Protein AF-A0A938M1Y4-F1 (afdb_monomer)

Foldseek 3Di:
DDPPPVPPDDPPPPPPDQQDWPDADWQDKDADPPDPDLQFRIKTWWWTDRPNQFIAIWIWGGNPVPDIDTDSDPPLGGQCVVVPDDDDVARDKHWHTWDWDDDQQKIKIWTFIDDHVFWGFTFIWIGNNSRHIDGAPPPDGQGGADDPPDQQNGDKAWHDWDDDPFKIKIKIKGWDFDDDPPVCCVVPVDGDTDIDIDIDMATVLRNDWEFEDQVQADFWRKFKDKDAWEAEAEDDDWGWHFDRHYDHTDPDDDDDDDDDDDPDPYHYGYHYDAFKFKWFQKAAAPRKWKWKFKAQNVPRDGDVQRDSQQWDTDHHHGGTDTIDGVNHRGDDPRHPTIIMMMMMITGHRVDIITGIMTMDHDDDPPDPDD

Secondary structure (DSSP, 8-state):
--TTTTSSS----TT------SEEEEEEEEE-TT-S-GGGSEEEEEEEEETTTEEEEEEEEESSSSS-EE-SS--SB-GGGGS----TTSPPPEEEEEEEEEETTEEEEEEEEESSSS-EEEEEEEESSSS--EEESTT--SBPPPPTTSTTSSEEEE-PPEE-SSEEEEEEEEEEE----TTTTTT--S--EEEEEEEEEEETTTT--BEE-GGG-STTEEEEEEPPPEEE--BS-B-EEE--S--EE-S-PPPPP---------EEEBB-SSEEEEEEEEE--SSSEEEEEEEETTT-PBPTT-STTTBPPB-SEEEEEEP-BTTB------TT-EEEEEEEEEE-SSS-EEEEEEEEEEPP------

Mean predicted aligned error: 11.71 Å

Radius of gyration: 24.36 Å; Cα contacts (8 Å, |Δi|>4): 863; chains: 1; bounding box: 77×62×58 Å

Solvent-accessible surface area (backbone atoms only — not comparable to full-atom values): 20685 Å² total; per-residue (Å²): 134,75,92,70,74,83,79,73,82,75,79,76,60,90,81,69,68,69,73,70,63,73,44,75,48,73,72,29,68,51,74,44,87,83,50,85,52,64,61,49,21,20,38,31,20,6,24,27,25,47,83,86,76,48,30,10,24,34,46,32,31,8,57,78,76,78,62,76,44,72,51,73,70,65,54,38,40,51,51,64,80,74,70,56,74,89,52,91,93,52,71,71,52,30,25,50,50,26,30,59,46,82,51,72,84,27,31,41,31,47,29,21,40,26,58,69,87,61,48,35,29,26,28,45,28,38,17,77,75,79,53,62,58,47,73,34,60,84,89,52,60,78,46,66,54,40,60,90,88,38,63,23,34,53,32,49,48,76,51,77,66,49,81,51,91,65,28,31,37,30,46,26,42,19,19,24,77,49,87,72,54,81,87,49,40,85,80,46,87,60,83,55,66,46,74,46,83,47,78,48,77,40,51,45,54,52,88,39,54,34,35,43,36,73,91,40,61,50,90,68,28,73,35,63,50,70,54,72,56,29,36,51,46,91,40,86,47,73,48,58,50,56,42,74,65,81,51,72,40,62,80,89,70,78,85,80,86,83,80,80,91,65,88,71,85,68,50,74,35,34,35,81,65,60,47,44,23,48,28,33,18,31,41,26,32,92,80,17,24,38,32,48,22,41,21,38,50,89,78,67,45,59,40,89,74,31,28,56,90,34,24,50,65,43,44,49,69,42,72,70,39,74,47,27,30,80,85,41,43,63,57,74,94,46,76,87,43,52,28,24,48,35,40,36,39,31,13,27,42,89,31,26,32,44,19,31,41,32,51,45,67,40,72,67,84,68,80,91,76,132

Structure (mmCIF, N/CA/C/O backbone):
data_AF-A0A938M1Y4-F1
#
_entry.id   AF-A0A938M1Y4-F1
#
loop_
_atom_site.group_PDB
_atom_site.id
_atom_site.type_symbol
_atom_site.label_atom_id
_atom_site.label_alt_id
_atom_site.label_comp_id
_atom_site.label_asym_id
_atom_site.label_entity_id
_atom_site.label_seq_id
_atom_site.pdbx_PDB_ins_code
_atom_site.Cartn_x
_atom_site.Cartn_y
_atom_site.Cartn_z
_atom_site.occupancy
_atom_site.B_iso_or_equiv
_atom_site.auth_seq_id
_atom_site.auth_comp_id
_atom_site.auth_asym_id
_atom_site.auth_atom_id
_atom_site.pdbx_PDB_model_num
ATOM 1 N N . MET A 1 1 ? -17.005 35.796 -2.332 1.00 32.16 1 MET A N 1
ATOM 2 C CA . MET A 1 1 ? -17.072 35.903 -3.805 1.00 32.16 1 MET A CA 1
ATOM 3 C C . MET A 1 1 ? -17.138 34.496 -4.389 1.00 32.16 1 MET A C 1
ATOM 5 O O . MET A 1 1 ? -16.448 33.636 -3.848 1.00 32.16 1 MET A O 1
ATOM 9 N N . PRO A 1 2 ? -17.985 34.225 -5.395 1.00 28.73 2 PRO A N 1
ATOM 10 C CA . PRO A 1 2 ? -18.162 32.885 -5.946 1.00 28.73 2 PRO A CA 1
ATOM 11 C C . PRO A 1 2 ? -17.009 32.481 -6.881 1.00 28.73 2 PRO A C 1
ATOM 13 O O . PRO A 1 2 ? -16.315 33.325 -7.440 1.00 28.73 2 PRO A O 1
ATOM 16 N N . ARG A 1 3 ? -16.836 31.161 -7.025 1.00 27.31 3 ARG A N 1
ATOM 17 C CA . ARG A 1 3 ? -15.756 30.385 -7.676 1.00 27.31 3 ARG A CA 1
ATOM 18 C C . ARG A 1 3 ? -15.478 30.657 -9.172 1.00 27.31 3 ARG A C 1
ATOM 20 O O . ARG A 1 3 ? -14.737 29.897 -9.786 1.00 27.31 3 ARG A O 1
ATOM 27 N N . GLU A 1 4 ? -16.014 31.714 -9.769 1.00 27.25 4 GLU A N 1
ATOM 28 C CA . GLU A 1 4 ? -15.913 31.952 -11.221 1.00 27.25 4 GLU A CA 1
ATOM 29 C C . GLU A 1 4 ? -14.729 32.842 -11.640 1.00 27.25 4 GLU A C 1
ATOM 31 O O . GLU A 1 4 ? -14.347 32.848 -12.806 1.00 27.25 4 GLU A O 1
ATOM 36 N N . ALA A 1 5 ? -14.060 33.524 -10.705 1.00 27.58 5 ALA A N 1
ATOM 37 C CA . ALA A 1 5 ? -13.021 34.506 -11.042 1.00 27.58 5 ALA A CA 1
ATOM 38 C C . ALA A 1 5 ? -11.588 33.950 -11.227 1.00 27.58 5 ALA A C 1
ATOM 40 O O . ALA A 1 5 ? -10.688 34.721 -11.532 1.00 27.58 5 ALA A O 1
ATOM 41 N N . ILE A 1 6 ? -11.347 32.638 -11.084 1.00 30.31 6 ILE A N 1
ATOM 42 C CA . ILE A 1 6 ? -10.006 32.034 -11.304 1.00 30.31 6 ILE A CA 1
ATOM 43 C C . ILE A 1 6 ? -9.884 31.381 -12.700 1.00 30.31 6 ILE A C 1
ATOM 45 O O . ILE A 1 6 ? -8.816 30.923 -13.090 1.00 30.31 6 ILE A O 1
ATOM 49 N N . ARG A 1 7 ? -10.950 31.383 -13.516 1.00 30.12 7 ARG A N 1
ATOM 50 C CA . ARG A 1 7 ? -10.916 30.845 -14.894 1.00 30.12 7 ARG A CA 1
ATOM 51 C C . ARG A 1 7 ? -10.621 31.874 -15.991 1.00 30.12 7 ARG A C 1
ATOM 53 O O . ARG A 1 7 ? -10.528 31.494 -17.152 1.00 30.12 7 ARG A O 1
ATOM 60 N N . ALA A 1 8 ? -10.428 33.145 -15.653 1.00 30.75 8 ALA A N 1
ATOM 61 C CA . ALA A 1 8 ? -10.124 34.192 -16.626 1.00 30.75 8 ALA A CA 1
ATOM 62 C C . ALA A 1 8 ? -8.736 34.781 -16.342 1.00 30.75 8 ALA A C 1
ATOM 64 O O . ALA A 1 8 ? -8.611 35.735 -15.582 1.00 30.75 8 ALA A O 1
ATOM 65 N N . GLY A 1 9 ? -7.683 34.188 -16.914 1.00 29.72 9 GLY A N 1
ATOM 66 C CA . GLY A 1 9 ? -6.333 34.744 -16.758 1.00 29.72 9 GLY A CA 1
ATOM 67 C C . GLY A 1 9 ? -5.140 33.886 -17.178 1.00 29.72 9 GLY A C 1
ATOM 68 O O . GLY A 1 9 ? -4.019 34.363 -17.071 1.00 29.72 9 GLY A O 1
ATOM 69 N N . LEU A 1 10 ? -5.337 32.664 -17.672 1.00 31.89 10 LEU A N 1
ATOM 70 C CA . LEU A 1 10 ? -4.270 31.889 -18.310 1.00 31.89 10 LEU A CA 1
ATOM 71 C C . LEU A 1 10 ? -4.703 31.585 -19.741 1.00 31.89 10 LEU A C 1
ATOM 73 O O . LEU A 1 10 ? -5.199 30.504 -20.043 1.00 31.89 10 LEU A O 1
ATOM 77 N N . SER A 1 11 ? -4.556 32.572 -20.630 1.00 32.75 11 SER A N 1
ATOM 78 C CA . SER A 1 11 ? -4.399 32.234 -22.041 1.00 32.75 11 SER A CA 1
ATOM 79 C C . SER A 1 11 ? -3.121 31.413 -22.126 1.00 32.75 11 SER A C 1
ATOM 81 O O . SER A 1 11 ? -2.037 31.936 -21.858 1.00 32.75 11 SER A O 1
ATOM 83 N N . CYS A 1 12 ? -3.265 30.125 -22.421 1.00 37.06 12 CYS A N 1
ATOM 84 C CA . CYS A 1 12 ? -2.154 29.244 -22.727 1.00 37.06 12 CYS A CA 1
ATOM 85 C C . CYS A 1 12 ? -1.331 29.940 -23.810 1.00 37.06 12 CYS A C 1
ATOM 87 O O . CYS A 1 12 ? -1.847 30.200 -24.899 1.00 37.06 12 CYS A O 1
ATOM 89 N N . ASP A 1 13 ? -0.093 30.305 -23.493 1.00 35.94 13 ASP A N 1
ATOM 90 C CA . ASP A 1 13 ? 0.843 30.776 -24.498 1.00 35.94 13 ASP A CA 1
ATOM 91 C C . ASP A 1 13 ? 0.961 29.668 -25.564 1.00 35.94 13 ASP A C 1
ATOM 93 O O . ASP A 1 13 ? 1.344 28.545 -25.222 1.00 35.94 13 ASP A O 1
ATOM 97 N N . PRO A 1 14 ? 0.612 29.924 -26.837 1.00 42.03 14 PRO A N 1
ATOM 98 C CA . PRO A 1 14 ? 0.700 28.921 -27.895 1.00 42.03 14 PRO A CA 1
ATOM 99 C C . PRO A 1 14 ? 2.147 28.471 -28.178 1.00 42.03 14 PRO A C 1
ATOM 101 O O . PRO A 1 14 ? 2.348 27.543 -28.960 1.00 42.03 14 PRO A O 1
ATOM 104 N N . SER A 1 15 ? 3.152 29.098 -27.551 1.00 39.00 15 SER A N 1
ATOM 105 C CA . SER A 1 15 ? 4.555 28.679 -27.590 1.00 39.00 15 SER A CA 1
ATOM 106 C C . SER A 1 15 ? 4.946 27.640 -26.528 1.00 39.00 15 SER A C 1
ATOM 108 O O . SER A 1 15 ? 6.013 27.034 -26.654 1.00 39.00 15 SER A O 1
ATOM 110 N N . PHE A 1 16 ? 4.090 27.344 -25.537 1.00 41.53 16 PHE A N 1
ATOM 111 C CA . PHE A 1 16 ? 4.292 26.193 -24.650 1.00 41.53 16 PHE A CA 1
ATOM 112 C C . PHE A 1 16 ? 3.974 24.901 -25.414 1.00 41.53 16 PHE A C 1
ATOM 114 O O . PHE A 1 16 ? 2.863 24.372 -25.383 1.00 41.53 16 PHE A O 1
ATOM 121 N N . GLN A 1 17 ? 4.968 24.378 -26.132 1.00 45.41 17 GLN A N 1
ATOM 122 C CA . GLN A 1 17 ? 4.910 23.006 -26.620 1.00 45.41 17 GLN A CA 1
ATOM 123 C C . GLN A 1 17 ? 4.848 22.069 -25.413 1.00 45.41 17 GLN A C 1
ATOM 125 O O . GLN A 1 17 ? 5.750 22.077 -24.573 1.00 45.41 17 GLN A O 1
ATOM 130 N N . ALA A 1 18 ? 3.790 21.256 -25.333 1.00 53.50 18 ALA A N 1
ATOM 131 C CA . ALA A 1 18 ? 3.723 20.154 -24.381 1.00 53.50 18 ALA A CA 1
ATOM 132 C C . ALA A 1 18 ? 5.024 19.344 -24.474 1.00 53.50 18 ALA A C 1
ATOM 134 O O . ALA A 1 18 ? 5.464 18.987 -25.573 1.00 53.50 18 ALA A O 1
ATOM 135 N N . VAL A 1 19 ? 5.669 19.104 -23.331 1.00 60.06 19 VAL A N 1
ATOM 136 C CA . VAL A 1 19 ? 6.957 18.412 -23.290 1.00 60.06 19 VAL A CA 1
ATOM 137 C C . VAL A 1 19 ? 6.753 17.000 -23.832 1.00 60.06 19 VAL A C 1
ATOM 139 O O . VAL A 1 19 ? 6.129 16.155 -23.195 1.00 60.06 19 VAL A O 1
ATOM 142 N N . LYS A 1 20 ? 7.270 16.735 -25.033 1.00 67.38 20 LYS A N 1
ATOM 143 C CA . LYS A 1 20 ? 7.146 15.422 -25.660 1.00 67.38 20 LYS A CA 1
ATOM 144 C C . LYS A 1 20 ? 8.204 14.488 -25.087 1.00 67.38 20 LYS A C 1
ATOM 146 O O . LYS A 1 20 ? 9.400 14.766 -25.179 1.00 67.38 20 LYS A O 1
ATOM 151 N N . ALA A 1 21 ? 7.762 13.367 -24.526 1.00 69.75 21 ALA A N 1
ATOM 152 C CA . ALA A 1 21 ? 8.666 12.305 -24.115 1.00 69.75 21 ALA A CA 1
ATOM 153 C C . ALA A 1 21 ? 9.512 11.818 -25.296 1.00 69.75 21 ALA A C 1
ATOM 155 O O . ALA A 1 21 ? 9.005 11.624 -26.402 1.00 69.75 21 ALA A O 1
ATOM 156 N N . PHE A 1 22 ? 10.806 11.622 -25.048 1.00 78.38 22 PHE A N 1
ATOM 157 C CA . PHE A 1 22 ? 11.717 11.029 -26.021 1.00 78.38 22 PHE A CA 1
ATOM 158 C C . PHE A 1 22 ? 11.419 9.536 -26.201 1.00 78.38 22 PHE A C 1
ATOM 160 O O . PHE A 1 22 ? 11.454 9.030 -27.318 1.00 78.38 22 PHE A O 1
ATOM 167 N N . SER A 1 23 ? 11.097 8.847 -25.103 1.00 85.81 23 SER A N 1
ATOM 168 C CA . SER A 1 23 ? 10.681 7.444 -25.088 1.00 85.81 23 SER A CA 1
ATOM 169 C C . SER A 1 23 ? 9.637 7.210 -23.998 1.00 85.81 23 SER A C 1
ATOM 171 O O . SER A 1 23 ? 9.690 7.867 -22.954 1.00 85.81 23 SER A O 1
ATOM 173 N N . ILE A 1 24 ? 8.708 6.290 -24.258 1.00 89.12 24 ILE A N 1
ATOM 174 C CA . ILE A 1 24 ? 7.690 5.794 -23.326 1.00 89.12 24 ILE A CA 1
ATOM 175 C C . ILE A 1 24 ? 7.560 4.289 -23.555 1.00 89.12 24 ILE A C 1
ATOM 177 O O . ILE A 1 24 ? 7.376 3.864 -24.697 1.00 89.12 24 ILE A O 1
ATOM 181 N N . ILE A 1 25 ? 7.638 3.499 -22.487 1.00 91.56 25 ILE A N 1
ATOM 182 C CA . ILE A 1 25 ? 7.462 2.046 -22.523 1.00 91.56 25 ILE A CA 1
ATOM 183 C C . ILE A 1 25 ? 6.420 1.693 -21.455 1.00 91.56 25 ILE A C 1
ATOM 185 O O . ILE A 1 25 ? 6.732 1.766 -20.272 1.00 91.56 25 ILE A O 1
ATOM 189 N N . PRO A 1 26 ? 5.168 1.374 -21.830 1.00 92.25 26 PRO A N 1
ATOM 190 C CA . PRO A 1 26 ? 4.172 0.937 -20.861 1.00 92.25 26 PRO A CA 1
ATOM 191 C C . PRO A 1 26 ? 4.499 -0.475 -20.356 1.00 92.25 26 PRO A C 1
ATOM 193 O O . PRO A 1 26 ? 4.758 -1.381 -21.146 1.00 92.25 26 PRO A O 1
ATOM 196 N N . GLU A 1 27 ? 4.435 -0.661 -19.043 1.00 94.31 27 GLU A N 1
ATOM 197 C CA . GLU A 1 27 ? 4.743 -1.917 -18.342 1.00 94.31 27 GLU A CA 1
ATOM 198 C C . GLU A 1 27 ? 3.499 -2.547 -17.715 1.00 94.31 27 GLU A C 1
ATOM 200 O O . GLU A 1 27 ? 3.425 -3.762 -17.532 1.00 94.31 27 GLU A O 1
ATOM 205 N N . CYS A 1 28 ? 2.485 -1.733 -17.423 1.00 95.56 28 CYS A N 1
ATOM 206 C CA . CYS A 1 28 ? 1.185 -2.201 -16.976 1.00 95.56 28 CYS A CA 1
ATOM 207 C C . CYS A 1 28 ? 0.064 -1.487 -17.725 1.00 95.56 28 CYS A C 1
ATOM 209 O O . CYS A 1 28 ? 0.189 -0.321 -18.103 1.00 95.56 28 CYS A O 1
ATOM 211 N N . PHE A 1 29 ? -1.073 -2.162 -17.855 1.00 95.69 29 PHE A N 1
ATOM 212 C CA . PHE A 1 29 ? -2.328 -1.535 -18.235 1.00 95.69 29 PHE A CA 1
ATOM 213 C C . PHE A 1 29 ? -3.498 -2.233 -17.549 1.00 95.69 29 PHE A C 1
ATOM 215 O O . PHE A 1 29 ? -3.410 -3.404 -17.175 1.00 95.69 29 PHE A O 1
ATOM 222 N N . PHE A 1 30 ? -4.596 -1.510 -17.380 1.00 95.69 30 PHE A N 1
ATOM 223 C CA . PHE A 1 30 ? -5.837 -2.037 -16.834 1.00 95.69 30 PHE A CA 1
ATOM 224 C C . PHE A 1 30 ? -7.023 -1.205 -17.319 1.00 95.69 30 PHE A C 1
ATOM 226 O O . PHE A 1 30 ? -6.873 -0.069 -17.776 1.00 95.69 30 PHE A O 1
ATOM 233 N N . ARG A 1 31 ? -8.215 -1.790 -17.209 1.00 95.56 31 ARG A N 1
ATOM 234 C CA . ARG A 1 31 ? -9.478 -1.086 -17.403 1.00 95.56 31 ARG A CA 1
ATOM 235 C C . ARG A 1 31 ? -10.030 -0.683 -16.043 1.00 95.56 31 ARG A C 1
ATOM 237 O O . ARG A 1 31 ? -10.227 -1.541 -15.188 1.00 95.56 31 ARG A O 1
ATOM 244 N N . ASP A 1 32 ? -10.279 0.603 -15.858 1.00 93.88 32 ASP A N 1
ATOM 245 C CA . ASP A 1 32 ? -10.919 1.144 -14.669 1.00 93.88 32 ASP A CA 1
ATOM 246 C C . ASP A 1 32 ? -12.408 1.380 -14.927 1.00 93.88 32 ASP A C 1
ATOM 248 O O . ASP A 1 32 ? -12.803 2.276 -15.673 1.00 93.88 32 ASP A O 1
ATOM 252 N N . GLU A 1 33 ? -13.256 0.562 -14.306 1.00 89.19 33 GLU A N 1
ATOM 253 C CA . GLU A 1 33 ? -14.704 0.710 -14.446 1.00 89.19 33 GLU A CA 1
ATOM 254 C C . GLU A 1 33 ? -15.274 1.878 -13.627 1.00 89.19 33 GLU A C 1
ATOM 256 O O . GLU A 1 33 ? -16.389 2.330 -13.914 1.00 89.19 33 GLU A O 1
ATOM 261 N N . ALA A 1 34 ? -14.522 2.364 -12.634 1.00 86.25 34 ALA A N 1
ATOM 262 C CA . ALA A 1 34 ? -14.897 3.496 -11.798 1.00 86.25 34 ALA A CA 1
ATOM 263 C C . ALA A 1 34 ? -14.520 4.846 -12.424 1.00 86.25 34 ALA A C 1
ATOM 265 O O . ALA A 1 34 ? -15.018 5.873 -11.965 1.00 86.25 34 ALA A O 1
ATOM 266 N N . GLU A 1 35 ? -13.698 4.857 -13.478 1.00 92.25 35 GLU A N 1
ATOM 267 C CA . GLU A 1 35 ? -13.311 6.075 -14.186 1.00 92.25 35 GLU A CA 1
ATOM 268 C C . GLU A 1 35 ? -14.554 6.774 -14.785 1.00 92.25 35 GLU A C 1
ATOM 270 O O . GLU A 1 35 ? -15.252 6.188 -15.637 1.00 92.25 35 GLU A O 1
ATOM 275 N N . PRO A 1 36 ? -14.863 8.013 -14.347 1.00 90.56 36 PRO A N 1
ATOM 276 C CA . PRO A 1 36 ? -15.998 8.770 -14.864 1.00 90.56 36 PRO A CA 1
ATOM 277 C C . PRO A 1 36 ? -15.801 9.254 -16.304 1.00 90.56 36 PRO A C 1
ATOM 279 O O . PRO A 1 36 ? -16.794 9.386 -17.020 1.00 90.56 36 PRO A O 1
ATOM 282 N N . ASP A 1 37 ? -14.567 9.522 -16.742 1.00 94.38 37 ASP A N 1
ATOM 283 C CA . ASP A 1 37 ? -14.279 9.922 -18.118 1.00 94.38 37 ASP A CA 1
ATOM 284 C C . ASP A 1 37 ? -14.179 8.684 -19.033 1.00 94.38 37 ASP A C 1
ATOM 286 O O . ASP A 1 37 ? -13.192 7.942 -18.982 1.00 94.38 37 ASP A O 1
ATOM 290 N N . PRO A 1 38 ? -15.155 8.440 -19.930 1.00 94.50 38 PRO A N 1
ATOM 291 C CA . PRO A 1 38 ? -15.114 7.283 -20.818 1.00 94.50 38 PRO A CA 1
ATOM 292 C C . PRO A 1 38 ? -13.885 7.272 -21.739 1.00 94.50 38 PRO A C 1
ATOM 294 O O . PRO A 1 38 ? -13.479 6.197 -22.176 1.00 94.50 38 PRO A O 1
ATOM 297 N N . ALA A 1 39 ? -13.259 8.426 -22.006 1.00 95.56 39 ALA A N 1
ATOM 298 C CA . ALA A 1 39 ? -12.038 8.501 -22.804 1.00 95.56 39 ALA A CA 1
ATOM 299 C C . ALA A 1 39 ? -10.797 7.961 -22.071 1.00 95.56 39 ALA A C 1
ATOM 301 O O . ALA A 1 39 ? -9.787 7.680 -22.717 1.00 95.56 39 ALA A O 1
ATOM 302 N N . LYS A 1 40 ? -10.865 7.807 -20.741 1.00 95.50 40 LYS A N 1
ATOM 303 C CA . LYS A 1 40 ? -9.755 7.377 -19.874 1.00 95.50 40 LYS A CA 1
ATOM 304 C C . LYS A 1 40 ? -9.964 6.001 -19.226 1.00 95.50 40 LYS A C 1
ATOM 306 O O . LYS A 1 40 ? -9.211 5.628 -18.326 1.00 95.50 40 LYS A O 1
ATOM 311 N N . ARG A 1 41 ? -10.976 5.245 -19.672 1.00 94.94 41 ARG A N 1
ATOM 312 C CA . ARG A 1 41 ? -11.363 3.924 -19.130 1.00 94.94 41 ARG A CA 1
ATOM 313 C C . ARG A 1 41 ? -10.215 2.927 -19.107 1.00 94.94 41 ARG A C 1
ATOM 315 O O . ARG A 1 41 ? -10.106 2.141 -18.173 1.00 94.94 41 ARG A O 1
ATOM 322 N N . TRP A 1 42 ? -9.374 2.936 -20.130 1.00 97.94 42 TRP A N 1
ATOM 323 C CA . TRP A 1 42 ? -8.134 2.179 -20.140 1.00 97.94 42 TRP A CA 1
ATOM 324 C C . TRP A 1 42 ? -6.992 3.079 -19.710 1.00 97.94 42 TRP A C 1
ATOM 326 O O . TRP A 1 42 ? -6.850 4.195 -20.207 1.00 97.94 42 TRP A O 1
ATOM 336 N N . LYS A 1 43 ? -6.168 2.569 -18.802 1.00 97.56 43 LYS A N 1
ATOM 337 C CA . LYS A 1 43 ? -5.013 3.267 -18.246 1.00 97.56 43 LYS A CA 1
ATOM 338 C C . LYS A 1 43 ? -3.787 2.387 -18.402 1.00 97.56 43 LYS A C 1
ATOM 340 O O . LYS A 1 43 ? -3.881 1.173 -18.232 1.00 97.56 43 LYS A O 1
ATOM 345 N N . ALA A 1 44 ? -2.652 2.992 -18.715 1.00 97.12 44 ALA A N 1
ATOM 346 C CA . ALA A 1 44 ? -1.361 2.330 -18.764 1.00 97.12 44 ALA A CA 1
ATOM 347 C C . ALA A 1 44 ? -0.284 3.217 -18.147 1.00 97.12 44 ALA A C 1
ATOM 349 O O . ALA A 1 44 ? -0.343 4.443 -18.240 1.00 97.12 44 ALA A O 1
ATOM 350 N N . TYR A 1 45 ? 0.698 2.581 -17.520 1.00 96.81 45 TYR A N 1
ATOM 351 C CA . TYR A 1 45 ? 1.824 3.246 -16.877 1.00 96.81 45 TYR A CA 1
ATOM 352 C C . TYR A 1 45 ? 3.109 2.484 -17.174 1.00 96.81 45 TYR A C 1
ATOM 354 O O . TYR A 1 45 ? 3.072 1.310 -17.549 1.00 96.81 45 TYR A O 1
ATOM 362 N N . GLY A 1 46 ? 4.233 3.174 -17.043 1.00 94.19 46 GLY A N 1
ATOM 363 C CA . GLY A 1 46 ? 5.558 2.596 -17.224 1.00 94.19 46 GLY A CA 1
ATOM 364 C C . GLY A 1 46 ? 6.619 3.668 -17.399 1.00 94.19 46 GLY A C 1
ATOM 365 O O . GLY A 1 46 ? 6.356 4.863 -17.209 1.00 94.19 46 GLY A O 1
ATOM 366 N N . PHE A 1 47 ? 7.807 3.230 -17.782 1.00 92.00 47 PHE A N 1
ATOM 367 C CA . PHE A 1 47 ? 8.959 4.065 -18.048 1.00 92.00 47 PHE A CA 1
ATOM 368 C C . PHE A 1 47 ? 8.677 5.213 -19.020 1.00 92.00 47 PHE A C 1
ATOM 370 O O . PHE A 1 47 ? 8.064 5.050 -20.081 1.00 92.00 47 PHE A O 1
ATOM 377 N N . MET A 1 48 ? 9.259 6.373 -18.722 1.00 90.00 48 MET A N 1
ATOM 378 C CA . MET A 1 48 ? 9.481 7.414 -19.715 1.00 90.00 48 MET A CA 1
ATOM 379 C C . MET A 1 48 ? 10.810 8.131 -19.530 1.00 90.00 48 MET A C 1
ATOM 381 O O . MET A 1 48 ? 11.378 8.188 -18.439 1.00 90.00 48 MET A O 1
ATOM 385 N N . SER A 1 49 ? 11.281 8.743 -20.617 1.00 85.25 49 SER A N 1
ATOM 386 C CA . SER A 1 49 ? 12.435 9.632 -20.589 1.00 85.25 49 SER A CA 1
ATOM 387 C C . SER A 1 49 ? 12.158 10.953 -21.294 1.00 85.25 49 SER A C 1
ATOM 389 O O . SER A 1 49 ? 11.770 10.997 -22.463 1.00 85.25 49 SER A O 1
ATOM 391 N N . LEU A 1 50 ? 12.442 12.045 -20.590 1.00 74.94 50 LEU A N 1
ATOM 392 C CA . LEU A 1 50 ? 12.644 13.371 -21.146 1.00 74.94 50 LEU A CA 1
ATOM 393 C C . LEU A 1 50 ? 14.153 13.525 -21.341 1.00 74.94 50 LEU A C 1
ATOM 395 O O . LEU A 1 50 ? 14.879 13.570 -20.359 1.00 74.94 50 LEU A O 1
ATOM 399 N N . ASN A 1 51 ? 14.630 13.557 -22.588 1.00 69.12 51 ASN A N 1
ATOM 400 C CA . ASN A 1 51 ? 16.025 13.847 -22.968 1.00 69.12 51 ASN A CA 1
ATOM 401 C C . ASN A 1 51 ? 17.148 12.944 -22.392 1.00 69.12 51 ASN A C 1
ATOM 403 O O . ASN A 1 51 ? 18.296 13.382 -22.314 1.00 69.12 51 ASN A O 1
ATOM 407 N N . LEU A 1 52 ? 16.854 11.686 -22.036 1.00 67.81 52 LEU A N 1
ATOM 408 C CA . LEU A 1 52 ? 17.781 10.696 -21.443 1.00 67.81 52 LEU A CA 1
ATOM 409 C C . LEU A 1 52 ? 18.298 11.027 -20.032 1.00 67.81 52 LEU A C 1
ATOM 411 O O . LEU A 1 52 ? 18.868 10.137 -19.393 1.00 67.81 52 LEU A O 1
ATOM 415 N N . ARG A 1 53 ? 18.081 12.250 -19.528 1.00 67.62 53 ARG A N 1
ATOM 416 C CA . ARG A 1 53 ? 18.533 12.677 -18.194 1.00 67.62 53 ARG A CA 1
ATOM 417 C C . ARG A 1 53 ? 17.425 12.621 -17.153 1.00 67.62 53 ARG A C 1
ATOM 419 O O . ARG A 1 53 ? 17.663 12.110 -16.065 1.00 67.62 53 ARG A O 1
ATOM 426 N N . ARG A 1 54 ? 16.208 13.045 -17.510 1.00 77.56 54 ARG A N 1
ATOM 427 C CA . ARG A 1 54 ? 15.045 12.967 -16.620 1.00 77.56 54 ARG A CA 1
ATOM 428 C C . ARG A 1 54 ? 14.199 11.752 -16.980 1.00 77.56 54 ARG A C 1
ATOM 430 O O . ARG A 1 54 ? 13.759 11.605 -18.122 1.00 77.56 54 ARG A O 1
ATOM 437 N N . ARG A 1 55 ? 14.012 10.863 -16.009 1.00 86.38 55 ARG A N 1
ATOM 438 C CA . ARG A 1 55 ? 13.230 9.628 -16.135 1.00 86.38 55 ARG A CA 1
ATOM 439 C C . ARG A 1 55 ? 12.176 9.582 -15.041 1.00 86.38 55 ARG A C 1
ATOM 441 O O . ARG A 1 55 ? 12.421 10.071 -13.937 1.00 86.38 55 ARG A O 1
ATOM 448 N N . GLY A 1 56 ? 11.017 9.041 -15.372 1.00 89.19 56 GLY A N 1
ATOM 449 C CA . GLY A 1 56 ? 9.843 9.051 -14.512 1.00 89.19 56 GLY A CA 1
ATOM 450 C C . GLY A 1 56 ? 8.818 8.007 -14.934 1.00 89.19 56 GLY A C 1
ATOM 451 O O . GLY A 1 56 ? 9.020 7.287 -15.910 1.00 89.19 56 GLY A O 1
ATOM 452 N N . GLY A 1 57 ? 7.690 7.982 -14.230 1.00 92.19 57 GLY A N 1
ATOM 453 C CA . GLY A 1 57 ? 6.508 7.239 -14.660 1.00 92.19 57 GLY A CA 1
ATOM 454 C C . GLY A 1 57 ? 5.668 8.061 -15.641 1.00 92.19 57 GLY A C 1
ATOM 455 O O . GLY A 1 57 ? 5.305 9.204 -15.348 1.00 92.19 57 GLY A O 1
ATOM 456 N N . ALA A 1 58 ? 5.346 7.493 -16.801 1.00 93.69 58 ALA A N 1
ATOM 457 C CA . ALA A 1 58 ? 4.328 8.025 -17.703 1.00 93.69 58 ALA A CA 1
ATOM 458 C C . ALA A 1 58 ? 2.941 7.475 -17.367 1.00 93.69 58 ALA A C 1
ATOM 460 O O . ALA A 1 58 ? 2.800 6.384 -16.822 1.00 93.69 58 ALA A O 1
ATOM 461 N N . TYR A 1 59 ? 1.924 8.233 -17.768 1.00 95.19 59 TYR A N 1
ATOM 462 C CA . TYR A 1 59 ? 0.532 7.812 -17.787 1.00 95.19 59 TYR A CA 1
ATOM 463 C C . TYR A 1 59 ? 0.020 7.910 -19.222 1.00 95.19 59 TYR A C 1
ATOM 465 O O . TYR A 1 59 ? 0.180 8.940 -19.884 1.00 95.19 59 TYR A O 1
ATOM 473 N N . LEU A 1 60 ? -0.571 6.826 -19.708 1.00 96.06 60 LEU A N 1
ATOM 474 C CA . LEU A 1 60 ? -1.288 6.768 -20.967 1.00 96.06 60 LEU A CA 1
ATOM 475 C C . LEU A 1 60 ? -2.734 6.373 -20.701 1.00 96.06 60 LEU A C 1
ATOM 477 O O . LEU A 1 60 ? -3.016 5.562 -19.819 1.00 96.06 60 LEU A O 1
ATOM 481 N N . TYR A 1 61 ? -3.642 6.906 -21.502 1.00 96.94 61 TYR A N 1
ATOM 482 C CA . TYR A 1 61 ? -5.061 6.612 -21.399 1.00 96.94 61 TYR A CA 1
ATOM 483 C C . TYR A 1 61 ? -5.669 6.301 -22.762 1.00 96.94 61 TYR A C 1
ATOM 485 O O . TYR A 1 61 ? -5.153 6.709 -23.806 1.00 96.94 61 TYR A O 1
ATOM 493 N N . SER A 1 62 ? -6.759 5.543 -22.748 1.00 97.56 62 SER A N 1
ATOM 494 C CA . SER A 1 62 ? -7.468 5.124 -23.948 1.00 97.56 62 SER A CA 1
ATOM 495 C C . SER A 1 62 ? -8.951 4.875 -23.660 1.00 97.56 62 SER A C 1
ATOM 497 O O . SER A 1 62 ? -9.330 4.413 -22.582 1.00 97.56 62 SER A O 1
ATOM 499 N N . ALA A 1 63 ? -9.798 5.157 -24.650 1.00 97.06 63 ALA A N 1
ATOM 500 C CA . ALA A 1 63 ? -11.219 4.829 -24.598 1.00 97.06 63 ALA A CA 1
ATOM 501 C C . ALA A 1 63 ? -11.475 3.342 -24.906 1.00 97.06 63 ALA A C 1
ATOM 503 O O . ALA A 1 63 ? -12.407 2.740 -24.374 1.00 97.06 63 ALA A O 1
ATOM 504 N N . ASP A 1 64 ? -10.644 2.745 -25.765 1.00 95.06 64 ASP A N 1
ATOM 505 C CA . ASP A 1 64 ? -10.878 1.442 -26.396 1.00 95.06 64 ASP A CA 1
ATOM 506 C C . ASP A 1 64 ? -9.779 0.401 -26.111 1.00 95.06 64 ASP A C 1
ATOM 508 O O . ASP A 1 64 ? -9.954 -0.774 -26.430 1.00 95.06 64 ASP A O 1
ATOM 512 N N . GLY A 1 65 ? -8.667 0.808 -25.494 1.00 95.44 65 GLY A N 1
ATOM 513 C CA . GLY A 1 65 ? -7.498 -0.035 -25.236 1.00 95.44 65 GLY A CA 1
ATOM 514 C C . GLY A 1 65 ? -6.613 -0.258 -26.469 1.00 95.44 65 GLY A C 1
ATOM 515 O O . GLY A 1 65 ? -5.629 -0.995 -26.392 1.00 95.44 65 GLY A O 1
ATOM 516 N N . LEU A 1 66 ? -6.934 0.375 -27.600 1.00 94.94 66 LEU A N 1
ATOM 517 C CA . LEU A 1 66 ? -6.227 0.245 -28.876 1.00 94.94 66 LEU A CA 1
ATOM 518 C C . LEU A 1 66 ? -5.515 1.547 -29.249 1.00 94.94 66 LEU A C 1
ATOM 520 O O . LEU A 1 66 ? -4.353 1.526 -29.655 1.00 94.94 66 LEU A O 1
ATOM 524 N N . THR A 1 67 ? -6.195 2.681 -29.080 1.00 95.44 67 THR A N 1
ATOM 525 C CA . THR A 1 67 ? -5.666 4.012 -29.386 1.00 95.44 67 THR A CA 1
ATOM 526 C C . THR A 1 67 ? -5.268 4.709 -28.098 1.00 95.44 67 THR A C 1
ATOM 528 O O . THR A 1 67 ? -6.121 5.022 -27.270 1.00 95.44 67 THR A O 1
ATOM 531 N N . TRP A 1 68 ? -3.971 4.955 -27.925 1.00 95.19 68 TRP A N 1
ATOM 532 C CA . TRP A 1 68 ? -3.416 5.465 -26.674 1.00 95.19 68 TRP A CA 1
ATOM 533 C C . TRP A 1 68 ? -2.977 6.920 -26.792 1.00 95.19 68 TRP A C 1
ATOM 535 O O . TRP A 1 68 ? -2.306 7.318 -27.747 1.00 95.19 68 TRP A O 1
ATOM 545 N N . HIS A 1 69 ? -3.320 7.698 -25.773 1.00 93.75 69 HIS A N 1
ATOM 546 C CA . HIS A 1 69 ? -2.928 9.089 -25.612 1.00 93.75 69 HIS A CA 1
ATOM 547 C C . HIS A 1 69 ? -2.008 9.215 -24.404 1.00 93.75 69 HIS A C 1
ATOM 549 O O . HIS A 1 69 ? -2.257 8.621 -23.359 1.00 93.75 69 HIS A O 1
ATOM 555 N N . VAL A 1 70 ? -0.944 10.000 -24.538 1.00 91.88 70 VAL A N 1
ATOM 556 C CA . VAL A 1 70 ? -0.033 10.294 -23.428 1.00 91.88 70 VAL A CA 1
ATOM 557 C C . VAL A 1 70 ? -0.623 11.435 -22.607 1.00 91.88 70 VAL A C 1
ATOM 559 O O . VAL A 1 70 ? -1.128 12.409 -23.172 1.00 91.88 70 VAL A O 1
ATOM 562 N N . HIS A 1 71 ? -0.551 11.328 -21.282 1.00 91.56 71 HIS A N 1
ATOM 563 C CA . HIS A 1 71 ? -0.902 12.426 -20.391 1.00 91.56 71 HIS A CA 1
ATOM 564 C C . HIS A 1 71 ? -0.066 13.679 -20.732 1.00 91.56 71 HIS A C 1
ATOM 566 O O . HIS A 1 71 ? 1.143 13.562 -20.937 1.00 91.56 71 HIS A O 1
ATOM 572 N N . PRO A 1 72 ? -0.666 14.879 -20.835 1.00 87.19 72 PRO A N 1
ATOM 573 C CA . PRO A 1 72 ? 0.065 16.080 -21.249 1.00 87.19 72 PRO A CA 1
ATOM 574 C C . PRO A 1 72 ? 1.114 16.525 -20.221 1.00 87.19 72 PRO A C 1
ATOM 576 O O . PRO A 1 72 ? 2.108 17.151 -20.587 1.00 87.19 72 PRO A O 1
ATOM 579 N N . GLU A 1 73 ? 0.909 16.180 -18.950 1.00 85.12 73 GLU A N 1
ATOM 580 C CA . GLU A 1 73 ? 1.848 16.442 -17.862 1.00 85.12 73 GLU A CA 1
ATOM 581 C C . GLU A 1 73 ? 2.585 15.146 -17.521 1.00 85.12 73 GLU A C 1
ATOM 583 O O . GLU A 1 73 ? 2.071 14.296 -16.795 1.00 85.12 73 GLU A O 1
ATOM 588 N N . VAL A 1 74 ? 3.771 14.970 -18.102 1.00 83.81 74 VAL A N 1
ATOM 589 C CA . VAL A 1 74 ? 4.667 13.845 -17.813 1.00 83.81 74 VAL A CA 1
ATOM 590 C C . VAL A 1 74 ? 6.032 14.337 -17.317 1.00 83.81 74 VAL A C 1
ATOM 592 O O . VAL A 1 74 ? 6.525 15.364 -17.795 1.00 83.81 74 VAL A O 1
ATOM 595 N N . PRO A 1 75 ? 6.692 13.586 -16.418 1.00 88.06 75 PRO A N 1
ATOM 596 C CA . PRO A 1 75 ? 6.189 12.370 -15.769 1.00 88.06 75 PRO A CA 1
ATOM 597 C C . PRO A 1 75 ? 5.113 12.661 -14.704 1.00 88.06 75 PRO A C 1
ATOM 599 O O . PRO A 1 75 ? 5.159 13.698 -14.051 1.00 88.06 75 PRO A O 1
ATOM 602 N N . VAL A 1 76 ? 4.171 11.728 -14.520 1.00 89.94 76 VAL A N 1
ATOM 603 C CA . VAL A 1 76 ? 3.170 11.772 -13.426 1.00 89.94 76 VAL A CA 1
ATOM 604 C C . VAL A 1 76 ? 3.745 11.273 -12.097 1.00 89.94 76 VAL A C 1
ATOM 606 O O . VAL A 1 76 ? 3.217 11.555 -11.024 1.00 89.94 76 VAL A O 1
ATOM 609 N N . LEU A 1 77 ? 4.854 10.533 -12.170 1.00 88.38 77 LEU A N 1
ATOM 610 C CA . LEU A 1 77 ? 5.639 10.096 -11.028 1.00 88.38 77 LEU A CA 1
ATOM 611 C C . LEU A 1 77 ? 7.086 10.542 -11.237 1.00 88.38 77 LEU A C 1
ATOM 613 O O . LEU A 1 77 ? 7.780 10.025 -12.116 1.00 88.38 77 LEU A O 1
ATOM 617 N N . ASP A 1 78 ? 7.523 11.523 -10.450 1.00 83.94 78 ASP A N 1
ATOM 618 C CA . ASP A 1 78 ? 8.802 12.202 -10.643 1.00 83.94 78 ASP A CA 1
ATOM 619 C C . ASP A 1 78 ? 9.721 12.049 -9.418 1.00 83.94 78 ASP A C 1
ATOM 621 O O . ASP A 1 78 ? 9.317 12.394 -8.303 1.00 83.94 78 ASP A O 1
ATOM 625 N N . PRO A 1 79 ? 10.977 11.600 -9.596 1.00 75.50 79 PRO A N 1
ATOM 626 C CA . PRO A 1 79 ? 11.909 11.430 -8.484 1.00 75.50 79 PRO A CA 1
ATOM 627 C C . PRO A 1 79 ? 12.240 12.735 -7.730 1.00 75.50 79 PRO A C 1
ATOM 629 O O . PRO A 1 79 ? 12.553 12.682 -6.542 1.00 75.50 79 PRO A O 1
ATOM 632 N N . SER A 1 80 ? 12.143 13.908 -8.365 1.00 71.19 80 SER A N 1
ATOM 633 C CA . SER A 1 80 ? 12.452 15.213 -7.753 1.00 71.19 80 SER A CA 1
ATOM 634 C C . SER A 1 80 ? 11.415 15.681 -6.725 1.00 71.19 80 SER A C 1
ATOM 636 O O . SER A 1 80 ? 11.747 16.439 -5.811 1.00 71.19 80 SER A O 1
ATOM 638 N N . VAL A 1 81 ? 10.173 15.191 -6.807 1.00 68.25 81 VAL A N 1
ATOM 639 C CA . VAL A 1 81 ? 9.080 15.558 -5.882 1.00 68.25 81 VAL A CA 1
ATOM 640 C C . VAL A 1 81 ? 9.292 14.953 -4.485 1.00 68.25 81 VAL A C 1
ATOM 642 O O . VAL A 1 81 ? 8.698 15.398 -3.506 1.00 68.25 81 VAL A O 1
ATOM 645 N N . ARG A 1 82 ? 10.216 13.993 -4.349 1.00 63.47 82 ARG A N 1
ATOM 646 C CA . ARG A 1 82 ? 10.565 13.320 -3.086 1.00 63.47 82 ARG A CA 1
ATOM 647 C C . ARG A 1 82 ? 11.311 14.208 -2.081 1.00 63.47 82 ARG A C 1
ATOM 649 O O . ARG A 1 82 ? 11.593 13.759 -0.975 1.00 63.47 82 ARG A O 1
ATOM 656 N N . GLY A 1 83 ? 11.654 15.446 -2.443 1.00 48.50 83 GLY A N 1
ATOM 657 C CA . GLY A 1 83 ? 12.389 16.361 -1.564 1.00 48.50 83 GLY A CA 1
ATOM 658 C C . GLY A 1 83 ? 13.886 16.054 -1.457 1.00 48.50 83 GLY A C 1
ATOM 659 O O . GLY A 1 83 ? 14.563 16.627 -0.607 1.00 48.50 83 GLY A O 1
ATOM 660 N N . THR A 1 84 ? 14.425 15.185 -2.319 1.00 50.09 84 THR A N 1
ATOM 661 C CA . THR A 1 84 ? 15.871 15.092 -2.545 1.00 50.09 84 THR A CA 1
ATOM 662 C C . THR A 1 84 ? 16.267 16.294 -3.408 1.00 50.09 84 THR A C 1
ATOM 664 O O . THR A 1 84 ? 15.839 16.359 -4.562 1.00 50.09 84 THR A O 1
ATOM 667 N N . PRO A 1 85 ? 16.999 17.293 -2.880 1.00 38.19 85 PRO A N 1
ATOM 668 C CA . PRO A 1 85 ? 17.312 18.488 -3.651 1.00 38.19 85 PRO A CA 1
ATOM 669 C C . PRO A 1 85 ? 18.104 18.114 -4.905 1.00 38.19 85 PRO A C 1
ATOM 671 O O . PRO A 1 85 ? 18.985 17.256 -4.855 1.00 38.19 85 PRO A O 1
ATOM 674 N N . ALA A 1 86 ? 17.800 18.771 -6.026 1.00 38.44 86 ALA A N 1
ATOM 675 C CA . ALA A 1 86 ? 18.582 18.648 -7.248 1.00 38.44 86 ALA A CA 1
ATOM 676 C C . ALA A 1 86 ? 20.034 19.060 -6.954 1.00 38.44 86 ALA A C 1
ATOM 678 O O . ALA A 1 86 ? 20.315 20.232 -6.698 1.00 38.44 86 ALA A O 1
ATOM 679 N N . VAL A 1 87 ? 20.960 18.099 -6.951 1.00 42.19 87 VAL A N 1
ATOM 680 C CA . VAL A 1 87 ? 22.388 18.383 -6.784 1.00 42.19 87 VAL A CA 1
ATOM 681 C C . VAL A 1 87 ? 22.993 18.548 -8.168 1.00 42.19 87 VAL A C 1
ATOM 683 O O . VAL A 1 87 ? 23.179 17.576 -8.897 1.00 42.19 87 VAL A O 1
ATOM 686 N N . VAL A 1 88 ? 23.332 19.784 -8.533 1.00 36.50 88 VAL A N 1
ATOM 687 C CA . VAL A 1 88 ? 24.132 20.054 -9.733 1.00 36.50 88 VAL A CA 1
ATOM 688 C C . VAL A 1 88 ? 25.466 19.313 -9.593 1.00 36.50 88 VAL A C 1
ATOM 690 O O . VAL A 1 88 ? 26.268 19.635 -8.721 1.00 36.50 88 VAL A O 1
ATOM 693 N N . GLY A 1 89 ? 25.691 18.306 -10.440 1.00 38.81 89 GLY A N 1
ATOM 694 C CA . GLY A 1 89 ? 26.913 17.492 -10.437 1.00 38.81 89 GLY A CA 1
ATOM 695 C C . GLY A 1 89 ? 26.878 16.229 -9.563 1.00 38.81 89 GLY A C 1
ATOM 696 O O . GLY A 1 89 ? 27.903 15.558 -9.469 1.00 38.81 89 GLY A O 1
ATOM 697 N N . GLY A 1 90 ? 25.737 15.887 -8.951 1.00 49.44 90 GLY A N 1
ATOM 698 C CA . GLY A 1 90 ? 25.496 14.585 -8.308 1.00 49.44 90 GLY A CA 1
ATOM 699 C C . GLY A 1 90 ? 24.627 13.660 -9.177 1.00 49.44 90 GLY A C 1
ATOM 700 O O . GLY A 1 90 ? 24.055 14.129 -10.162 1.00 49.44 90 GLY A O 1
ATOM 701 N N . PRO A 1 91 ? 24.512 12.355 -8.860 1.00 52.25 91 PRO A N 1
ATOM 702 C CA . PRO A 1 91 ? 23.556 11.494 -9.548 1.00 52.25 91 PRO A CA 1
ATOM 703 C C . PRO A 1 91 ? 22.127 11.972 -9.244 1.00 52.25 91 PRO A C 1
ATOM 705 O O . PRO A 1 91 ? 21.726 12.065 -8.085 1.00 52.25 91 PRO A O 1
ATOM 708 N N . GLU A 1 92 ? 21.370 12.310 -10.288 1.00 60.97 92 GLU A N 1
ATOM 709 C CA . GLU A 1 92 ? 19.928 12.529 -10.176 1.00 60.97 92 GLU A CA 1
ATOM 710 C C . GLU A 1 92 ? 19.252 11.172 -9.944 1.00 60.97 92 GLU A C 1
ATOM 712 O O . GLU A 1 92 ? 19.528 10.214 -10.671 1.00 60.97 92 GLU A O 1
ATOM 717 N N . SER A 1 93 ? 18.370 11.084 -8.943 1.00 73.81 93 SER A N 1
ATOM 718 C CA . SER A 1 93 ? 17.527 9.898 -8.769 1.00 73.81 93 SER A CA 1
ATOM 719 C C . SER A 1 93 ? 16.642 9.737 -10.007 1.00 73.81 93 SER A C 1
ATOM 721 O O . SER A 1 93 ? 16.102 10.722 -10.510 1.00 73.81 93 SER A O 1
ATOM 723 N N . GLN A 1 94 ? 16.476 8.511 -10.496 1.00 82.56 94 GLN A N 1
ATOM 724 C CA . GLN A 1 94 ? 15.686 8.209 -11.693 1.00 82.56 94 GLN A CA 1
ATOM 725 C C . GLN A 1 94 ? 14.657 7.130 -11.396 1.00 82.56 94 GLN A C 1
ATOM 727 O O . GLN A 1 94 ? 14.978 6.138 -10.756 1.00 82.56 94 GLN A O 1
ATOM 732 N N . ILE A 1 95 ? 13.442 7.278 -11.914 1.00 87.88 95 ILE A N 1
ATOM 733 C CA . ILE A 1 95 ? 12.466 6.185 -11.915 1.00 87.88 95 ILE A CA 1
ATOM 734 C C . ILE A 1 95 ? 12.536 5.511 -13.282 1.00 87.88 95 ILE A C 1
ATOM 736 O O . ILE A 1 95 ? 12.416 6.194 -14.302 1.00 87.88 95 ILE A O 1
ATOM 740 N N . HIS A 1 96 ? 12.793 4.203 -13.295 1.00 87.44 96 HIS A N 1
ATOM 741 C CA . HIS A 1 96 ? 12.885 3.419 -14.531 1.00 87.44 96 HIS A CA 1
ATOM 742 C C . HIS A 1 96 ? 11.583 2.667 -14.757 1.00 87.44 96 HIS A C 1
ATOM 744 O O . HIS A 1 96 ? 10.799 3.096 -15.587 1.00 87.44 96 HIS A O 1
ATOM 750 N N . ASP A 1 97 ? 11.300 1.644 -13.962 1.00 90.38 97 ASP A N 1
ATOM 751 C CA . ASP A 1 97 ? 10.091 0.836 -14.129 1.00 90.38 97 ASP A CA 1
ATOM 752 C C . ASP A 1 97 ? 8.968 1.319 -13.185 1.00 90.38 97 ASP A C 1
ATOM 754 O O . ASP A 1 97 ? 9.218 1.695 -12.038 1.00 90.38 97 ASP A O 1
ATOM 758 N N . THR A 1 98 ? 7.713 1.351 -13.633 1.00 94.50 98 THR A N 1
ATOM 759 C CA . THR A 1 98 ? 6.532 1.732 -12.840 1.00 94.50 98 THR A CA 1
ATOM 760 C C . THR A 1 98 ? 5.309 0.913 -13.236 1.00 94.50 98 THR A C 1
ATOM 762 O O . THR A 1 98 ? 4.774 1.056 -14.333 1.00 94.50 98 THR A O 1
ATOM 765 N N . VAL A 1 99 ? 4.779 0.152 -12.278 1.00 96.56 99 VAL A N 1
ATOM 766 C CA . VAL A 1 99 ? 3.490 -0.532 -12.410 1.00 96.56 99 VAL A CA 1
ATOM 767 C C . VAL A 1 99 ? 2.469 0.104 -11.480 1.00 96.56 99 VAL A C 1
ATOM 769 O O . VAL A 1 99 ? 2.760 0.399 -10.320 1.00 96.56 99 VAL A O 1
ATOM 772 N N . VAL A 1 100 ? 1.262 0.311 -11.991 1.00 97.31 100 VAL A N 1
ATOM 773 C CA . VAL A 1 100 ? 0.145 0.917 -11.270 1.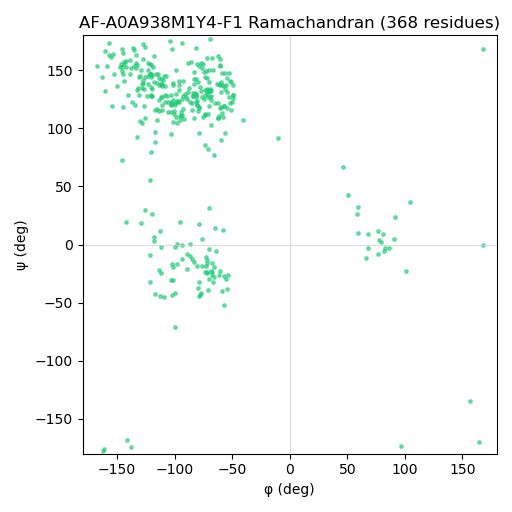00 97.31 100 VAL A CA 1
ATOM 774 C C . VAL A 1 100 ? -1.074 0.022 -11.393 1.00 97.31 100 VAL A C 1
ATOM 776 O O . VAL A 1 100 ? -1.383 -0.488 -12.469 1.00 97.31 100 VAL A O 1
ATOM 779 N N . PHE A 1 101 ? -1.793 -0.143 -10.289 1.00 95.06 101 PHE A N 1
ATOM 780 C CA . PHE A 1 101 ? -3.020 -0.926 -10.242 1.00 95.06 101 PHE A CA 1
ATOM 781 C C . PHE A 1 101 ? -4.026 -0.312 -9.256 1.00 95.06 101 PHE A C 1
ATOM 783 O O . PHE A 1 101 ? -3.627 0.299 -8.258 1.00 95.06 101 PHE A O 1
ATOM 790 N N . PRO A 1 102 ? -5.337 -0.460 -9.511 1.00 92.38 102 PRO A N 1
ATOM 791 C CA . PRO A 1 102 ? -6.364 -0.014 -8.584 1.00 92.38 102 PRO A CA 1
ATOM 792 C C . PRO A 1 102 ? -6.403 -0.927 -7.351 1.00 92.38 102 PRO A C 1
ATOM 794 O O . PRO A 1 102 ? -6.408 -2.154 -7.459 1.00 92.38 102 PRO A O 1
ATOM 797 N N . TYR A 1 103 ? -6.448 -0.332 -6.163 1.00 90.38 103 TYR A N 1
ATOM 798 C CA . TYR A 1 103 ? -6.489 -1.044 -4.890 1.00 90.38 103 TYR A CA 1
ATOM 799 C C . TYR A 1 103 ? -7.143 -0.187 -3.798 1.00 90.38 103 TYR A C 1
ATOM 801 O O . TYR A 1 103 ? -6.648 0.885 -3.457 1.00 90.38 103 TYR A O 1
ATOM 809 N N . GLY A 1 104 ? -8.259 -0.653 -3.226 1.00 81.00 104 GLY A N 1
ATOM 810 C CA . GLY A 1 104 ? -8.880 -0.017 -2.052 1.00 81.00 104 GLY A CA 1
ATOM 811 C C . GLY A 1 104 ? -9.292 1.452 -2.248 1.00 81.00 104 GLY A C 1
ATOM 812 O O . GLY A 1 104 ? -9.198 2.237 -1.308 1.00 81.00 104 GLY A O 1
ATOM 813 N N . GLY A 1 105 ? -9.699 1.841 -3.464 1.00 84.12 105 GLY A N 1
ATOM 814 C CA . GLY A 1 105 ? -10.041 3.231 -3.808 1.00 84.12 105 GLY A CA 1
ATOM 815 C C . GLY A 1 105 ? -8.837 4.134 -4.108 1.00 84.12 105 GLY A C 1
ATOM 816 O O . GLY A 1 105 ? -9.002 5.344 -4.243 1.00 84.12 105 GLY A O 1
ATOM 817 N N . TYR A 1 106 ? -7.640 3.559 -4.211 1.00 90.44 106 TYR A N 1
ATOM 818 C CA . TYR A 1 106 ? -6.425 4.230 -4.657 1.00 90.44 106 TYR A CA 1
ATOM 819 C C . TYR A 1 106 ? -5.893 3.585 -5.932 1.00 90.44 106 TYR A C 1
ATOM 821 O O . TYR A 1 106 ? -6.186 2.433 -6.241 1.00 90.44 106 TYR A O 1
ATOM 829 N N . TYR A 1 107 ? -5.031 4.315 -6.617 1.00 94.88 107 TYR A N 1
ATOM 830 C CA . TYR A 1 107 ? -4.062 3.779 -7.553 1.00 94.88 107 TYR A CA 1
ATOM 831 C C . TYR A 1 107 ? -2.762 3.584 -6.793 1.00 94.88 107 TYR A C 1
ATOM 833 O O . TYR A 1 107 ? -2.165 4.553 -6.320 1.00 94.88 107 TYR A O 1
ATOM 841 N N . VAL A 1 108 ? -2.345 2.334 -6.637 1.00 95.88 108 VAL A N 1
ATOM 842 C CA . VAL A 1 108 ? -1.076 1.992 -6.001 1.00 95.88 108 VAL A CA 1
ATOM 843 C C . VAL A 1 108 ? -0.028 1.850 -7.088 1.00 95.88 108 VAL A C 1
ATOM 845 O O . VAL A 1 108 ? -0.222 1.084 -8.027 1.00 95.88 108 VAL A O 1
ATOM 848 N N . ALA A 1 109 ? 1.069 2.589 -6.949 1.00 96.62 109 ALA A N 1
ATOM 849 C CA . ALA A 1 109 ? 2.237 2.505 -7.806 1.00 96.62 109 ALA A CA 1
ATOM 850 C C . ALA A 1 109 ? 3.375 1.793 -7.073 1.00 96.62 109 ALA A C 1
ATOM 852 O O . ALA A 1 109 ? 3.824 2.246 -6.015 1.00 96.62 109 ALA A O 1
ATOM 853 N N . LEU A 1 110 ? 3.857 0.708 -7.671 1.00 96.31 110 LEU A N 1
ATOM 854 C CA . LEU A 1 110 ? 5.153 0.123 -7.358 1.00 96.31 110 LEU A CA 1
ATOM 855 C C . LEU A 1 110 ? 6.125 0.586 -8.438 1.00 96.31 110 LEU A C 1
ATOM 857 O O . LEU A 1 110 ? 5.898 0.318 -9.620 1.00 96.31 110 LEU A O 1
ATOM 861 N N . TYR A 1 111 ? 7.183 1.289 -8.052 1.00 93.44 111 TYR A N 1
ATOM 862 C CA . TYR A 1 111 ? 8.170 1.817 -8.994 1.00 93.44 111 TYR A CA 1
ATOM 863 C C . TYR A 1 111 ? 9.582 1.472 -8.567 1.00 93.44 111 TYR A C 1
ATOM 865 O O . TYR A 1 111 ? 9.909 1.457 -7.382 1.00 93.44 111 TYR A O 1
ATOM 873 N N . GLN A 1 112 ? 10.417 1.234 -9.565 1.00 91.88 112 GLN A N 1
ATOM 874 C CA . GLN A 1 112 ? 11.834 0.993 -9.421 1.00 91.88 112 GLN A CA 1
ATOM 875 C C . GLN A 1 112 ? 12.554 2.337 -9.378 1.00 91.88 112 GLN A C 1
ATOM 877 O O . GLN A 1 112 ? 12.533 3.102 -10.350 1.00 91.88 112 GLN A O 1
ATOM 882 N N . ASN A 1 113 ? 13.185 2.637 -8.247 1.00 86.75 113 ASN A N 1
ATOM 883 C CA . ASN A 1 113 ? 13.910 3.885 -8.069 1.00 86.75 113 ASN A CA 1
ATOM 884 C C . ASN A 1 113 ? 15.421 3.655 -8.103 1.00 86.75 113 ASN A C 1
ATOM 886 O O . ASN A 1 113 ? 15.958 2.858 -7.338 1.00 86.75 113 ASN A O 1
ATOM 890 N N . GLN A 1 114 ? 16.099 4.417 -8.957 1.00 82.75 114 GLN A N 1
ATOM 891 C CA . GLN A 1 114 ? 17.543 4.458 -9.096 1.00 82.75 114 GLN A CA 1
ATOM 892 C C . GLN A 1 114 ? 18.133 5.634 -8.327 1.00 82.75 114 GLN A C 1
ATOM 894 O O . GLN A 1 114 ? 18.062 6.764 -8.796 1.00 82.75 114 GLN A O 1
ATOM 899 N N . TYR A 1 115 ? 18.756 5.379 -7.179 1.00 72.88 115 TYR A N 1
ATOM 900 C CA . TYR A 1 115 ? 19.302 6.443 -6.323 1.00 72.88 115 TYR A CA 1
ATOM 901 C C . TYR A 1 115 ? 20.649 7.009 -6.787 1.00 72.88 115 TYR A C 1
ATOM 903 O O . TYR A 1 115 ? 20.879 8.212 -6.735 1.00 72.88 115 TYR A O 1
ATOM 911 N N . ASP A 1 116 ? 21.567 6.129 -7.177 1.00 68.31 116 ASP A N 1
ATOM 912 C CA . ASP A 1 116 ? 22.993 6.436 -7.356 1.00 68.31 116 ASP A CA 1
ATOM 913 C C . ASP A 1 116 ? 23.600 5.710 -8.569 1.00 68.31 116 ASP A C 1
ATOM 915 O O . ASP A 1 116 ? 24.812 5.513 -8.666 1.00 68.31 116 ASP A O 1
ATOM 919 N N . GLY A 1 117 ? 22.743 5.267 -9.491 1.00 62.84 117 GLY A N 1
ATOM 920 C CA . GLY A 1 117 ? 23.141 4.458 -10.639 1.00 62.84 117 GLY A CA 1
ATOM 921 C C . GLY A 1 117 ? 23.296 2.962 -10.346 1.00 62.84 117 GLY A C 1
ATOM 922 O O . GLY A 1 117 ? 23.517 2.204 -11.286 1.00 62.84 117 GLY A O 1
ATOM 923 N N . ARG A 1 118 ? 23.185 2.517 -9.084 1.00 63.97 118 ARG A N 1
ATOM 924 C CA . ARG A 1 118 ? 23.433 1.114 -8.701 1.00 63.97 118 ARG A CA 1
ATOM 925 C C . ARG A 1 118 ? 22.256 0.413 -8.046 1.00 63.97 118 ARG A C 1
ATOM 927 O O . ARG A 1 118 ? 22.125 -0.792 -8.200 1.00 63.97 118 ARG A O 1
ATOM 934 N N . ARG A 1 119 ? 21.428 1.135 -7.295 1.00 73.94 119 ARG A N 1
ATOM 935 C CA . ARG A 1 119 ? 20.321 0.529 -6.539 1.00 73.94 119 ARG A CA 1
ATOM 936 C C . ARG A 1 119 ? 19.006 0.749 -7.253 1.00 73.94 119 ARG A C 1
ATOM 938 O O . ARG A 1 119 ? 18.668 1.903 -7.454 1.00 73.94 119 ARG A O 1
ATOM 945 N N . LEU A 1 120 ? 18.312 -0.329 -7.602 1.00 85.00 120 LEU A N 1
ATOM 946 C CA . LEU A 1 120 ? 17.042 -0.362 -8.331 1.00 85.00 120 LEU A CA 1
ATOM 947 C C . LEU A 1 120 ? 15.983 -1.080 -7.484 1.00 85.00 120 LEU A C 1
ATOM 949 O O . LEU A 1 120 ? 15.424 -2.098 -7.881 1.00 85.00 120 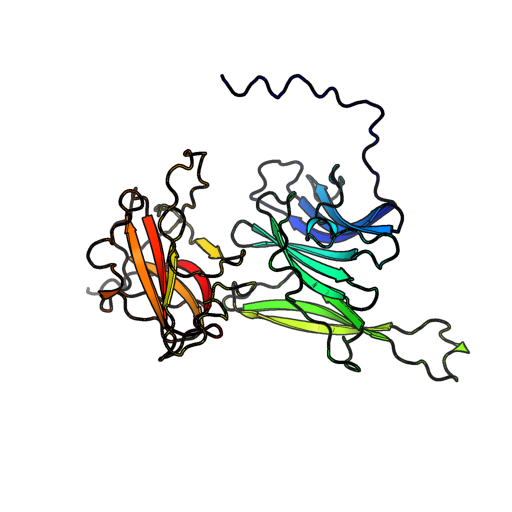LEU A O 1
ATOM 953 N N . ASP A 1 121 ? 15.780 -0.586 -6.265 1.00 90.19 121 ASP A N 1
ATOM 954 C CA . ASP A 1 121 ? 14.791 -1.141 -5.342 1.00 90.19 121 ASP A CA 1
ATOM 955 C C . ASP A 1 121 ? 13.367 -0.732 -5.758 1.00 90.19 121 ASP A C 1
ATOM 957 O O . ASP A 1 121 ? 13.167 0.311 -6.387 1.00 90.19 121 ASP A O 1
ATOM 961 N N . ILE A 1 122 ? 12.373 -1.530 -5.360 1.00 94.25 122 ILE A N 1
ATOM 962 C CA . ILE A 1 122 ? 10.957 -1.227 -5.596 1.00 94.25 122 ILE A CA 1
ATOM 963 C C . ILE A 1 122 ? 10.373 -0.492 -4.402 1.00 94.25 122 ILE A C 1
ATOM 965 O O . ILE A 1 122 ? 10.439 -0.973 -3.270 1.00 94.25 122 ILE A O 1
ATOM 969 N N . GLU A 1 123 ? 9.744 0.644 -4.664 1.00 93.31 123 GLU A N 1
ATOM 970 C CA . GLU A 1 123 ? 9.168 1.536 -3.665 1.00 93.31 123 GLU A CA 1
ATOM 971 C C . GLU A 1 123 ? 7.705 1.863 -3.963 1.00 93.31 123 GLU A C 1
ATOM 973 O O . GLU A 1 123 ? 7.159 1.493 -5.003 1.00 93.31 123 GLU A O 1
ATOM 978 N N . LEU A 1 124 ? 7.060 2.543 -3.013 1.00 94.12 124 LEU A N 1
ATOM 979 C CA . LEU A 1 124 ? 5.619 2.761 -2.996 1.00 94.12 124 LEU A CA 1
ATOM 980 C C . LEU A 1 124 ? 5.247 4.224 -3.245 1.00 94.12 124 LEU A C 1
ATOM 982 O O . LEU A 1 124 ? 5.881 5.162 -2.748 1.00 94.12 124 LEU A O 1
ATOM 986 N N . ALA A 1 125 ? 4.209 4.430 -4.046 1.00 93.69 125 ALA A N 1
ATOM 987 C CA . ALA A 1 125 ? 3.510 5.698 -4.198 1.00 93.69 125 ALA A CA 1
ATOM 988 C C . ALA A 1 125 ? 2.026 5.412 -4.397 1.00 93.69 125 ALA A C 1
ATOM 990 O O . ALA A 1 125 ? 1.642 4.322 -4.819 1.00 93.69 125 ALA A O 1
ATOM 991 N N . VAL A 1 126 ? 1.184 6.389 -4.084 1.00 94.12 126 VAL A N 1
ATOM 992 C CA . VAL A 1 126 ? -0.262 6.258 -4.249 1.00 94.12 126 VAL A CA 1
ATOM 993 C C . VAL A 1 126 ? -0.879 7.508 -4.831 1.00 94.12 126 VAL A C 1
ATOM 995 O O . VAL A 1 126 ? -0.398 8.616 -4.613 1.00 94.12 126 VAL A O 1
ATOM 998 N N . SER A 1 127 ? -1.982 7.321 -5.537 1.00 92.88 127 SER A N 1
ATOM 999 C CA . SER A 1 127 ? -2.810 8.388 -6.080 1.00 92.88 127 SER A CA 1
ATOM 1000 C C . SER A 1 127 ? -4.287 8.076 -5.826 1.00 92.88 127 SER A C 1
ATOM 1002 O O . SER A 1 127 ? -4.671 6.915 -5.686 1.00 92.88 127 SER A O 1
ATOM 1004 N N . ARG A 1 128 ? -5.133 9.107 -5.742 1.00 89.62 128 ARG A N 1
ATOM 1005 C CA . ARG A 1 128 ? -6.604 8.958 -5.730 1.00 89.62 128 ARG A CA 1
ATOM 1006 C C . ARG A 1 128 ? -7.246 9.291 -7.076 1.00 89.62 128 ARG A C 1
ATOM 1008 O O . ARG A 1 128 ? -8.399 8.942 -7.290 1.00 89.62 128 ARG A O 1
ATOM 1015 N N . ASP A 1 129 ? -6.521 9.980 -7.949 1.00 90.62 129 ASP A N 1
ATOM 1016 C CA . ASP A 1 129 ? -7.000 10.533 -9.221 1.00 90.62 129 ASP A CA 1
ATOM 1017 C C . ASP A 1 129 ? -6.274 9.937 -10.442 1.00 90.62 129 ASP A C 1
ATOM 1019 O O . ASP A 1 129 ? -6.556 10.321 -11.570 1.00 90.62 129 ASP A O 1
ATOM 1023 N N . ALA A 1 130 ? -5.366 8.982 -10.220 1.00 92.00 130 ALA A N 1
ATOM 1024 C CA . ALA A 1 130 ? -4.506 8.342 -11.218 1.00 92.00 130 ALA A CA 1
ATOM 1025 C C . ALA A 1 130 ? -3.438 9.258 -11.850 1.00 92.00 130 ALA A C 1
ATOM 1027 O O . ALA A 1 130 ? -2.626 8.779 -12.645 1.00 92.00 130 ALA A O 1
ATOM 1028 N N . GLU A 1 131 ? -3.415 10.544 -11.504 1.00 90.75 131 GLU A N 1
ATOM 1029 C CA . GLU A 1 131 ? -2.585 11.570 -12.146 1.00 90.75 131 GLU A CA 1
ATOM 1030 C C . GLU A 1 131 ? -1.583 12.166 -11.150 1.00 90.75 131 GLU A C 1
ATOM 1032 O O . GLU A 1 131 ? -0.401 12.300 -11.456 1.00 90.75 131 GLU A O 1
ATOM 1037 N N . THR A 1 132 ? -2.026 12.437 -9.923 1.00 89.94 132 THR A N 1
ATOM 1038 C CA . THR A 1 132 ? -1.217 13.022 -8.854 1.00 89.94 132 THR A CA 1
ATOM 1039 C C . THR A 1 132 ? -0.769 11.943 -7.876 1.00 89.94 132 THR A C 1
ATOM 1041 O O . THR A 1 132 ? -1.556 11.466 -7.052 1.00 89.94 132 THR A O 1
ATOM 1044 N N . PHE A 1 133 ? 0.509 11.565 -7.934 1.00 90.94 133 PHE A N 1
ATOM 1045 C CA . PHE A 1 133 ? 1.085 10.575 -7.026 1.00 90.94 133 PHE A CA 1
ATOM 1046 C C . PHE A 1 133 ? 1.805 11.207 -5.835 1.00 90.94 133 PHE A C 1
ATOM 1048 O O . PHE A 1 133 ? 2.588 12.146 -5.963 1.00 90.94 133 PHE A O 1
ATOM 1055 N N . VAL A 1 134 ? 1.581 10.621 -4.661 1.00 88.06 134 VAL A N 1
ATOM 1056 C CA . VAL A 1 134 ? 2.311 10.903 -3.425 1.00 88.06 134 VAL A CA 1
ATOM 1057 C C . VAL A 1 134 ? 3.200 9.707 -3.114 1.00 88.06 134 VAL A C 1
ATOM 1059 O O . VAL A 1 134 ? 2.715 8.584 -2.968 1.00 88.06 134 VAL A O 1
ATOM 1062 N N . HIS A 1 135 ? 4.507 9.938 -2.996 1.00 87.94 135 HIS A N 1
ATOM 1063 C CA . HIS A 1 135 ? 5.443 8.897 -2.580 1.00 87.94 135 HIS A CA 1
ATOM 1064 C C . HIS A 1 135 ? 5.210 8.522 -1.115 1.00 87.94 135 HIS A C 1
ATOM 1066 O O . HIS A 1 135 ? 5.116 9.387 -0.243 1.00 87.94 135 HIS A O 1
ATOM 1072 N N . VAL A 1 136 ? 5.150 7.223 -0.839 1.00 87.75 136 VAL A N 1
ATOM 1073 C CA . VAL A 1 136 ? 4.923 6.694 0.504 1.00 87.75 136 VAL A CA 1
ATOM 1074 C C . VAL A 1 136 ? 6.263 6.255 1.063 1.00 87.75 136 VAL A C 1
ATOM 1076 O O . VAL A 1 136 ? 6.878 5.337 0.533 1.00 87.75 136 VAL A O 1
ATOM 1079 N N . LYS A 1 137 ? 6.706 6.937 2.123 1.00 82.69 137 LYS A N 1
ATOM 1080 C CA . LYS A 1 137 ? 7.980 6.689 2.810 1.00 82.69 137 LYS A CA 1
ATOM 1081 C C . LYS A 1 137 ? 9.186 6.525 1.865 1.00 82.69 137 LYS A C 1
ATOM 1083 O O . LYS A 1 137 ? 9.760 5.439 1.786 1.00 82.69 137 LYS A O 1
ATOM 1088 N N . PRO A 1 138 ? 9.592 7.586 1.147 1.00 82.81 138 PRO A N 1
ATOM 1089 C CA . PRO A 1 138 ? 10.750 7.511 0.266 1.00 82.81 138 PRO A CA 1
ATOM 1090 C C . PRO A 1 138 ? 11.985 6.898 0.938 1.00 82.81 138 PRO A C 1
ATOM 1092 O O . PRO A 1 138 ? 12.392 7.360 2.002 1.00 82.81 138 PRO A O 1
ATOM 1095 N N . GLY A 1 139 ? 12.564 5.862 0.328 1.00 82.44 139 GLY A N 1
ATOM 1096 C CA . GLY A 1 139 ? 13.674 5.086 0.886 1.00 82.44 139 GLY A CA 1
ATOM 1097 C C . GLY A 1 139 ? 13.268 3.752 1.516 1.00 82.44 139 GLY A C 1
ATOM 1098 O O . GLY A 1 139 ? 14.107 2.852 1.588 1.00 82.44 139 GLY A O 1
ATOM 1099 N N . GLU A 1 140 ? 12.010 3.585 1.943 1.00 87.38 140 GLU A N 1
ATOM 1100 C CA . GLU A 1 140 ? 11.497 2.291 2.404 1.00 87.38 140 GLU A CA 1
ATOM 1101 C C . GLU A 1 140 ? 11.087 1.420 1.210 1.00 87.38 140 GLU A C 1
ATOM 1103 O O . GLU A 1 140 ? 10.348 1.833 0.316 1.00 87.38 140 GLU A O 1
ATOM 1108 N N . LYS A 1 141 ? 11.593 0.186 1.202 1.00 91.12 141 LYS A N 1
ATOM 1109 C CA . LYS A 1 141 ? 11.543 -0.720 0.054 1.00 91.12 141 LYS A CA 1
ATOM 1110 C C . LYS A 1 141 ? 10.400 -1.714 0.221 1.00 91.12 141 LYS A C 1
ATOM 1112 O O . LYS A 1 141 ? 10.323 -2.388 1.245 1.00 91.12 141 LYS A O 1
ATOM 1117 N N . ILE A 1 142 ? 9.562 -1.848 -0.803 1.00 93.50 142 ILE A N 1
ATOM 1118 C CA . ILE A 1 142 ? 8.578 -2.932 -0.916 1.00 93.50 142 ILE A CA 1
ATOM 1119 C C . ILE A 1 142 ? 9.264 -4.220 -1.374 1.00 93.50 142 ILE A C 1
ATOM 1121 O O . ILE A 1 142 ? 9.008 -5.282 -0.813 1.00 93.50 142 ILE A O 1
ATOM 1125 N N . ILE A 1 143 ? 10.159 -4.122 -2.362 1.00 94.69 143 ILE A N 1
ATOM 1126 C CA . ILE A 1 143 ? 11.018 -5.231 -2.793 1.00 94.69 143 ILE A CA 1
ATOM 1127 C C . ILE A 1 143 ? 12.454 -4.701 -2.845 1.00 94.69 143 ILE A C 1
ATOM 1129 O O . ILE A 1 143 ? 12.768 -3.894 -3.724 1.00 94.69 143 ILE A O 1
ATOM 1133 N N . PRO A 1 144 ? 13.315 -5.077 -1.884 1.00 93.56 144 PRO A N 1
ATOM 1134 C CA . PRO A 1 144 ? 14.719 -4.706 -1.921 1.00 93.56 144 PRO A CA 1
ATOM 1135 C C . PRO A 1 144 ? 15.479 -5.558 -2.939 1.00 93.56 144 PRO A C 1
ATOM 1137 O O . PRO A 1 144 ? 15.142 -6.724 -3.133 1.00 93.56 144 PRO A O 1
ATOM 1140 N N . LEU A 1 145 ? 16.552 -5.005 -3.509 1.00 92.19 145 LEU A N 1
ATOM 1141 C CA . LEU A 1 145 ? 17.579 -5.802 -4.179 1.00 92.19 145 LEU A CA 1
ATOM 1142 C C . LEU A 1 145 ? 18.094 -6.910 -3.256 1.00 92.19 145 LEU A C 1
ATOM 1144 O O . LEU A 1 145 ? 18.201 -6.730 -2.033 1.00 92.19 145 LEU A O 1
ATOM 1148 N N . GLY A 1 146 ? 18.456 -8.036 -3.862 1.00 91.88 146 GLY A N 1
ATOM 1149 C CA . GLY A 1 146 ? 19.073 -9.140 -3.151 1.00 91.88 146 GLY A CA 1
ATOM 1150 C C . GLY A 1 146 ? 20.425 -8.760 -2.538 1.00 91.88 146 GLY A C 1
ATOM 1151 O O . GLY A 1 146 ? 21.067 -7.769 -2.895 1.00 91.88 146 GLY A O 1
ATOM 1152 N N . ALA A 1 147 ? 20.889 -9.566 -1.581 1.00 91.31 147 ALA A N 1
ATOM 1153 C CA . ALA A 1 147 ? 22.215 -9.381 -0.991 1.00 91.31 147 ALA A CA 1
ATOM 1154 C C . ALA A 1 147 ? 23.322 -9.504 -2.065 1.00 91.31 147 ALA A C 1
ATOM 1156 O O . ALA A 1 147 ? 23.130 -10.220 -3.049 1.00 91.31 147 ALA A O 1
ATOM 1157 N N . PRO A 1 148 ? 24.501 -8.879 -1.895 1.00 88.06 148 PRO A N 1
ATOM 1158 C CA . PRO A 1 148 ? 25.589 -8.988 -2.869 1.00 88.06 148 PRO A CA 1
ATOM 1159 C C . PRO A 1 148 ? 25.895 -10.441 -3.273 1.00 88.06 148 PRO A C 1
ATOM 1161 O O . PRO A 1 148 ? 26.087 -11.300 -2.412 1.00 88.06 148 PRO A O 1
ATOM 1164 N N . GLY A 1 149 ? 25.935 -10.706 -4.583 1.00 84.06 149 GLY A N 1
ATOM 1165 C CA . GLY A 1 149 ? 26.174 -12.038 -5.160 1.00 84.06 149 GLY A CA 1
ATOM 1166 C C . GLY A 1 149 ? 24.938 -12.943 -5.255 1.00 84.06 149 GLY A C 1
ATOM 1167 O O . GLY A 1 149 ? 25.038 -14.055 -5.773 1.00 84.06 149 GLY A O 1
ATOM 1168 N N . SER A 1 150 ? 23.777 -12.495 -4.772 1.00 91.75 150 SER A N 1
ATOM 1169 C CA . SER A 1 150 ? 22.502 -13.146 -5.084 1.00 91.75 150 SER A CA 1
ATOM 1170 C C . SER A 1 150 ? 22.093 -12.893 -6.539 1.00 91.75 150 SER A C 1
ATOM 1172 O O . SER A 1 150 ? 22.590 -11.987 -7.206 1.00 91.75 150 SER A O 1
ATOM 1174 N N . TRP A 1 151 ? 21.191 -13.730 -7.046 1.00 91.31 151 TRP A N 1
ATOM 1175 C CA . TRP A 1 151 ? 20.764 -13.717 -8.445 1.00 91.31 151 TRP A CA 1
ATOM 1176 C C .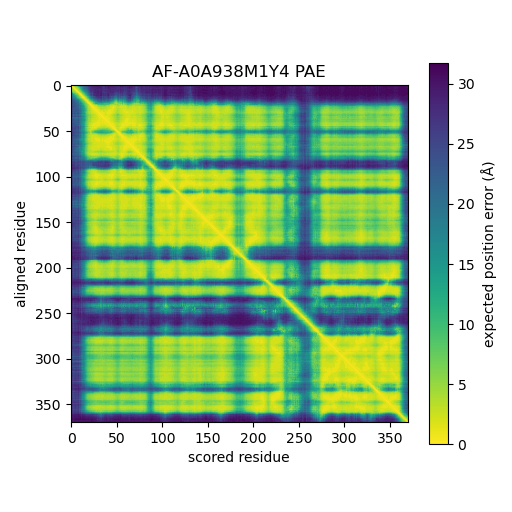 TRP A 1 151 ? 19.959 -12.460 -8.833 1.00 91.31 151 TRP A C 1
ATOM 1178 O O . TRP A 1 151 ? 19.819 -12.180 -10.020 1.00 91.31 151 TRP A O 1
ATOM 1188 N N . ASP A 1 152 ? 19.461 -11.706 -7.852 1.00 92.69 152 ASP A N 1
ATOM 1189 C CA . ASP A 1 152 ? 18.686 -10.467 -7.975 1.00 92.69 152 ASP A CA 1
ATOM 1190 C C . ASP A 1 152 ? 19.377 -9.265 -7.301 1.00 92.69 152 ASP A C 1
ATOM 1192 O O . ASP A 1 152 ? 18.727 -8.311 -6.867 1.00 92.69 152 ASP A O 1
ATOM 1196 N N . ALA A 1 153 ? 20.710 -9.308 -7.195 1.00 90.38 153 ALA A N 1
ATOM 1197 C CA . ALA A 1 153 ? 21.497 -8.299 -6.487 1.00 90.38 153 ALA A CA 1
ATOM 1198 C C . ALA A 1 153 ? 21.621 -6.951 -7.218 1.00 90.38 153 ALA 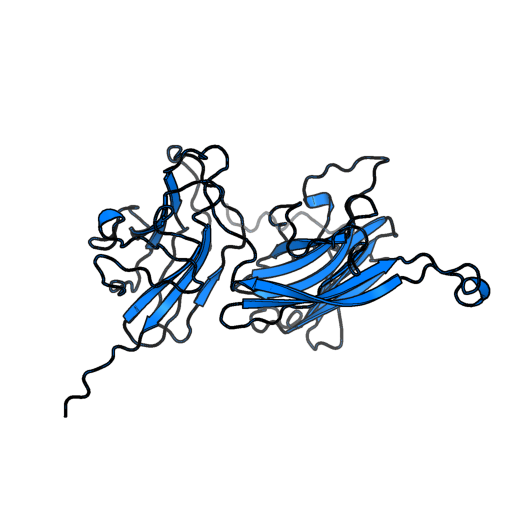A C 1
ATOM 1200 O O . ALA A 1 153 ? 21.880 -5.941 -6.565 1.00 90.38 153 ALA A O 1
ATOM 1201 N N . ASP A 1 154 ? 21.470 -6.921 -8.547 1.00 86.50 154 ASP A N 1
ATOM 1202 C CA . ASP A 1 154 ? 21.757 -5.722 -9.353 1.00 86.50 154 ASP A CA 1
ATOM 1203 C C . ASP A 1 154 ? 20.520 -5.112 -10.016 1.00 86.50 154 ASP A C 1
ATOM 1205 O O . ASP A 1 154 ? 20.535 -3.940 -10.396 1.00 86.50 154 ASP A O 1
ATOM 1209 N N . TYR A 1 155 ? 19.459 -5.898 -10.201 1.00 87.94 155 TYR A N 1
ATOM 1210 C CA . TYR A 1 155 ? 18.262 -5.464 -10.913 1.00 87.94 155 TYR A CA 1
ATOM 1211 C C . TYR A 1 155 ? 17.021 -6.176 -10.380 1.00 87.94 155 TYR A C 1
ATOM 1213 O O . TYR A 1 155 ? 17.049 -7.394 -10.224 1.00 87.94 155 TYR A O 1
ATOM 1221 N N . ILE A 1 156 ? 15.920 -5.449 -10.172 1.00 91.81 156 ILE A N 1
ATOM 1222 C CA . ILE A 1 156 ? 14.599 -6.025 -9.885 1.00 91.81 156 ILE A CA 1
ATOM 1223 C C . ILE A 1 156 ? 13.535 -5.279 -10.681 1.00 91.81 156 ILE A C 1
ATOM 1225 O O . ILE A 1 156 ? 13.375 -4.082 -10.498 1.00 91.81 156 ILE A O 1
ATOM 1229 N N . ILE A 1 157 ? 12.765 -5.990 -11.504 1.00 91.44 157 ILE A N 1
ATOM 1230 C CA . ILE A 1 157 ? 11.602 -5.471 -12.232 1.00 91.44 157 ILE A CA 1
ATOM 1231 C C . ILE A 1 157 ? 10.325 -6.155 -11.749 1.00 91.44 157 ILE A C 1
ATOM 1233 O O . ILE A 1 157 ? 10.155 -7.366 -11.860 1.00 91.44 157 ILE A O 1
ATOM 1237 N N . GLN A 1 158 ? 9.426 -5.372 -11.179 1.00 94.00 158 GLN A N 1
ATOM 1238 C CA . GLN A 1 158 ? 8.163 -5.804 -10.602 1.00 94.00 158 GLN A CA 1
ATOM 1239 C C . GLN A 1 158 ? 7.070 -5.961 -11.663 1.00 94.00 158 GLN A C 1
ATOM 1241 O O . GLN A 1 158 ? 7.017 -5.210 -12.633 1.00 94.00 158 GLN A O 1
ATOM 1246 N N . THR A 1 159 ? 6.144 -6.894 -11.443 1.00 93.62 159 THR A N 1
ATOM 1247 C CA . THR A 1 159 ? 4.897 -6.981 -12.214 1.00 93.62 159 THR A CA 1
ATOM 1248 C C . THR A 1 159 ? 3.711 -6.451 -11.414 1.00 93.62 159 THR A C 1
ATOM 1250 O O . THR A 1 159 ? 3.810 -6.169 -10.218 1.00 93.62 159 THR A O 1
ATOM 1253 N N . ASN A 1 160 ? 2.539 -6.392 -12.052 1.00 93.44 160 ASN A N 1
ATOM 1254 C CA . ASN A 1 160 ? 1.284 -6.225 -11.325 1.00 93.44 160 ASN A CA 1
ATOM 1255 C C . ASN A 1 160 ? 1.128 -7.329 -10.259 1.00 93.44 160 ASN A C 1
ATOM 1257 O O . ASN A 1 160 ? 1.413 -8.498 -10.552 1.00 93.44 160 ASN A O 1
ATOM 1261 N N . PRO A 1 161 ? 0.672 -6.989 -9.042 1.00 94.44 161 PRO A N 1
ATOM 1262 C CA . PRO A 1 161 ? 0.439 -7.972 -7.999 1.00 94.44 161 PRO A CA 1
ATOM 1263 C C . PRO A 1 161 ? -0.762 -8.867 -8.300 1.00 94.44 161 PRO A C 1
ATOM 1265 O O . PRO A 1 161 ? -1.769 -8.433 -8.859 1.00 94.44 161 PRO A O 1
ATOM 1268 N N . ILE A 1 162 ? -0.691 -10.097 -7.802 1.00 94.88 162 ILE A N 1
ATOM 1269 C CA . ILE A 1 162 ? -1.825 -11.004 -7.668 1.00 94.88 162 ILE A CA 1
ATOM 1270 C C . ILE A 1 162 ? -2.359 -10.890 -6.244 1.00 94.88 162 ILE A C 1
ATOM 1272 O O . ILE A 1 162 ? -1.640 -11.086 -5.261 1.00 94.88 162 ILE A O 1
ATOM 1276 N N . LEU A 1 163 ? -3.638 -10.549 -6.137 1.00 90.94 163 LEU A N 1
ATOM 1277 C CA . LEU A 1 163 ? -4.310 -10.331 -4.866 1.00 90.94 163 LEU A CA 1
ATOM 1278 C C . LEU A 1 163 ? -4.986 -11.626 -4.413 1.00 90.94 163 LEU A C 1
ATOM 1280 O O . LEU A 1 163 ? -5.985 -12.040 -4.997 1.00 90.94 163 LEU A O 1
ATOM 1284 N N . PHE A 1 164 ? -4.476 -12.234 -3.347 1.00 90.44 164 PHE A N 1
ATOM 1285 C CA . PHE A 1 164 ? -5.137 -13.336 -2.653 1.00 90.44 164 PHE A CA 1
ATOM 1286 C C . PHE A 1 164 ? -5.970 -12.809 -1.484 1.00 90.44 164 PHE A C 1
ATOM 1288 O O . PHE A 1 164 ? -5.943 -11.617 -1.155 1.00 90.44 164 PHE A O 1
ATOM 1295 N N . GLU A 1 165 ? -6.731 -13.704 -0.859 1.00 85.81 165 GLU A N 1
ATOM 1296 C CA . GLU A 1 165 ? -7.578 -13.363 0.280 1.00 85.81 165 GLU A CA 1
ATOM 1297 C C . GLU A 1 165 ? -6.746 -12.749 1.419 1.00 85.81 165 GLU A C 1
ATOM 1299 O O . GLU A 1 165 ? -7.028 -11.628 1.841 1.00 85.81 165 GLU A O 1
ATOM 1304 N N . ASP A 1 166 ? -5.666 -13.415 1.831 1.00 91.75 166 ASP A N 1
ATOM 1305 C CA . ASP A 1 166 ? -4.860 -13.009 2.996 1.00 91.75 166 ASP A CA 1
ATOM 1306 C C . ASP A 1 166 ? -3.459 -12.502 2.644 1.00 91.75 166 ASP A C 1
ATOM 1308 O O . ASP A 1 166 ? -2.706 -12.060 3.514 1.00 91.75 166 ASP A O 1
ATOM 1312 N N . SER A 1 167 ? -3.098 -12.520 1.362 1.00 95.44 167 SER A N 1
ATOM 1313 C CA . SER A 1 167 ? -1.772 -12.115 0.900 1.00 95.44 167 SER A CA 1
ATOM 1314 C C . SER A 1 167 ? -1.810 -11.412 -0.451 1.00 95.44 167 SER A C 1
ATOM 1316 O O . SER A 1 167 ? -2.803 -11.434 -1.176 1.00 95.44 167 SER A O 1
ATOM 1318 N N . ILE A 1 168 ? -0.709 -10.753 -0.772 1.00 96.06 168 ILE A N 1
ATOM 1319 C CA . ILE A 1 168 ? -0.443 -10.104 -2.048 1.00 96.06 168 ILE A CA 1
ATOM 1320 C C . ILE A 1 168 ? 0.857 -10.697 -2.563 1.00 96.06 168 ILE A C 1
ATOM 1322 O O . ILE A 1 168 ? 1.843 -10.754 -1.832 1.00 96.06 168 ILE A O 1
ATOM 1326 N N . TRP A 1 169 ? 0.846 -11.178 -3.797 1.00 97.19 169 TRP A N 1
ATOM 1327 C CA . TRP A 1 169 ? 2.004 -11.787 -4.438 1.00 97.19 169 TRP A CA 1
ATOM 1328 C C . TRP A 1 169 ? 2.471 -10.883 -5.566 1.00 97.19 169 TRP A C 1
ATOM 1330 O O . TRP A 1 169 ? 1.682 -10.528 -6.436 1.00 97.19 169 TRP A O 1
ATOM 1340 N N . VAL A 1 170 ? 3.746 -10.519 -5.565 1.00 96.88 170 VAL A N 1
ATOM 1341 C CA . VAL A 1 170 ? 4.383 -9.753 -6.634 1.00 96.88 170 VAL A CA 1
ATOM 1342 C C . VAL A 1 170 ? 5.437 -10.647 -7.260 1.00 96.88 170 VAL A C 1
ATOM 1344 O O . VAL A 1 170 ? 6.477 -10.916 -6.658 1.00 96.88 170 VAL A O 1
ATOM 1347 N N . TYR A 1 171 ? 5.158 -11.133 -8.465 1.00 96.00 171 TYR A N 1
ATOM 1348 C CA . TYR A 1 171 ? 6.202 -11.740 -9.275 1.00 96.00 171 TYR A CA 1
ATOM 1349 C C . TYR A 1 171 ? 7.134 -10.636 -9.772 1.00 96.00 171 TYR A C 1
ATOM 1351 O O . TYR A 1 171 ? 6.705 -9.516 -10.054 1.00 96.00 171 TYR A O 1
ATOM 1359 N N . TYR A 1 172 ? 8.422 -10.936 -9.840 1.00 95.69 172 TYR A N 1
ATOM 1360 C CA . TYR A 1 172 ? 9.414 -9.986 -10.325 1.00 95.69 172 TYR A CA 1
ATOM 1361 C C . TYR A 1 172 ? 10.485 -10.700 -11.144 1.00 95.69 172 TYR A C 1
ATOM 1363 O O . TYR A 1 172 ? 10.740 -11.887 -10.953 1.00 95.69 172 TYR A O 1
ATOM 1371 N N . GLY A 1 173 ? 11.102 -9.992 -12.082 1.00 93.81 173 GLY A N 1
ATOM 1372 C CA . GLY A 1 173 ? 12.355 -10.409 -12.696 1.00 93.81 173 GLY A CA 1
ATOM 1373 C C . GLY A 1 173 ? 13.510 -9.858 -11.875 1.00 93.81 173 GLY A C 1
ATOM 1374 O O . GLY A 1 173 ? 13.570 -8.658 -11.644 1.00 93.81 173 GLY A O 1
ATOM 1375 N N . GLY A 1 174 ? 14.422 -10.707 -11.427 1.00 92.75 174 GLY A N 1
ATOM 1376 C CA . GLY A 1 174 ? 15.648 -10.286 -10.751 1.00 92.75 174 GLY A CA 1
ATOM 1377 C C . GLY A 1 174 ? 16.864 -10.587 -11.613 1.00 92.75 174 GLY A C 1
ATOM 1378 O O . GLY A 1 174 ? 16.873 -11.597 -12.320 1.00 92.75 174 GLY A O 1
ATOM 1379 N N . GLY A 1 175 ? 17.849 -9.696 -11.593 1.00 89.06 175 GLY A N 1
ATOM 1380 C CA . GLY A 1 175 ? 19.042 -9.776 -12.420 1.00 89.06 175 GLY A CA 1
ATOM 1381 C C . GLY A 1 175 ? 20.334 -9.594 -11.635 1.00 89.06 175 GLY A C 1
ATOM 1382 O O . GLY A 1 175 ? 20.417 -8.775 -10.716 1.00 89.06 175 GLY A O 1
ATOM 1383 N N . HIS A 1 176 ? 21.356 -10.334 -12.058 1.00 85.75 176 HIS A N 1
ATOM 1384 C CA . HIS A 1 176 ? 22.730 -10.181 -11.600 1.00 85.75 176 HIS A CA 1
ATOM 1385 C C . HIS A 1 176 ? 23.675 -10.168 -12.802 1.00 85.75 176 HIS A C 1
ATOM 1387 O O . HIS A 1 176 ? 23.563 -11.002 -13.710 1.00 85.75 176 HIS A O 1
ATOM 1393 N N . TYR A 1 177 ? 24.601 -9.212 -12.814 1.00 79.44 177 TYR A N 1
ATOM 1394 C CA . TYR A 1 177 ? 25.679 -9.174 -13.793 1.00 79.44 177 TYR A CA 1
ATOM 1395 C C . TYR A 1 177 ? 26.755 -10.174 -13.383 1.00 79.44 177 TYR A C 1
ATOM 1397 O O . TYR A 1 177 ? 27.376 -10.023 -12.333 1.00 79.44 177 TYR A O 1
ATOM 1405 N N . PHE A 1 178 ? 27.018 -11.176 -14.222 1.00 71.00 178 PHE A N 1
ATOM 1406 C CA . PHE A 1 178 ? 28.127 -12.096 -13.985 1.00 71.00 178 PHE A CA 1
ATOM 1407 C C . PHE A 1 178 ? 29.359 -11.721 -14.809 1.00 71.00 178 PHE A C 1
ATOM 1409 O O . PHE A 1 178 ? 29.273 -11.173 -15.912 1.00 71.00 178 PHE A O 1
ATOM 1416 N N . GLU A 1 179 ? 30.537 -12.036 -14.273 1.00 69.19 179 GLU A N 1
ATOM 1417 C CA . GLU A 1 179 ? 31.771 -11.922 -15.038 1.00 69.19 179 GLU A CA 1
ATOM 1418 C C . GLU A 1 179 ? 31.833 -13.058 -16.065 1.00 69.19 179 GLU A C 1
ATOM 1420 O O . GLU A 1 179 ? 31.946 -14.234 -15.719 1.00 69.19 179 GLU A O 1
ATOM 1425 N N . VAL A 1 180 ? 31.747 -12.705 -17.347 1.00 65.12 180 VAL A N 1
ATOM 1426 C CA . VAL A 1 180 ? 31.850 -13.670 -18.447 1.00 65.12 180 VAL A CA 1
ATOM 1427 C C . VAL A 1 180 ? 33.288 -14.215 -18.504 1.00 65.12 180 VAL A C 1
ATOM 1429 O O . VAL A 1 180 ? 34.227 -13.415 -18.635 1.00 65.12 180 VAL A O 1
ATOM 1432 N N . PRO A 1 181 ? 33.509 -15.545 -18.450 1.00 70.69 181 PRO A N 1
ATOM 1433 C CA . PRO A 1 181 ? 34.836 -16.135 -18.603 1.00 70.69 181 PRO A CA 1
ATOM 1434 C C . PRO A 1 181 ? 35.516 -15.682 -19.898 1.00 70.69 181 PRO A C 1
ATOM 1436 O O . PRO A 1 181 ? 34.879 -15.545 -20.942 1.00 70.69 181 PRO A O 1
ATOM 1439 N N . ALA A 1 182 ? 36.837 -15.481 -19.866 1.00 74.94 182 ALA A N 1
ATOM 1440 C CA . ALA A 1 182 ? 37.586 -14.907 -20.992 1.00 74.94 182 ALA A CA 1
ATOM 1441 C C . ALA A 1 182 ? 37.399 -15.659 -22.328 1.00 74.94 182 ALA A C 1
ATOM 1443 O O . ALA A 1 182 ? 37.458 -15.043 -23.389 1.00 74.94 182 ALA A O 1
ATOM 1444 N N . GLN A 1 183 ? 37.142 -16.969 -22.274 1.00 71.88 183 GLN A N 1
ATOM 1445 C CA . GLN A 1 183 ? 36.910 -17.825 -23.444 1.00 71.88 183 GLN A CA 1
ATOM 1446 C C . GLN A 1 183 ? 35.553 -17.565 -24.124 1.00 71.88 183 GLN A C 1
ATOM 1448 O O . GLN A 1 183 ? 35.412 -17.812 -25.320 1.00 71.88 183 GLN A O 1
ATOM 1453 N N . GLU A 1 184 ? 34.573 -17.033 -23.392 1.00 66.19 184 GLU A N 1
ATOM 1454 C CA . GLU A 1 184 ? 33.206 -16.791 -23.871 1.00 66.19 184 GLU A CA 1
ATOM 1455 C C . GLU A 1 184 ? 32.981 -15.337 -24.319 1.00 66.19 184 GLU A C 1
ATOM 1457 O O . GLU A 1 184 ? 32.086 -15.071 -25.123 1.00 66.19 184 GLU A O 1
ATOM 1462 N N . LYS A 1 185 ? 33.864 -14.406 -23.920 1.00 66.81 185 LYS A N 1
ATOM 1463 C CA . LYS A 1 185 ? 33.825 -12.981 -24.319 1.00 66.81 185 LYS A CA 1
ATOM 1464 C C . LYS A 1 185 ? 33.867 -12.756 -25.836 1.00 66.81 185 LYS A C 1
ATOM 146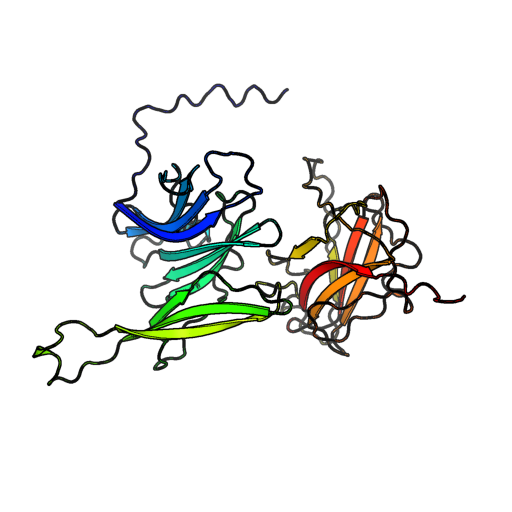6 O O . LYS A 1 185 ? 33.356 -11.754 -26.324 1.00 66.81 185 LYS A O 1
ATOM 1471 N N . ALA A 1 186 ? 34.459 -13.681 -26.597 1.00 68.00 186 ALA A N 1
ATOM 1472 C CA . ALA A 1 186 ? 34.479 -13.621 -28.063 1.00 68.00 186 ALA A CA 1
ATOM 1473 C C . ALA A 1 186 ? 33.114 -13.944 -28.704 1.00 68.00 186 ALA A C 1
ATOM 1475 O O . ALA A 1 186 ? 32.893 -13.629 -29.872 1.00 68.00 186 ALA A O 1
ATOM 1476 N N . ARG A 1 187 ? 32.210 -14.586 -27.952 1.00 61.78 187 ARG A N 1
ATOM 1477 C CA . ARG A 1 187 ? 30.882 -15.023 -28.403 1.00 61.78 187 ARG A CA 1
ATOM 1478 C C . ARG A 1 187 ? 29.771 -14.081 -27.928 1.00 61.78 187 ARG A C 1
ATOM 1480 O O . ARG A 1 187 ? 28.798 -13.901 -28.655 1.00 61.78 187 ARG A O 1
ATOM 1487 N N . TYR A 1 188 ? 29.966 -13.448 -26.770 1.00 59.66 188 TYR A N 1
ATOM 1488 C CA . TYR A 1 188 ? 29.053 -12.477 -26.162 1.00 59.66 188 TYR A CA 1
ATOM 1489 C C . TYR A 1 188 ? 29.857 -11.243 -25.698 1.00 59.66 188 TYR A C 1
ATOM 1491 O O . TYR A 1 188 ? 30.422 -11.245 -24.606 1.00 59.66 188 TYR A O 1
ATOM 1499 N N . PRO A 1 189 ? 29.990 -10.194 -26.535 1.00 52.47 189 PRO A N 1
ATOM 1500 C CA . PRO A 1 189 ? 30.846 -9.034 -26.250 1.00 52.47 189 PRO A CA 1
ATOM 1501 C C . PRO A 1 189 ? 30.260 -8.042 -25.224 1.00 52.47 189 PRO A C 1
ATOM 1503 O O . PRO A 1 189 ? 30.847 -6.985 -24.994 1.00 52.47 189 PRO A O 1
ATOM 1506 N N . LEU A 1 190 ? 29.111 -8.351 -24.620 1.00 55.22 190 LEU A N 1
ATOM 1507 C CA . LEU A 1 190 ? 28.424 -7.522 -23.630 1.00 55.22 190 LEU A CA 1
ATOM 1508 C C . LEU A 1 190 ? 28.319 -8.279 -22.303 1.00 55.22 190 LEU A C 1
ATOM 1510 O O . LEU A 1 190 ? 28.329 -9.504 -22.276 1.00 55.22 190 LEU A O 1
ATOM 1514 N N . VAL A 1 191 ? 28.248 -7.529 -21.203 1.00 59.34 191 VAL A N 1
ATOM 1515 C CA . VAL A 1 191 ? 27.969 -8.050 -19.858 1.00 59.34 191 VAL A CA 1
ATOM 1516 C C . VAL A 1 191 ? 26.667 -8.851 -19.922 1.00 59.34 191 VAL A C 1
ATOM 1518 O O . VAL A 1 191 ? 25.626 -8.280 -20.251 1.00 59.34 191 VAL A O 1
ATOM 1521 N N . ASP A 1 192 ? 26.710 -10.153 -19.645 1.00 69.06 192 ASP A N 1
ATOM 1522 C CA . ASP A 1 192 ? 25.503 -10.975 -19.662 1.00 69.06 192 ASP A CA 1
ATOM 1523 C C . ASP A 1 192 ? 24.742 -10.741 -18.352 1.00 69.06 192 ASP A C 1
ATOM 1525 O O . ASP A 1 192 ? 25.032 -11.306 -17.297 1.00 69.06 192 ASP A O 1
ATOM 1529 N N . LEU A 1 193 ? 23.765 -9.842 -18.405 1.00 76.69 193 LEU A N 1
ATOM 1530 C CA . LEU A 1 193 ? 22.779 -9.713 -17.345 1.00 76.69 193 LEU A CA 1
ATOM 1531 C C . LEU A 1 193 ? 21.866 -10.941 -17.395 1.00 76.69 193 LEU A C 1
ATOM 1533 O O . LEU A 1 193 ? 21.100 -11.117 -18.345 1.00 76.69 193 LEU A O 1
ATOM 1537 N N . LYS A 1 194 ? 21.939 -11.802 -16.378 1.00 81.94 194 LYS A N 1
ATOM 1538 C CA . LYS A 1 194 ? 21.062 -12.971 -16.284 1.00 81.94 194 LYS A CA 1
ATOM 1539 C C . LYS A 1 194 ? 19.832 -12.625 -15.462 1.00 81.94 194 LYS A C 1
ATOM 1541 O O . LYS A 1 194 ? 19.961 -12.395 -14.266 1.00 81.94 194 LYS A O 1
ATOM 1546 N N . PHE A 1 195 ? 18.656 -12.670 -16.085 1.00 87.38 195 PHE A N 1
ATOM 1547 C CA . PHE A 1 195 ? 17.381 -12.547 -15.381 1.00 87.38 195 PHE A CA 1
ATOM 1548 C C . PHE A 1 195 ? 16.807 -13.904 -14.977 1.00 87.38 195 PHE A C 1
ATOM 1550 O O . PHE A 1 195 ? 16.846 -14.869 -15.745 1.00 87.38 195 PHE A O 1
ATOM 1557 N N . GLN A 1 196 ? 16.225 -13.966 -13.783 1.00 92.50 196 GLN A N 1
ATOM 1558 C CA . GLN A 1 196 ? 15.441 -15.099 -13.297 1.00 92.50 196 GLN A CA 1
ATOM 1559 C C . GLN A 1 196 ? 14.127 -14.593 -12.674 1.00 92.50 196 GLN A C 1
ATOM 1561 O O . GLN A 1 196 ? 14.038 -13.426 -12.295 1.00 92.50 196 GLN A O 1
ATOM 1566 N N . PRO A 1 197 ? 13.073 -15.421 -12.605 1.00 94.94 197 PRO A N 1
ATOM 1567 C CA . PRO A 1 197 ? 11.843 -15.038 -11.926 1.00 94.94 197 PRO A CA 1
ATOM 1568 C C . PRO A 1 197 ? 11.980 -15.193 -10.406 1.00 94.94 197 PRO A C 1
ATOM 1570 O O . PRO A 1 197 ? 12.506 -16.195 -9.921 1.00 94.94 197 PRO A O 1
ATOM 1573 N N . GLY A 1 198 ? 11.434 -14.233 -9.668 1.00 95.88 198 GLY A N 1
ATOM 1574 C CA . GLY A 1 198 ? 11.264 -14.251 -8.220 1.00 95.88 198 GLY A CA 1
ATOM 1575 C C . GLY A 1 198 ? 9.816 -14.007 -7.809 1.00 95.88 198 GLY A C 1
ATOM 1576 O O . GLY A 1 198 ? 8.959 -13.645 -8.620 1.00 95.88 198 GLY A O 1
ATOM 1577 N N . LEU A 1 199 ? 9.552 -14.217 -6.522 1.00 96.69 199 LEU A N 1
ATOM 1578 C CA . LEU A 1 199 ? 8.266 -13.964 -5.886 1.00 96.69 199 LEU A CA 1
ATOM 1579 C C . LEU A 1 199 ? 8.498 -13.223 -4.570 1.00 96.69 199 LEU A C 1
ATOM 1581 O O . LEU A 1 199 ? 9.141 -13.749 -3.665 1.00 96.69 199 LEU A O 1
ATOM 1585 N N . ALA A 1 200 ? 7.933 -12.026 -4.460 1.00 96.31 200 ALA A N 1
ATOM 1586 C CA . ALA A 1 200 ? 7.792 -11.301 -3.209 1.00 96.31 200 ALA A CA 1
ATOM 1587 C C . ALA A 1 200 ? 6.352 -11.447 -2.700 1.00 96.31 200 ALA A C 1
ATOM 1589 O O . ALA A 1 200 ? 5.397 -11.377 -3.475 1.00 96.31 200 ALA A O 1
ATOM 1590 N N . THR A 1 201 ? 6.179 -11.640 -1.394 1.00 96.38 201 THR A N 1
ATOM 1591 C CA . THR A 1 201 ? 4.854 -11.759 -0.773 1.00 96.38 201 THR A CA 1
ATOM 1592 C C . THR A 1 201 ? 4.676 -10.725 0.323 1.00 96.38 201 THR A C 1
ATOM 1594 O O . THR A 1 201 ? 5.564 -10.536 1.151 1.00 96.38 201 THR A O 1
ATOM 1597 N N . LEU A 1 202 ? 3.496 -10.121 0.379 1.00 94.75 202 LEU A N 1
ATOM 1598 C CA . LEU A 1 202 ? 3.050 -9.247 1.458 1.00 94.75 202 LEU A CA 1
ATOM 1599 C C . LEU A 1 202 ? 1.783 -9.840 2.081 1.00 94.75 202 LEU A C 1
ATOM 1601 O O . LEU A 1 202 ? 1.016 -10.535 1.411 1.00 94.75 202 LEU A O 1
ATOM 1605 N N . ARG A 1 203 ? 1.509 -9.524 3.349 1.00 94.62 203 ARG A N 1
ATOM 1606 C CA . ARG A 1 203 ? 0.159 -9.715 3.903 1.00 94.62 203 ARG A CA 1
ATOM 1607 C C . ARG A 1 203 ? -0.841 -8.863 3.113 1.00 94.62 203 ARG A C 1
ATOM 1609 O O . ARG A 1 203 ? -0.465 -7.823 2.564 1.00 94.62 203 ARG A O 1
ATOM 1616 N N . ARG A 1 204 ? -2.119 -9.253 3.088 1.00 92.56 204 ARG A N 1
ATOM 1617 C CA . ARG A 1 204 ? -3.192 -8.389 2.562 1.00 92.56 204 ARG A CA 1
ATOM 1618 C C . ARG A 1 204 ? -3.077 -7.000 3.196 1.00 92.56 204 ARG A C 1
ATOM 1620 O O . ARG A 1 204 ? -2.808 -6.921 4.388 1.00 92.56 204 ARG A O 1
ATOM 1627 N N . ASP A 1 205 ? -3.232 -5.928 2.416 1.00 92.06 205 ASP A N 1
ATOM 1628 C CA . ASP A 1 205 ? -3.082 -4.530 2.871 1.00 92.06 205 ASP A CA 1
ATOM 1629 C C . ASP A 1 205 ? -1.702 -4.157 3.465 1.00 92.06 205 ASP A C 1
ATOM 1631 O O . ASP A 1 205 ? -1.531 -3.070 4.006 1.00 92.06 205 ASP A O 1
ATOM 1635 N N . GLY A 1 206 ? -0.695 -5.026 3.344 1.00 92.81 206 GLY A N 1
ATOM 1636 C CA . GLY A 1 206 ? 0.609 -4.902 4.000 1.00 92.81 206 GLY A CA 1
ATOM 1637 C C . GLY A 1 206 ? 1.604 -3.929 3.374 1.00 92.81 206 GLY A C 1
ATOM 1638 O O . GLY A 1 206 ? 2.793 -4.058 3.642 1.00 92.81 206 GLY A O 1
ATOM 1639 N N . PHE A 1 207 ? 1.162 -3.002 2.523 1.00 92.81 207 PHE A N 1
ATOM 1640 C CA . PHE A 1 207 ? 2.050 -2.060 1.830 1.00 92.81 207 PHE A CA 1
ATOM 1641 C C . PHE A 1 207 ? 2.717 -1.063 2.787 1.00 92.81 207 PHE A C 1
ATOM 1643 O O . PHE A 1 207 ? 3.837 -0.620 2.554 1.00 92.81 207 PHE A O 1
ATOM 1650 N N . THR A 1 208 ? 2.023 -0.691 3.863 1.00 91.12 208 THR A N 1
ATOM 1651 C CA . THR A 1 208 ? 2.549 0.143 4.945 1.00 91.12 208 THR A CA 1
ATOM 1652 C C . THR A 1 208 ? 1.748 -0.102 6.225 1.00 91.12 208 THR A C 1
ATOM 1654 O O . THR A 1 208 ? 0.756 -0.828 6.217 1.00 91.12 208 THR A O 1
ATOM 1657 N N . SER A 1 209 ? 2.179 0.477 7.344 1.00 92.56 209 SER A N 1
ATOM 1658 C CA . SER A 1 209 ? 1.501 0.334 8.635 1.00 92.56 209 SER A CA 1
ATOM 1659 C C . SER A 1 209 ? 1.633 1.588 9.485 1.00 92.56 209 SER A C 1
ATOM 1661 O O . SER A 1 209 ? 2.656 2.273 9.424 1.00 92.56 209 SER A O 1
ATOM 1663 N N . VAL A 1 210 ? 0.663 1.815 10.364 1.00 92.94 210 VAL A N 1
ATOM 1664 C CA . VAL A 1 210 ? 0.775 2.749 11.490 1.00 92.94 210 VAL A CA 1
ATOM 1665 C C . VAL A 1 210 ? 1.377 2.022 12.691 1.00 92.94 210 VAL A C 1
ATOM 1667 O O . VAL A 1 210 ? 0.961 0.907 13.008 1.00 92.94 210 VAL A O 1
ATOM 1670 N N . ALA A 1 211 ? 2.341 2.661 13.354 1.00 91.94 211 ALA A N 1
ATOM 1671 C CA . ALA A 1 211 ? 3.027 2.156 14.542 1.00 91.94 211 ALA A CA 1
ATOM 1672 C C . ALA A 1 211 ? 3.383 3.309 15.501 1.00 91.94 211 ALA A C 1
ATOM 1674 O O . ALA A 1 211 ? 3.295 4.491 15.139 1.00 91.94 211 ALA A O 1
ATOM 1675 N N . LEU A 1 212 ? 3.796 2.960 16.722 1.00 91.12 212 LEU A N 1
ATOM 1676 C CA . LEU A 1 212 ? 4.385 3.905 17.674 1.00 91.12 212 LEU A CA 1
ATOM 1677 C C . LEU A 1 212 ? 5.741 4.415 17.158 1.00 91.12 212 LEU A C 1
ATOM 1679 O O . LEU A 1 212 ? 6.447 3.723 16.424 1.00 91.12 212 LEU A O 1
ATOM 1683 N N . ALA A 1 213 ? 6.111 5.642 17.525 1.00 85.56 213 ALA A N 1
ATOM 1684 C CA . ALA A 1 213 ? 7.381 6.230 17.103 1.00 85.56 213 ALA A CA 1
ATOM 1685 C C . ALA A 1 213 ? 8.577 5.628 17.871 1.00 85.56 213 ALA A C 1
ATOM 1687 O O . ALA A 1 213 ? 8.472 5.337 19.059 1.00 85.56 213 ALA A O 1
ATOM 1688 N N . GLU A 1 214 ? 9.750 5.537 17.231 1.00 73.38 214 GLU A N 1
ATOM 1689 C CA . GLU A 1 214 ? 11.000 4.990 17.810 1.00 73.38 214 GLU A CA 1
ATOM 1690 C C . GLU A 1 214 ? 11.428 5.645 19.139 1.00 73.38 214 GLU A C 1
ATOM 1692 O O . GLU A 1 214 ? 12.047 5.002 19.982 1.00 73.38 214 GLU A O 1
ATOM 1697 N N . GLY A 1 215 ? 11.047 6.899 19.395 1.00 66.31 215 GLY A N 1
ATOM 1698 C CA . GLY A 1 215 ? 11.314 7.579 20.671 1.00 66.31 215 GLY A CA 1
ATOM 1699 C C . GLY A 1 215 ? 10.464 7.096 21.856 1.00 66.31 215 GLY A C 1
ATOM 1700 O O . GLY A 1 215 ? 10.760 7.446 22.994 1.00 66.31 215 GLY A O 1
ATOM 1701 N N . GLN A 1 216 ? 9.425 6.292 21.613 1.00 59.53 216 GLN A N 1
ATOM 1702 C CA . GLN A 1 216 ? 8.547 5.716 22.639 1.00 59.53 216 GLN A CA 1
ATOM 1703 C C . GLN A 1 216 ? 8.969 4.290 23.047 1.00 59.53 216 GLN A C 1
ATOM 1705 O O . GLN A 1 216 ? 8.173 3.563 23.627 1.00 59.53 216 GLN A O 1
ATOM 1710 N N . SER A 1 217 ? 10.223 3.899 22.778 1.00 53.75 217 SER A N 1
ATOM 1711 C CA . SER A 1 217 ? 10.796 2.545 22.958 1.00 53.75 217 SER A CA 1
ATOM 1712 C C . SER A 1 217 ? 10.893 2.016 24.403 1.00 53.75 217 SER A C 1
ATOM 1714 O O . SER A 1 217 ? 11.591 1.034 24.651 1.00 53.75 217 SER A O 1
ATOM 1716 N N . ALA A 1 218 ? 10.223 2.634 25.377 1.00 61.28 218 ALA A N 1
ATOM 1717 C CA . ALA A 1 218 ? 10.045 2.000 26.679 1.00 61.28 218 ALA A CA 1
ATOM 1718 C C . ALA A 1 218 ? 8.933 0.949 26.562 1.00 61.28 218 ALA A C 1
ATOM 1720 O O . ALA A 1 218 ? 7.891 1.221 25.968 1.00 61.28 218 ALA A O 1
ATOM 1721 N N . ALA A 1 219 ? 9.141 -0.240 27.133 1.00 64.81 219 ALA A N 1
ATOM 1722 C CA . ALA A 1 219 ? 8.095 -1.256 27.208 1.00 64.81 219 ALA A CA 1
ATOM 1723 C C . ALA A 1 219 ? 6.819 -0.646 27.822 1.00 64.81 219 ALA A C 1
ATOM 1725 O O . ALA A 1 219 ? 6.861 -0.111 28.933 1.00 64.81 219 ALA A O 1
ATOM 1726 N N . GLY A 1 220 ? 5.708 -0.696 27.080 1.00 75.88 220 GLY A N 1
ATOM 1727 C CA . GLY A 1 220 ? 4.416 -0.144 27.500 1.00 75.88 220 GLY A CA 1
ATOM 1728 C C . GLY A 1 220 ? 4.147 1.311 27.090 1.00 75.88 220 GLY A C 1
ATOM 1729 O O . GLY A 1 220 ? 3.345 1.983 27.739 1.00 75.88 220 GLY A O 1
ATOM 1730 N N . GLY A 1 221 ? 4.789 1.817 26.034 1.00 86.25 221 GLY A N 1
ATOM 1731 C CA . GLY A 1 221 ? 4.443 3.097 25.416 1.00 86.25 221 GLY A CA 1
ATOM 1732 C C . GLY A 1 221 ? 2.991 3.139 24.921 1.00 86.25 221 GLY A C 1
ATOM 1733 O O . GLY A 1 221 ? 2.441 2.127 24.486 1.00 86.25 221 GLY A O 1
ATOM 1734 N N . GLU A 1 222 ? 2.366 4.320 24.976 1.00 91.88 222 GLU A N 1
ATOM 1735 C CA . GLU A 1 222 ? 0.998 4.540 24.493 1.00 91.88 222 GLU A CA 1
ATOM 1736 C C . GLU A 1 222 ? 0.939 5.524 23.314 1.00 91.88 222 GLU A C 1
ATOM 1738 O O . GLU A 1 222 ? 1.675 6.514 23.252 1.00 91.88 222 GLU A O 1
ATOM 1743 N N . GLY A 1 223 ? -0.006 5.289 22.403 1.00 92.00 223 GLY A N 1
ATOM 1744 C CA . GLY A 1 223 ? -0.333 6.188 21.296 1.00 92.00 223 GLY A CA 1
ATOM 1745 C C . GLY A 1 223 ? -1.783 6.029 20.847 1.00 92.00 223 GLY A C 1
ATOM 1746 O O . GLY A 1 223 ? -2.442 5.045 21.180 1.00 92.00 223 GLY A O 1
ATOM 1747 N N . SER A 1 224 ? -2.312 6.993 20.086 1.00 93.94 224 SER A N 1
ATOM 1748 C CA . SER A 1 224 ? -3.646 6.835 19.494 1.00 93.94 224 SER A CA 1
ATOM 1749 C C . SER A 1 224 ? -3.788 7.446 18.105 1.00 93.94 224 SER A C 1
ATOM 1751 O O . SER A 1 224 ? -3.296 8.544 17.862 1.00 93.94 224 SER A O 1
ATOM 1753 N N . LEU A 1 225 ? -4.515 6.759 17.223 1.00 94.69 225 LEU A N 1
ATOM 1754 C CA . LEU A 1 225 ? -4.900 7.224 15.890 1.00 94.69 225 LEU A CA 1
ATOM 1755 C C . LEU A 1 225 ? -6.415 7.412 15.848 1.00 94.69 225 LEU A C 1
ATOM 1757 O O . LEU A 1 225 ? -7.147 6.457 16.088 1.00 94.69 225 LEU A O 1
ATOM 1761 N N . THR A 1 226 ? -6.901 8.603 15.496 1.00 94.00 226 THR A N 1
ATOM 1762 C CA . THR A 1 226 ? -8.338 8.827 15.260 1.00 94.00 226 THR A CA 1
ATOM 1763 C C . THR A 1 226 ? -8.597 9.028 13.773 1.00 94.00 226 THR A C 1
ATOM 1765 O O . THR A 1 226 ? -7.959 9.867 13.141 1.00 94.00 226 THR A O 1
ATOM 1768 N N . THR A 1 227 ? -9.548 8.285 13.210 1.00 92.75 227 THR A N 1
ATOM 1769 C CA . THR A 1 227 ? -9.927 8.432 11.802 1.00 92.75 227 THR A CA 1
ATOM 1770 C C . THR A 1 227 ? -10.600 9.783 11.542 1.00 92.75 227 THR A C 1
ATOM 1772 O O . THR A 1 227 ? -11.168 10.426 12.438 1.00 92.75 227 THR A O 1
ATOM 1775 N N . ILE A 1 228 ? -10.619 10.196 10.274 1.00 89.00 228 ILE A N 1
ATOM 1776 C CA . ILE A 1 228 ? -11.601 11.182 9.812 1.00 89.00 228 ILE A CA 1
ATOM 1777 C C . ILE A 1 228 ? -13.031 10.637 10.004 1.00 89.00 228 ILE A C 1
ATOM 1779 O O . ILE A 1 228 ? -13.207 9.418 10.138 1.00 89.00 228 ILE A O 1
ATOM 1783 N N . PRO A 1 229 ? -14.057 11.508 10.044 1.00 88.75 229 PRO A N 1
ATOM 1784 C CA . PRO A 1 229 ? -15.440 11.061 10.096 1.00 88.75 229 PRO A CA 1
ATOM 1785 C C . PRO A 1 229 ? -15.800 10.185 8.895 1.00 88.75 229 PRO A C 1
ATOM 1787 O O . PRO A 1 229 ? -15.476 10.524 7.759 1.00 88.75 229 PRO A O 1
ATOM 1790 N N . PHE A 1 230 ? -16.530 9.103 9.137 1.00 84.81 230 PHE A N 1
ATOM 1791 C CA . PHE A 1 230 ? -17.099 8.256 8.092 1.00 84.81 230 PHE A CA 1
ATOM 1792 C C . PHE A 1 230 ? -18.554 7.903 8.406 1.00 84.81 230 PHE A C 1
ATOM 1794 O O . PHE A 1 230 ? -19.048 8.129 9.518 1.00 84.81 230 PHE A O 1
ATOM 1801 N N . ARG A 1 231 ? -19.253 7.364 7.406 1.00 78.88 231 ARG A N 1
ATOM 1802 C CA . ARG A 1 231 ? -20.630 6.874 7.530 1.00 78.88 231 ARG A CA 1
ATOM 1803 C C . ARG A 1 231 ? -20.694 5.400 7.177 1.00 78.88 231 ARG A C 1
ATOM 1805 O O . ARG A 1 231 ? -20.025 4.943 6.255 1.00 78.88 231 ARG A O 1
ATOM 1812 N N . VAL A 1 232 ? -21.559 4.683 7.878 1.00 68.88 232 VAL A N 1
ATOM 1813 C CA . VAL A 1 232 ? -21.932 3.310 7.538 1.00 68.88 232 VAL A CA 1
ATOM 1814 C C . VAL A 1 232 ? -23.317 3.360 6.891 1.00 68.88 232 VAL A C 1
ATOM 1816 O O . VAL A 1 232 ? -24.262 3.856 7.504 1.00 68.88 232 VAL A O 1
ATOM 1819 N N . ALA A 1 233 ? -23.433 2.906 5.645 1.00 57.97 233 ALA A N 1
ATOM 1820 C CA . ALA A 1 233 ? -24.678 2.846 4.883 1.00 57.97 233 ALA A CA 1
ATOM 1821 C C . ALA A 1 233 ? -25.075 1.381 4.614 1.00 57.97 233 ALA A C 1
ATOM 1823 O O . ALA A 1 233 ? -24.227 0.528 4.367 1.00 57.97 233 ALA A O 1
ATOM 1824 N N . GLN A 1 234 ? -26.374 1.072 4.647 1.00 50.53 234 GLN A N 1
ATOM 1825 C CA . GLN A 1 234 ? -26.898 -0.225 4.193 1.00 50.53 234 GLN A CA 1
ATOM 1826 C C . GLN A 1 234 ? -27.009 -0.218 2.659 1.00 50.53 234 GLN A C 1
ATOM 1828 O O . GLN A 1 234 ? -27.711 0.648 2.143 1.00 50.53 234 GLN A O 1
ATOM 1833 N N . ALA A 1 235 ? -26.308 -1.123 1.953 1.00 41.47 235 ALA A N 1
ATOM 1834 C CA . ALA A 1 235 ? -26.483 -1.517 0.533 1.00 41.47 235 ALA A CA 1
ATOM 1835 C C . ALA A 1 235 ? -25.286 -2.362 0.017 1.00 41.47 235 ALA A C 1
ATOM 1837 O O . ALA A 1 235 ? -24.231 -2.396 0.624 1.00 41.47 235 ALA A O 1
ATOM 1838 N N . SER A 1 236 ? -25.417 -2.986 -1.151 1.00 42.34 236 SER A N 1
ATOM 1839 C CA . SER A 1 236 ? -24.976 -4.339 -1.523 1.00 42.34 236 SER A CA 1
ATOM 1840 C C . SER A 1 236 ? -23.484 -4.738 -1.697 1.00 42.34 236 SER A C 1
ATOM 1842 O O . SER A 1 236 ? -23.200 -5.583 -2.541 1.00 42.34 236 SER A O 1
ATOM 1844 N N . CYS A 1 237 ? -22.489 -4.182 -0.987 1.00 34.31 237 CYS A N 1
ATOM 1845 C CA . CYS A 1 237 ? -21.099 -4.682 -1.148 1.00 34.31 237 CYS A CA 1
ATOM 1846 C C . CYS A 1 237 ? -20.143 -4.332 0.013 1.00 34.31 237 CYS A C 1
ATOM 1848 O O . CYS A 1 237 ? -20.077 -3.161 0.374 1.00 34.31 237 CYS A O 1
ATOM 1850 N N . PRO A 1 238 ? -19.351 -5.269 0.578 1.00 45.41 238 PRO A N 1
ATOM 1851 C CA . PRO A 1 238 ? -18.375 -4.946 1.624 1.00 45.41 238 PRO A CA 1
ATOM 1852 C C . PRO A 1 238 ? -17.195 -4.111 1.090 1.00 45.41 238 PRO A C 1
ATOM 1854 O O . PRO A 1 238 ? -16.588 -4.451 0.076 1.00 45.41 238 PRO A O 1
ATOM 1857 N N . MET A 1 239 ? -16.820 -3.044 1.810 1.00 44.84 239 MET A N 1
ATOM 1858 C CA . MET A 1 239 ? -15.604 -2.254 1.547 1.00 44.84 239 MET A CA 1
ATOM 1859 C C . MET A 1 239 ? -14.626 -2.302 2.732 1.00 44.84 239 MET A C 1
ATOM 1861 O O . MET A 1 239 ? -15.030 -2.215 3.893 1.00 44.84 239 MET A O 1
ATOM 1865 N N . SER A 1 240 ? -13.329 -2.406 2.426 1.00 47.72 240 SER A N 1
ATOM 1866 C CA . SER A 1 240 ? -12.210 -2.302 3.377 1.00 47.72 240 SER A CA 1
ATOM 1867 C C . SER A 1 240 ? -11.437 -1.006 3.123 1.00 47.72 240 SER A C 1
ATOM 1869 O O . SER A 1 240 ? -11.261 -0.630 1.963 1.00 47.72 240 SER A O 1
ATOM 1871 N N . LEU A 1 241 ? -10.976 -0.327 4.181 1.00 54.00 241 LEU A N 1
ATOM 1872 C CA . LEU A 1 241 ? -10.096 0.836 4.073 1.00 54.00 241 LEU A CA 1
ATOM 1873 C C . LEU A 1 241 ? -8.647 0.427 4.356 1.00 54.00 241 LEU A C 1
ATOM 1875 O O . LEU A 1 241 ? -8.270 0.127 5.490 1.00 54.00 241 LEU A O 1
ATOM 1879 N N . THR A 1 242 ? -7.816 0.484 3.323 1.00 52.75 242 THR A N 1
ATOM 1880 C CA . THR A 1 242 ? -6.373 0.242 3.420 1.00 52.75 2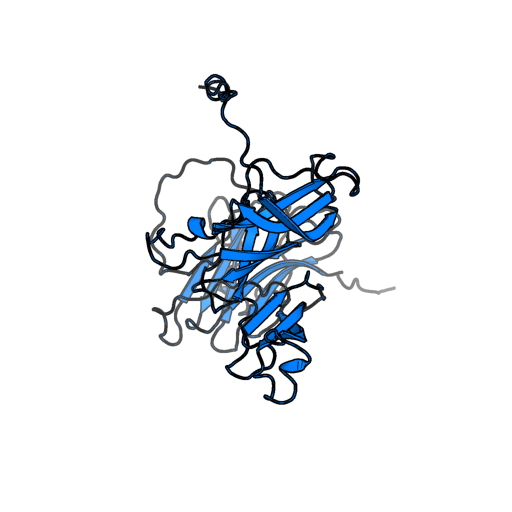42 THR A CA 1
ATOM 1881 C C . THR A 1 242 ? -5.643 1.516 3.851 1.00 52.75 242 THR A C 1
ATOM 1883 O O . THR A 1 242 ? -5.845 2.579 3.255 1.00 52.75 242 THR A O 1
ATOM 1886 N N . LEU A 1 243 ? -4.768 1.430 4.861 1.00 56.88 243 LEU A N 1
ATOM 1887 C CA . LEU A 1 243 ? -3.864 2.533 5.188 1.00 56.88 243 LEU A CA 1
ATOM 1888 C C . LEU A 1 243 ? -2.697 2.498 4.203 1.00 56.88 243 LEU A C 1
ATOM 1890 O O . LEU A 1 243 ? -1.920 1.552 4.185 1.00 56.88 243 LEU A O 1
ATOM 1894 N N . LEU A 1 244 ? -2.591 3.531 3.372 1.00 45.69 244 LEU A N 1
ATOM 1895 C CA . LEU A 1 244 ? -1.522 3.662 2.376 1.00 45.69 244 LEU A CA 1
ATOM 1896 C C . LEU A 1 244 ? -0.632 4.888 2.612 1.00 45.69 244 LEU A C 1
ATOM 1898 O O . LEU A 1 244 ? 0.245 5.183 1.811 1.00 45.69 244 LEU A O 1
ATOM 1902 N N . GLN A 1 245 ? -0.834 5.595 3.723 1.00 41.91 245 GLN A N 1
ATOM 1903 C CA . GLN A 1 245 ? -0.003 6.715 4.145 1.00 41.91 245 GLN A CA 1
ATOM 1904 C C . GLN A 1 245 ? 0.442 6.483 5.588 1.00 41.91 245 GLN A C 1
ATOM 1906 O O . GLN A 1 245 ? -0.366 6.107 6.439 1.00 41.91 245 GLN A O 1
ATOM 1911 N N . GLU A 1 246 ? 1.725 6.701 5.868 1.00 36.34 246 GLU A N 1
ATOM 1912 C CA . GLU A 1 246 ? 2.245 6.573 7.227 1.00 36.34 246 GLU A CA 1
ATOM 1913 C C . GLU A 1 246 ? 1.693 7.697 8.112 1.00 36.34 246 GLU A C 1
ATOM 1915 O O . GLU A 1 246 ? 1.837 8.882 7.810 1.00 36.34 246 GLU A O 1
ATOM 1920 N N . CYS A 1 247 ? 1.103 7.323 9.244 1.00 38.53 247 CYS A N 1
ATOM 1921 C CA . CYS A 1 247 ? 0.932 8.216 10.381 1.00 38.53 247 CYS A CA 1
ATOM 1922 C C . CYS A 1 247 ? 1.841 7.706 11.497 1.00 38.53 247 CYS A C 1
ATOM 1924 O O . CYS A 1 247 ? 1.632 6.606 12.000 1.00 38.53 247 CYS A O 1
ATOM 1926 N N . ARG A 1 248 ? 2.846 8.491 11.891 1.00 37.66 248 ARG A N 1
ATOM 1927 C CA . ARG A 1 248 ? 3.585 8.231 13.132 1.00 37.66 248 ARG A CA 1
ATOM 1928 C C . ARG A 1 248 ? 2.842 8.903 14.269 1.00 37.66 248 ARG A C 1
ATOM 1930 O O . ARG A 1 248 ? 2.595 10.108 14.223 1.00 37.66 248 ARG A O 1
ATOM 1937 N N . LEU A 1 249 ? 2.467 8.117 15.270 1.00 31.14 249 LEU A N 1
ATOM 1938 C CA . LEU A 1 249 ? 1.782 8.634 16.443 1.00 31.14 249 LEU A CA 1
ATOM 1939 C C . LEU A 1 249 ? 2.789 9.388 17.307 1.00 31.14 249 LEU A C 1
ATOM 1941 O O . LEU A 1 249 ? 3.720 8.803 17.854 1.00 31.14 249 LEU A O 1
ATOM 1945 N N . GLN A 1 250 ? 2.625 10.705 17.376 1.00 31.77 250 GLN A N 1
ATOM 1946 C CA . GLN A 1 250 ? 3.323 11.548 18.339 1.00 31.77 250 GLN A CA 1
ATOM 1947 C C . GLN A 1 250 ? 2.530 11.565 19.659 1.00 31.77 250 GLN A C 1
ATOM 1949 O O . GLN A 1 250 ? 1.321 11.301 19.642 1.00 31.77 250 GLN A O 1
ATOM 1954 N N . PRO A 1 251 ? 3.167 11.870 20.806 1.00 29.45 251 PRO A N 1
ATOM 1955 C CA . PRO A 1 251 ? 2.448 12.123 22.052 1.00 29.45 251 PRO A CA 1
ATOM 1956 C C . PRO A 1 251 ? 1.339 13.151 21.813 1.00 29.45 251 PRO A C 1
ATOM 1958 O O . PRO A 1 251 ? 1.541 14.099 21.058 1.00 29.45 251 PRO A O 1
ATOM 1961 N N . ALA A 1 252 ? 0.172 12.947 22.425 1.00 31.36 252 ALA A N 1
ATOM 1962 C CA . ALA A 1 252 ? -1.013 13.768 22.204 1.00 31.36 252 ALA A CA 1
ATOM 1963 C C . ALA A 1 252 ? -0.740 15.262 22.475 1.00 31.36 252 ALA A C 1
ATOM 1965 O O . ALA A 1 252 ? -0.824 15.726 23.612 1.00 31.36 252 ALA A O 1
ATOM 1966 N N . GLU A 1 253 ? -0.432 16.035 21.433 1.00 28.56 253 GLU A N 1
ATOM 1967 C CA . GLU A 1 253 ? -0.516 17.489 21.496 1.00 28.56 253 GLU A CA 1
ATOM 1968 C C . GLU A 1 253 ? -1.992 17.910 21.481 1.00 28.56 253 GLU A C 1
ATOM 1970 O O . GLU A 1 253 ? -2.838 17.288 20.831 1.00 28.56 253 GLU A O 1
ATOM 1975 N N . ARG A 1 254 ? -2.310 18.971 22.233 1.00 27.53 254 ARG A N 1
ATOM 1976 C CA . ARG A 1 254 ? -3.662 19.544 22.290 1.00 27.53 254 ARG A CA 1
ATOM 1977 C C . ARG A 1 254 ? -4.150 19.926 20.883 1.00 27.53 254 ARG A C 1
ATOM 1979 O O . ARG A 1 254 ? -3.334 20.357 20.066 1.00 27.53 254 ARG A O 1
ATOM 1986 N N . PRO A 1 255 ? -5.465 19.836 20.609 1.00 30.31 255 PRO A N 1
ATOM 1987 C CA . PRO A 1 255 ? -6.020 20.243 19.322 1.00 30.31 255 PRO A CA 1
ATOM 1988 C C . PRO A 1 255 ? -5.622 21.688 19.005 1.00 30.31 255 PRO A C 1
ATOM 1990 O O . PRO A 1 255 ? -5.760 22.566 19.856 1.00 30.31 255 PRO A O 1
ATOM 1993 N N . ARG A 1 256 ? -5.125 21.941 17.789 1.00 30.81 256 ARG A N 1
ATOM 1994 C CA . ARG A 1 256 ? -4.989 23.310 17.281 1.00 30.81 256 ARG A CA 1
ATOM 1995 C C . ARG A 1 256 ? -6.363 23.777 16.815 1.00 30.81 256 ARG A C 1
ATOM 1997 O O . ARG A 1 256 ? -6.933 23.190 15.897 1.00 30.81 256 ARG A O 1
ATOM 2004 N N . ASP A 1 257 ? -6.874 24.816 17.460 1.00 31.19 257 ASP A N 1
ATOM 2005 C CA . ASP A 1 257 ? -8.114 25.482 17.075 1.00 31.19 257 ASP A CA 1
ATOM 2006 C C . ASP A 1 257 ? -7.991 26.119 15.679 1.00 31.19 257 ASP A C 1
ATOM 2008 O O . ASP A 1 257 ? -6.992 26.768 15.366 1.00 31.19 257 ASP A O 1
ATOM 2012 N N . GLY A 1 258 ? -9.043 25.986 14.860 1.00 40.09 258 GLY A N 1
ATOM 2013 C CA . GLY A 1 258 ? -9.321 26.947 13.784 1.00 40.09 258 GLY A CA 1
ATOM 2014 C C . GLY A 1 258 ? -9.003 26.560 12.335 1.00 40.09 258 GLY A C 1
ATOM 2015 O O . GLY A 1 258 ? -8.639 27.445 11.562 1.00 40.09 258 GLY A O 1
ATOM 2016 N N . GLN A 1 259 ? -9.183 25.304 11.906 1.00 29.39 259 GLN A N 1
ATOM 2017 C CA . GLN A 1 259 ? -9.201 24.995 10.465 1.00 29.39 259 GLN A CA 1
ATOM 2018 C C . GLN A 1 259 ? -10.627 25.095 9.883 1.00 29.39 259 GLN A C 1
ATOM 2020 O O . GLN A 1 259 ? -11.539 24.467 10.421 1.00 29.39 259 GLN A O 1
ATOM 2025 N N . PRO A 1 260 ? -10.851 25.868 8.801 1.00 32.72 260 PRO A N 1
ATOM 2026 C CA . PRO A 1 260 ? -12.168 26.009 8.190 1.00 32.72 260 PRO A CA 1
ATOM 2027 C C . PRO A 1 260 ? -12.604 24.715 7.492 1.00 32.72 260 PRO A C 1
ATOM 2029 O O . PRO A 1 260 ? -11.806 24.057 6.823 1.00 32.72 260 PRO A O 1
ATOM 2032 N N . GLU A 1 261 ? -13.889 24.381 7.632 1.00 33.56 261 GLU A N 1
ATOM 2033 C CA . GLU A 1 261 ? -14.554 23.207 7.056 1.00 33.56 261 GLU A CA 1
ATOM 2034 C C . GLU A 1 261 ? -14.611 23.280 5.517 1.00 33.56 261 GLU A C 1
ATOM 2036 O O . GLU A 1 261 ? -15.626 23.603 4.902 1.00 33.56 261 GLU A O 1
ATOM 2041 N N . GLY A 1 262 ? -13.487 22.989 4.864 1.00 27.81 262 GLY A N 1
ATOM 2042 C CA . GLY A 1 262 ? -13.442 22.634 3.452 1.00 27.81 262 GLY A CA 1
ATOM 2043 C C . GLY A 1 262 ? -13.827 21.166 3.289 1.00 27.81 262 GLY A C 1
ATOM 2044 O O . GLY A 1 262 ? -13.214 20.316 3.924 1.00 27.81 262 GLY A O 1
ATOM 2045 N N . CYS A 1 263 ? -14.858 20.907 2.473 1.00 28.70 263 CYS A N 1
ATOM 2046 C CA . CYS A 1 263 ? -15.369 19.604 2.015 1.00 28.70 263 CYS A CA 1
ATOM 2047 C C . CYS A 1 263 ? -14.442 18.422 2.362 1.00 28.70 263 CYS A C 1
ATOM 2049 O O . CYS A 1 263 ? -13.496 18.116 1.636 1.00 28.70 263 CYS A O 1
ATOM 2051 N N . THR A 1 264 ? -14.685 17.800 3.518 1.00 33.78 264 THR A N 1
ATOM 2052 C CA . THR A 1 264 ? -13.921 16.630 3.945 1.00 33.78 264 THR A CA 1
ATOM 2053 C C . THR A 1 264 ? -14.341 15.449 3.071 1.00 33.78 264 THR A C 1
ATOM 2055 O O . THR A 1 264 ? -15.542 15.230 2.906 1.00 33.78 264 THR A O 1
ATOM 2058 N N . PRO A 1 265 ? -13.401 14.692 2.476 1.00 37.78 265 PRO A N 1
ATOM 2059 C CA . PRO A 1 265 ? -13.752 13.497 1.721 1.00 37.78 265 PRO A CA 1
ATOM 2060 C C . PRO A 1 265 ? -14.414 12.487 2.671 1.00 37.78 265 PRO A C 1
ATOM 2062 O O . PRO A 1 265 ? -13.766 11.939 3.561 1.00 37.78 265 PRO A O 1
ATOM 2065 N N . GLU A 1 266 ? -15.725 12.285 2.528 1.00 46.41 266 GLU A N 1
ATOM 2066 C CA . GLU A 1 266 ? -16.491 11.342 3.346 1.00 46.41 266 GLU A CA 1
ATOM 2067 C C . GLU A 1 266 ? -16.313 9.921 2.806 1.00 46.41 266 GLU A C 1
ATOM 2069 O O . GLU A 1 266 ? -16.673 9.631 1.668 1.00 46.41 266 GLU A O 1
ATOM 2074 N N . CYS A 1 267 ? -15.788 9.018 3.637 1.00 49.22 267 CYS A N 1
ATOM 2075 C CA . CYS A 1 267 ? -15.792 7.587 3.338 1.00 49.22 267 CYS A CA 1
ATOM 2076 C C . CYS A 1 267 ? -17.163 7.000 3.709 1.00 49.22 267 CYS A C 1
ATOM 2078 O O . CYS A 1 267 ? -17.642 7.182 4.835 1.00 49.22 267 CYS A O 1
ATOM 2080 N N . GLN A 1 268 ? -17.794 6.306 2.764 1.00 52.00 268 GLN A N 1
ATOM 2081 C CA . GLN A 1 268 ? -19.029 5.548 2.976 1.00 52.00 268 GLN A CA 1
ATOM 2082 C C . GLN A 1 268 ? -18.696 4.058 2.958 1.00 52.00 268 GLN A C 1
ATOM 2084 O O . GLN A 1 268 ? -17.815 3.663 2.211 1.00 52.00 268 GLN A O 1
ATOM 2089 N N . PHE A 1 269 ? -19.370 3.243 3.767 1.00 50.53 269 PHE A N 1
ATOM 2090 C CA . PHE A 1 269 ? -19.245 1.780 3.756 1.00 50.53 269 PHE A CA 1
ATOM 2091 C C . PHE A 1 269 ? -20.598 1.147 3.454 1.00 50.53 269 PHE A C 1
ATOM 2093 O O . PHE A 1 269 ? -21.622 1.685 3.869 1.00 50.53 269 PHE A O 1
ATOM 2100 N N . HIS A 1 270 ? -20.578 0.014 2.759 1.00 51.81 270 HIS A N 1
ATOM 2101 C CA . HIS A 1 270 ? -21.733 -0.700 2.217 1.00 51.81 270 HIS A CA 1
ATOM 2102 C C . HIS A 1 270 ? -21.748 -2.156 2.764 1.00 51.81 270 HIS A C 1
ATOM 2104 O O . HIS A 1 270 ? -20.700 -2.694 3.122 1.00 51.81 270 HIS A O 1
ATOM 2110 N N . TRP A 1 271 ? -22.928 -2.772 2.921 1.00 52.88 271 TRP A N 1
ATOM 2111 C CA . TRP A 1 271 ? -23.167 -4.142 3.425 1.00 52.88 271 TRP A CA 1
ATOM 2112 C C . TRP A 1 271 ? -24.546 -4.696 2.940 1.00 52.88 271 TRP A C 1
ATOM 2114 O O . TRP A 1 271 ? -25.411 -3.910 2.547 1.00 52.88 271 TRP A O 1
ATOM 2124 N N . GLU A 1 272 ? -24.804 -6.019 3.005 1.00 46.12 272 GLU A N 1
ATOM 2125 C CA . GLU A 1 272 ? -26.049 -6.671 2.502 1.00 46.12 272 GLU A CA 1
ATOM 2126 C C . GLU A 1 272 ? -27.062 -7.241 3.529 1.00 46.12 272 GLU A C 1
ATOM 2128 O O . GLU A 1 272 ? -28.264 -7.064 3.338 1.00 46.12 272 GLU A O 1
ATOM 2133 N N . SER A 1 273 ? -26.644 -7.970 4.573 1.00 47.53 273 SER A N 1
ATOM 2134 C CA . SER A 1 273 ? -27.521 -8.565 5.623 1.00 47.53 273 SER A CA 1
ATOM 2135 C C . SER A 1 273 ? -26.704 -9.081 6.836 1.00 47.53 273 SER A C 1
ATOM 2137 O O . SER A 1 273 ? -25.514 -9.359 6.704 1.00 47.53 273 SER A O 1
ATOM 2139 N N . GLY A 1 274 ? -27.295 -9.148 8.046 1.00 58.59 274 GLY A N 1
ATOM 2140 C CA . GLY A 1 274 ? -26.625 -9.599 9.286 1.00 58.59 274 GLY A CA 1
ATOM 2141 C C . GLY A 1 274 ? -26.030 -8.564 10.273 1.00 58.59 274 GLY A C 1
ATOM 2142 O O . GLY A 1 274 ? -26.212 -7.354 10.177 1.00 58.59 274 GLY A O 1
ATOM 2143 N N . LEU A 1 275 ? -25.328 -9.055 11.294 1.00 65.88 275 LEU A N 1
ATOM 2144 C CA . LEU A 1 275 ? -24.639 -8.209 12.274 1.00 65.88 275 LEU A CA 1
ATOM 2145 C C . LEU A 1 275 ? -23.384 -7.620 11.610 1.00 65.88 275 LEU A C 1
ATOM 2147 O O . LEU A 1 275 ? -22.575 -8.368 11.061 1.00 65.88 275 LEU A O 1
ATOM 2151 N N . LEU A 1 276 ? -23.226 -6.296 11.626 1.00 76.81 276 LEU A N 1
ATOM 2152 C CA . LEU A 1 276 ? -22.016 -5.646 11.123 1.00 76.81 276 LEU A CA 1
ATOM 2153 C C . LEU A 1 276 ? -20.942 -5.673 12.209 1.00 76.81 276 LEU A C 1
ATOM 2155 O O . LEU A 1 276 ? -21.206 -5.248 13.333 1.00 76.81 276 LEU A O 1
ATOM 2159 N N . SER A 1 277 ? -19.737 -6.107 11.866 1.00 84.31 277 SER A N 1
ATOM 2160 C CA . SER A 1 277 ? -18.589 -6.112 12.770 1.00 84.31 277 SER A CA 1
ATOM 2161 C C . SER A 1 277 ? -17.433 -5.318 12.189 1.00 84.31 277 SER A C 1
ATOM 2163 O O . SER A 1 277 ? -17.196 -5.330 10.979 1.00 84.31 277 SER A O 1
ATOM 2165 N N . LEU A 1 278 ? -16.694 -4.640 13.065 1.00 90.12 278 LEU A N 1
ATOM 2166 C CA . LEU A 1 278 ? -15.416 -4.032 12.718 1.00 90.12 278 LEU A CA 1
ATOM 2167 C C . LEU A 1 278 ? -14.355 -5.134 12.639 1.00 90.12 278 LEU A C 1
ATOM 2169 O O . LEU A 1 278 ? -14.181 -5.897 13.589 1.00 90.12 278 LEU A O 1
ATOM 2173 N N . VAL A 1 279 ? -13.645 -5.204 11.517 1.00 92.06 279 VAL A N 1
ATOM 2174 C CA . VAL A 1 279 ? -12.495 -6.091 11.332 1.00 92.06 279 VAL A CA 1
ATOM 2175 C C . VAL A 1 279 ? -11.231 -5.271 11.128 1.00 92.06 279 VAL A C 1
ATOM 2177 O O . VAL A 1 279 ? -11.236 -4.250 10.440 1.00 92.06 279 VAL A O 1
ATOM 2180 N N . VAL A 1 280 ? -10.144 -5.715 11.743 1.00 95.19 280 VAL A N 1
ATOM 2181 C CA . VAL A 1 280 ? -8.861 -5.018 11.753 1.00 95.19 280 VAL A CA 1
ATOM 2182 C C . VAL A 1 280 ? -7.767 -5.955 11.268 1.00 95.19 280 VAL A C 1
ATOM 2184 O O . VAL A 1 280 ? -7.662 -7.100 11.706 1.00 95.19 280 VAL A O 1
ATOM 2187 N N . ASN A 1 281 ? -6.933 -5.446 10.372 1.00 96.38 281 ASN A N 1
ATOM 2188 C CA . ASN A 1 281 ? -5.689 -6.076 9.981 1.00 96.38 281 ASN A CA 1
ATOM 2189 C C . ASN A 1 281 ? -4.562 -5.472 10.813 1.00 96.38 281 ASN A C 1
ATOM 2191 O O . ASN A 1 281 ? -4.175 -4.314 10.618 1.00 96.38 281 ASN A O 1
ATOM 2195 N N . ALA A 1 282 ? -4.052 -6.253 11.755 1.00 97.44 282 ALA A N 1
ATOM 2196 C CA . ALA A 1 282 ? -3.030 -5.801 12.679 1.00 97.44 282 ALA A CA 1
ATOM 2197 C C . ALA A 1 282 ? -2.063 -6.922 13.047 1.00 97.44 282 ALA A C 1
ATOM 2199 O O . ALA A 1 282 ? -2.429 -8.098 13.046 1.00 97.44 282 ALA A O 1
ATOM 2200 N N . ALA A 1 283 ? -0.841 -6.520 13.387 1.00 97.38 283 ALA A N 1
ATOM 2201 C CA . ALA A 1 283 ? 0.121 -7.358 14.083 1.00 97.38 283 ALA A CA 1
ATOM 2202 C C . ALA A 1 283 ? 0.221 -6.882 15.536 1.00 97.38 283 ALA A C 1
ATOM 2204 O O . ALA A 1 283 ? 0.670 -5.760 15.790 1.00 97.38 283 ALA A O 1
ATOM 2205 N N . CYS A 1 284 ? -0.215 -7.740 16.454 1.00 96.94 284 CYS A N 1
ATOM 2206 C CA . CYS A 1 284 ? -0.192 -7.552 17.901 1.00 96.94 284 CYS A CA 1
ATOM 2207 C C . CYS A 1 284 ? 0.277 -8.846 18.585 1.00 96.94 284 CYS A C 1
ATOM 2209 O O . CYS A 1 284 ? 0.301 -9.913 17.969 1.00 96.94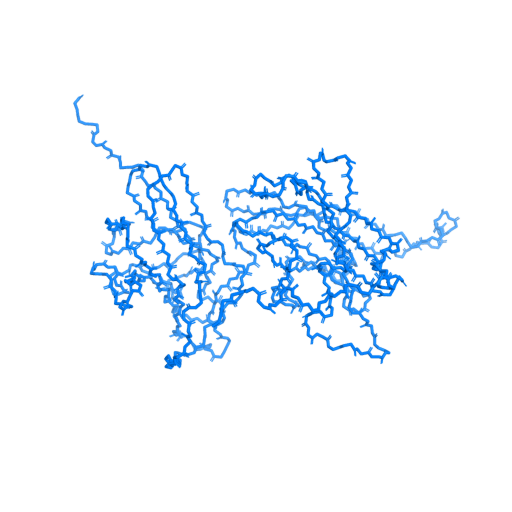 284 CYS A O 1
ATOM 2211 N N . ASP A 1 285 ? 0.556 -8.770 19.883 1.00 96.19 285 ASP A N 1
ATOM 2212 C CA . ASP A 1 285 ? 0.730 -9.934 20.753 1.00 96.19 285 ASP A CA 1
ATOM 2213 C C . ASP A 1 285 ? 0.121 -9.687 22.147 1.00 96.19 285 ASP A C 1
ATOM 2215 O O . ASP A 1 285 ? -0.647 -8.747 22.341 1.00 96.19 285 ASP A O 1
ATOM 2219 N N . ARG A 1 286 ? 0.415 -10.553 23.126 1.00 94.25 286 ARG A N 1
ATOM 2220 C CA . ARG A 1 286 ? -0.149 -10.457 24.485 1.00 94.25 286 ARG A CA 1
ATOM 2221 C C . ARG A 1 286 ? 0.320 -9.234 25.277 1.00 94.25 286 ARG A C 1
ATOM 2223 O O . ARG A 1 286 ? -0.370 -8.846 26.214 1.00 94.25 286 ARG A O 1
ATOM 2230 N N . GLU A 1 287 ? 1.469 -8.664 24.936 1.00 93.38 287 GLU A N 1
ATOM 2231 C CA . GLU A 1 287 ? 2.068 -7.516 25.626 1.00 93.38 287 GLU A CA 1
ATOM 2232 C C . GLU A 1 287 ? 1.869 -6.223 24.829 1.00 93.38 287 GLU A C 1
ATOM 2234 O O . GLU A 1 287 ? 1.738 -5.146 25.403 1.00 93.38 287 GLU A O 1
ATOM 2239 N N . ARG A 1 288 ? 1.806 -6.329 23.500 1.00 95.56 288 ARG A N 1
ATOM 2240 C CA . ARG A 1 288 ? 1.753 -5.216 22.554 1.00 95.56 288 ARG A CA 1
ATOM 2241 C C . ARG A 1 288 ? 0.437 -5.269 21.797 1.00 95.56 288 ARG A C 1
ATOM 2243 O O . ARG A 1 288 ? 0.281 -6.025 20.838 1.00 95.56 288 ARG A O 1
ATOM 2250 N N . THR A 1 289 ? -0.528 -4.490 22.266 1.00 97.19 289 THR A N 1
ATOM 2251 C CA . THR A 1 289 ? -1.950 -4.661 21.949 1.00 97.19 289 THR A CA 1
ATOM 2252 C C . THR A 1 289 ? -2.563 -3.434 21.294 1.00 97.19 289 THR A C 1
ATOM 2254 O O . THR A 1 289 ? -2.119 -2.301 21.495 1.00 97.19 289 THR A O 1
ATOM 2257 N N . LEU A 1 290 ? -3.639 -3.665 20.538 1.00 97.62 290 LEU A N 1
ATOM 2258 C CA . LEU A 1 290 ? -4.522 -2.605 20.057 1.00 97.62 290 LEU A CA 1
ATOM 2259 C C . LEU A 1 290 ? -5.884 -2.703 20.727 1.00 97.62 290 LEU A C 1
ATOM 2261 O O . LEU A 1 290 ? -6.458 -3.782 20.829 1.00 97.62 290 LEU A O 1
ATOM 2265 N N . THR A 1 291 ? -6.437 -1.561 21.111 1.00 98.00 291 THR A N 1
ATOM 2266 C CA . THR A 1 291 ? -7.859 -1.428 21.463 1.00 98.00 291 THR A CA 1
ATOM 2267 C C . THR A 1 291 ? -8.494 -0.360 20.588 1.00 98.00 291 THR A C 1
ATOM 2269 O O . THR A 1 291 ? -7.800 0.501 20.042 1.00 98.00 291 THR A O 1
ATOM 2272 N N . VAL A 1 292 ? -9.810 -0.427 20.406 1.00 97.38 292 VAL A N 1
ATOM 2273 C CA . VAL A 1 292 ? -10.536 0.482 19.518 1.00 97.38 292 VAL A CA 1
ATOM 2274 C C . VAL A 1 292 ? -11.760 1.045 20.224 1.00 97.38 292 VAL A C 1
ATOM 2276 O O . VAL A 1 292 ? -12.528 0.315 20.844 1.00 97.38 292 VAL A O 1
ATOM 2279 N N . GLU A 1 293 ? -11.969 2.350 20.091 1.00 95.69 293 GLU A N 1
ATOM 2280 C CA . GLU A 1 293 ? -13.208 3.012 20.495 1.00 95.69 293 GLU A CA 1
ATOM 2281 C C . GLU A 1 293 ? -13.999 3.460 19.271 1.00 95.69 293 GLU A C 1
ATOM 2283 O O . GLU A 1 293 ? -13.426 3.937 18.283 1.00 95.69 293 GLU A O 1
ATOM 2288 N N . LEU A 1 294 ? -15.323 3.386 19.374 1.00 93.69 294 LEU A N 1
ATOM 2289 C CA . LEU A 1 294 ? -16.234 4.009 18.426 1.00 93.69 294 LEU A CA 1
ATOM 2290 C C . LEU A 1 294 ? -16.716 5.342 18.992 1.00 93.69 294 LEU A C 1
ATOM 2292 O O . LEU A 1 294 ? -17.301 5.389 20.073 1.00 93.69 294 LEU A O 1
ATOM 2296 N N . LEU A 1 295 ? -16.489 6.425 18.255 1.00 93.75 295 LEU A N 1
ATOM 2297 C CA . LEU A 1 295 ? -16.802 7.784 18.686 1.00 93.75 295 LEU A CA 1
ATOM 2298 C C . LEU A 1 295 ? -17.904 8.396 17.823 1.00 93.75 295 LEU A C 1
ATOM 2300 O O . LEU A 1 295 ? -17.947 8.193 16.605 1.00 93.75 295 LEU A O 1
ATOM 2304 N N . GLU A 1 296 ? -18.740 9.234 18.427 1.00 91.62 296 GLU A N 1
ATOM 2305 C CA . GLU A 1 296 ? -19.603 10.136 17.671 1.00 91.62 296 GLU A CA 1
ATOM 2306 C C . GLU A 1 296 ? -18.758 11.242 17.025 1.00 91.62 296 GLU A C 1
ATOM 2308 O O . GLU A 1 296 ? -17.994 11.936 17.696 1.00 91.62 296 GLU A O 1
ATOM 2313 N N . ALA A 1 297 ? -18.887 11.439 15.710 1.00 90.19 297 ALA A N 1
ATOM 2314 C CA . ALA A 1 297 ? -17.997 12.354 14.995 1.00 90.19 297 ALA A CA 1
ATOM 2315 C C . ALA A 1 297 ? -18.150 13.828 15.403 1.00 90.19 297 ALA A C 1
ATOM 2317 O O . ALA A 1 297 ? -17.181 14.574 15.264 1.00 90.19 297 ALA A O 1
ATOM 2318 N N . ALA A 1 298 ? -19.341 14.232 15.860 1.00 89.19 298 ALA A N 1
ATOM 2319 C CA . ALA A 1 298 ? -19.656 15.611 16.233 1.00 89.19 298 ALA A CA 1
ATOM 2320 C C . ALA A 1 298 ? -19.084 15.993 17.605 1.00 89.19 298 ALA A C 1
ATOM 2322 O O . ALA A 1 298 ? -18.557 17.088 17.769 1.00 89.19 298 ALA A O 1
ATOM 2323 N N . THR A 1 299 ? -19.178 15.090 18.582 1.00 92.31 299 THR A N 1
ATOM 2324 C CA . THR A 1 299 ? -18.777 15.356 19.972 1.00 92.31 299 THR A CA 1
ATOM 2325 C C . THR A 1 299 ? -17.410 14.771 20.320 1.00 92.31 299 THR A C 1
ATOM 2327 O O . THR A 1 299 ? -16.798 15.180 21.305 1.00 92.31 299 THR A O 1
ATOM 2330 N N . GLY A 1 300 ? -16.926 13.800 19.539 1.00 91.12 300 GLY A N 1
ATOM 2331 C CA . GLY A 1 300 ? -15.713 13.038 19.835 1.00 91.12 300 GLY A CA 1
ATOM 2332 C C . GLY A 1 300 ? -15.846 12.115 21.050 1.00 91.12 300 GLY A C 1
ATOM 2333 O O . GLY A 1 300 ? -14.837 11.568 21.496 1.00 91.12 300 GLY A O 1
ATOM 2334 N N . GLN A 1 301 ? -17.059 11.954 21.589 1.00 93.81 301 GLN A N 1
ATOM 2335 C CA . GLN A 1 301 ? -17.326 11.128 22.762 1.00 93.81 301 GLN A CA 1
ATOM 2336 C C . GLN A 1 301 ? -17.496 9.654 22.370 1.00 93.81 301 GLN A C 1
ATOM 2338 O O . GLN A 1 301 ? -18.095 9.376 21.322 1.00 93.81 301 GLN A O 1
ATOM 2343 N N . PRO A 1 302 ? -17.008 8.707 23.196 1.00 94.06 302 PRO A N 1
ATOM 2344 C CA . PRO A 1 302 ? -17.253 7.289 22.982 1.00 94.06 302 PRO A CA 1
ATOM 2345 C C . PRO A 1 302 ? -18.742 6.957 23.008 1.00 94.06 302 PRO A C 1
ATOM 2347 O O . PRO A 1 302 ? -19.490 7.429 23.866 1.00 94.06 302 PRO A O 1
ATOM 2350 N N . ILE A 1 303 ? -19.171 6.108 22.080 1.00 92.06 303 ILE A N 1
ATOM 2351 C CA . ILE A 1 303 ? -20.516 5.540 22.101 1.00 92.06 303 ILE A CA 1
ATOM 2352 C C . ILE A 1 303 ? -20.603 4.576 23.296 1.00 92.06 303 ILE A C 1
ATOM 2354 O O . ILE A 1 303 ? -19.713 3.736 23.451 1.00 92.06 303 ILE A O 1
ATOM 2358 N N . PRO A 1 304 ? -21.652 4.653 24.141 1.00 91.56 304 PRO A N 1
ATOM 2359 C CA . PRO A 1 304 ? -21.806 3.753 25.282 1.00 91.56 304 PRO A CA 1
ATOM 2360 C C . PRO A 1 304 ? -21.705 2.275 24.879 1.00 91.56 304 PRO A C 1
ATOM 2362 O O . PRO A 1 304 ? -22.409 1.834 23.971 1.00 91.56 304 PRO A O 1
ATOM 2365 N N . GLY A 1 305 ? -20.831 1.522 25.555 1.00 92.00 305 GLY A N 1
ATOM 2366 C CA . GLY A 1 305 ? -20.542 0.115 25.252 1.00 92.00 305 GLY A CA 1
ATOM 2367 C C . GLY A 1 305 ? -19.473 -0.113 24.176 1.00 92.00 305 GLY A C 1
ATOM 2368 O O . GLY A 1 305 ? -19.120 -1.259 23.936 1.00 92.00 305 GLY A O 1
ATOM 2369 N N . TYR A 1 306 ? -18.948 0.951 23.560 1.00 94.25 306 TYR A N 1
ATOM 2370 C CA . TYR A 1 306 ? -17.900 0.905 22.531 1.00 94.25 306 TYR A CA 1
ATOM 2371 C C . TYR A 1 306 ? -16.699 1.790 22.901 1.00 94.25 306 TYR A C 1
ATOM 2373 O O . TYR A 1 306 ? -16.038 2.363 22.030 1.00 94.25 306 TYR A O 1
ATOM 2381 N N . SER A 1 307 ? -16.446 1.959 24.202 1.00 95.88 307 SER A N 1
ATOM 2382 C CA . SER A 1 307 ? -15.281 2.686 24.719 1.00 95.88 307 SER A CA 1
ATOM 2383 C C . SER A 1 307 ? -14.022 1.808 24.742 1.00 95.88 307 SER A C 1
ATOM 2385 O O . SER A 1 307 ? -14.109 0.587 24.613 1.00 95.88 307 SER A O 1
ATOM 2387 N N . ARG A 1 308 ? -12.845 2.402 24.977 1.00 96.69 308 ARG A N 1
ATOM 2388 C CA . ARG A 1 308 ? -11.561 1.688 25.131 1.00 96.69 308 ARG A CA 1
ATOM 2389 C C . ARG A 1 308 ? -11.633 0.694 26.274 1.00 96.69 308 ARG A C 1
ATOM 2391 O O . ARG A 1 308 ? -11.112 -0.403 26.145 1.00 96.69 308 ARG A O 1
ATOM 2398 N N . ALA A 1 309 ? -12.282 1.077 27.373 1.00 96.62 309 ALA A N 1
ATOM 2399 C CA . ALA A 1 309 ? -12.444 0.226 28.549 1.00 96.62 309 ALA A CA 1
ATOM 2400 C C . ALA A 1 309 ? -13.375 -0.969 28.291 1.00 96.62 309 ALA A C 1
ATOM 2402 O O . ALA A 1 309 ? -13.293 -1.970 28.996 1.00 96.62 309 ALA A O 1
ATOM 2403 N N . ASP A 1 310 ? -14.256 -0.858 27.295 1.00 97.25 310 ASP A N 1
ATOM 2404 C CA . ASP A 1 310 ? -15.141 -1.946 26.889 1.00 97.25 310 ASP A CA 1
ATOM 2405 C C . ASP A 1 310 ? -14.507 -2.842 25.823 1.00 97.25 310 ASP A C 1
ATOM 2407 O O . ASP A 1 310 ? -14.957 -3.971 25.662 1.00 97.25 310 ASP A O 1
ATOM 2411 N N . CYS A 1 311 ? -13.498 -2.355 25.093 1.00 97.94 311 CYS A N 1
ATOM 2412 C CA . CYS A 1 311 ? -12.859 -3.072 23.995 1.00 97.94 311 CYS A CA 1
ATOM 2413 C C . CYS A 1 311 ? -11.971 -4.198 24.521 1.00 97.94 311 CYS A C 1
ATOM 2415 O O . CYS A 1 311 ? -11.067 -3.966 25.325 1.00 97.94 311 CYS A O 1
ATOM 2417 N N . ASP A 1 312 ? -12.159 -5.398 23.984 1.00 97.75 312 ASP A N 1
ATOM 2418 C CA . ASP A 1 312 ? -11.224 -6.489 24.208 1.00 97.75 312 ASP A CA 1
ATOM 2419 C C . ASP A 1 312 ? -9.946 -6.219 23.388 1.00 97.75 312 ASP A C 1
ATOM 2421 O O . ASP A 1 312 ? -10.035 -5.839 22.213 1.00 97.75 312 ASP A O 1
ATOM 2425 N N . PRO A 1 313 ? -8.745 -6.360 23.974 1.00 97.56 313 PRO A N 1
ATOM 2426 C CA . PRO A 1 313 ? -7.504 -6.056 23.277 1.00 97.56 313 PRO A CA 1
ATOM 2427 C C . PRO A 1 313 ? -7.222 -7.062 22.156 1.00 97.56 313 PRO A C 1
ATOM 2429 O O . PRO A 1 313 ? -7.227 -8.279 22.359 1.00 97.56 313 PRO A O 1
ATOM 2432 N N . LEU A 1 314 ? -6.881 -6.543 20.977 1.00 97.69 314 LEU A N 1
ATOM 2433 C CA . LEU A 1 314 ? -6.316 -7.324 19.884 1.00 97.69 314 LEU A CA 1
ATOM 2434 C C . LEU A 1 314 ? -4.898 -7.750 20.269 1.00 97.69 314 LEU A C 1
ATOM 2436 O O . LEU A 1 314 ? -4.031 -6.904 20.499 1.00 97.69 314 LEU A O 1
ATOM 2440 N N . THR A 1 315 ? -4.682 -9.062 20.336 1.00 96.88 315 THR A N 1
ATOM 2441 C CA . THR A 1 315 ? -3.479 -9.702 20.905 1.00 96.88 315 THR A CA 1
ATOM 2442 C C . THR A 1 315 ? -2.853 -10.730 19.957 1.00 96.88 315 THR A C 1
ATOM 2444 O O . THR A 1 315 ? -2.101 -11.605 20.386 1.00 96.88 315 THR A O 1
ATOM 2447 N N . SER A 1 316 ? -3.184 -10.664 18.664 1.00 96.44 316 SER A N 1
ATOM 2448 C CA . SER A 1 316 ? -2.685 -11.596 17.650 1.00 96.44 316 SER A CA 1
ATOM 2449 C C . SER A 1 316 ? -2.207 -10.882 16.389 1.00 96.44 316 SER A C 1
ATOM 2451 O O . SER A 1 316 ? -2.546 -9.720 16.151 1.00 96.44 316 SER A O 1
ATOM 2453 N N . ASP A 1 317 ? -1.433 -11.590 15.568 1.00 97.00 317 ASP A N 1
ATOM 2454 C CA . ASP A 1 317 ? -1.142 -11.180 14.201 1.00 97.00 317 ASP A CA 1
ATOM 2455 C C . ASP A 1 317 ? -2.104 -11.866 13.228 1.00 97.00 317 ASP A C 1
ATOM 2457 O O . ASP A 1 317 ? -2.048 -13.080 13.031 1.00 97.00 317 ASP A O 1
ATOM 2461 N N . ALA A 1 318 ? -3.001 -11.080 12.633 1.00 95.19 318 ALA A N 1
ATOM 2462 C CA . ALA A 1 318 ? -3.962 -11.572 11.657 1.00 95.19 318 ALA A CA 1
ATOM 2463 C C . ALA A 1 318 ? -4.496 -10.453 10.755 1.00 95.19 318 ALA A C 1
ATOM 2465 O O . ALA A 1 318 ? -4.557 -9.278 11.127 1.00 95.19 318 ALA A O 1
ATOM 2466 N N . VAL A 1 319 ? -4.913 -10.844 9.550 1.00 93.94 319 VAL A N 1
ATOM 2467 C CA . VAL A 1 319 ? -5.393 -9.928 8.504 1.00 93.94 319 VAL A CA 1
ATOM 2468 C C . VAL A 1 319 ? -6.866 -9.536 8.640 1.0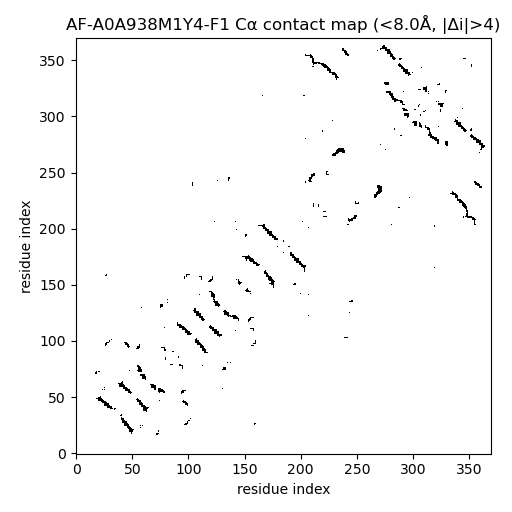0 93.94 319 VAL A C 1
ATOM 2470 O O . VAL A 1 319 ? -7.290 -8.563 8.024 1.00 93.94 319 VAL A O 1
ATOM 2473 N N . ARG A 1 320 ? -7.646 -10.264 9.452 1.00 91.44 320 ARG A N 1
ATOM 2474 C CA . ARG A 1 320 ? -9.068 -9.987 9.730 1.00 91.44 320 ARG A CA 1
ATOM 2475 C C . ARG A 1 320 ? -9.438 -10.355 11.168 1.00 91.44 320 ARG A C 1
ATOM 2477 O O . ARG A 1 320 ? -10.117 -11.346 11.413 1.00 91.44 320 ARG A O 1
ATOM 2484 N N . GLN A 1 321 ? -8.985 -9.562 12.130 1.00 93.94 321 GLN A N 1
ATOM 2485 C CA . GLN A 1 321 ? -9.367 -9.717 13.534 1.00 93.94 321 GLN A CA 1
ATOM 2486 C C . GLN A 1 321 ? -10.683 -8.989 13.789 1.00 93.94 321 GLN A C 1
ATOM 2488 O O . GLN A 1 321 ? -10.768 -7.785 13.554 1.00 93.94 321 GLN A O 1
ATOM 2493 N N . ALA A 1 322 ? -11.708 -9.699 14.260 1.00 92.88 322 ALA A N 1
ATOM 2494 C CA . ALA A 1 322 ? -12.937 -9.056 14.709 1.00 92.88 322 ALA A CA 1
ATOM 2495 C C . ALA A 1 322 ? -12.658 -8.260 15.989 1.00 92.88 322 ALA A C 1
ATOM 2497 O O . ALA A 1 322 ? -12.106 -8.797 16.947 1.00 92.88 322 ALA A O 1
ATOM 2498 N N . VAL A 1 323 ? -13.045 -6.988 16.000 1.00 95.50 323 VAL A N 1
ATOM 2499 C CA . VAL A 1 323 ? -13.013 -6.171 17.213 1.00 95.50 323 VAL A CA 1
ATOM 2500 C C . VAL A 1 323 ? -14.257 -6.480 18.026 1.00 95.50 323 VAL A C 1
ATOM 2502 O O . VAL A 1 323 ? -15.373 -6.444 17.500 1.00 95.50 323 VAL A O 1
ATOM 2505 N N . THR A 1 324 ? -14.058 -6.777 19.304 1.00 95.31 324 THR A N 1
ATOM 2506 C CA . THR A 1 324 ? -15.138 -7.052 20.244 1.00 95.31 324 THR A CA 1
ATOM 2507 C C . THR A 1 324 ? -15.099 -6.080 21.408 1.00 95.31 324 THR A C 1
ATOM 2509 O O . THR A 1 324 ? -14.033 -5.643 21.843 1.00 95.31 324 THR A O 1
ATOM 2512 N N . TRP A 1 325 ? -16.281 -5.750 21.919 1.00 95.62 325 TRP A N 1
ATOM 2513 C CA . TRP A 1 325 ? -16.445 -5.016 23.163 1.00 95.62 325 TRP A CA 1
ATOM 2514 C C . TRP A 1 325 ? -17.184 -5.909 24.156 1.00 95.62 325 TRP A C 1
ATOM 2516 O O . TRP A 1 325 ? -18.325 -6.309 23.906 1.00 95.62 325 TRP A O 1
ATOM 2526 N N . ARG A 1 326 ? -16.523 -6.278 25.258 1.00 94.56 326 ARG A N 1
ATOM 2527 C CA . ARG A 1 326 ? -17.012 -7.240 26.263 1.00 94.56 326 ARG A CA 1
ATOM 2528 C C . ARG A 1 326 ? -17.504 -8.553 25.630 1.00 94.56 326 ARG A C 1
ATOM 2530 O O . ARG A 1 326 ? -18.570 -9.067 25.976 1.00 94.56 326 ARG A O 1
ATOM 2537 N N . GLY A 1 327 ? -16.753 -9.065 24.658 1.00 91.25 327 GLY A N 1
ATOM 2538 C CA . GLY A 1 327 ? -17.049 -10.283 23.903 1.00 91.25 327 GLY A CA 1
ATOM 2539 C C . GLY A 1 327 ? -18.089 -10.135 22.785 1.00 91.25 327 GLY A C 1
ATOM 2540 O O . GLY A 1 327 ? -18.413 -11.127 22.135 1.00 91.25 327 GLY A O 1
ATOM 2541 N N . GLN A 1 328 ? -18.623 -8.935 22.533 1.00 87.75 328 GLN A N 1
ATOM 2542 C CA . GLN A 1 328 ? -19.618 -8.688 21.482 1.00 87.75 328 GLN A CA 1
ATOM 2543 C C . GLN A 1 328 ? -18.982 -8.008 20.263 1.00 87.75 328 GLN A C 1
ATOM 2545 O O . GLN A 1 328 ? -18.418 -6.925 20.379 1.00 87.75 328 GLN A O 1
ATOM 2550 N N . ALA A 1 329 ? -19.101 -8.623 19.081 1.00 83.31 329 ALA A N 1
ATOM 2551 C CA . ALA A 1 329 ? -18.550 -8.094 17.821 1.00 83.31 329 ALA A CA 1
ATOM 2552 C C . ALA A 1 329 ? -19.518 -7.173 17.054 1.00 83.31 329 ALA A C 1
ATOM 2554 O O . ALA A 1 329 ? -19.161 -6.617 16.014 1.00 83.31 329 ALA A O 1
ATOM 2555 N N . GLY A 1 330 ? -20.774 -7.084 17.494 1.00 80.31 330 GLY A N 1
ATOM 2556 C CA . GLY A 1 330 ? -21.810 -6.349 16.780 1.00 80.31 330 GLY A CA 1
ATOM 2557 C C . GLY A 1 330 ? -21.682 -4.854 16.969 1.00 80.31 330 GLY A C 1
ATOM 2558 O O . GLY A 1 330 ? -21.560 -4.390 18.094 1.00 80.31 330 GLY A O 1
ATOM 2559 N N . LEU A 1 331 ? -21.753 -4.108 15.873 1.00 79.56 331 LEU A N 1
ATOM 2560 C CA . LEU A 1 331 ? -21.872 -2.659 15.907 1.00 79.56 331 LEU A CA 1
ATOM 2561 C C . LEU A 1 331 ? -23.319 -2.247 16.208 1.00 79.56 331 LEU A C 1
ATOM 2563 O O . LEU A 1 331 ? -24.256 -2.986 15.884 1.00 79.56 331 LEU A O 1
ATOM 2567 N N . PRO A 1 332 ? -23.536 -1.058 16.803 1.00 72.75 332 PRO A N 1
ATOM 2568 C CA . PRO A 1 332 ? -24.883 -0.606 17.091 1.00 72.75 332 PRO A CA 1
ATOM 2569 C C . PRO A 1 332 ? -25.609 -0.286 15.779 1.00 72.75 332 PRO A C 1
ATOM 2571 O O . PRO A 1 332 ? -25.044 -0.341 14.688 1.00 72.75 332 PRO A O 1
ATOM 2574 N N . ARG A 1 333 ? -26.886 0.088 15.844 1.00 71.00 333 ARG A N 1
ATOM 2575 C CA . ARG A 1 333 ? -27.565 0.601 14.651 1.00 71.00 333 ARG A CA 1
ATOM 2576 C C . ARG A 1 333 ? -26.967 1.967 14.290 1.00 71.00 333 ARG A C 1
ATOM 2578 O O . ARG A 1 333 ? -27.216 2.965 14.967 1.00 71.00 333 ARG A O 1
ATOM 2585 N N . LEU A 1 334 ? -26.107 1.976 13.271 1.00 66.81 334 LEU A N 1
ATOM 2586 C CA . LEU A 1 334 ? -25.261 3.113 12.875 1.00 66.81 334 LEU A CA 1
ATOM 2587 C C . LEU A 1 334 ? -25.832 3.941 11.714 1.00 66.81 334 LEU A C 1
ATOM 2589 O O . LEU A 1 334 ? -25.215 4.925 11.305 1.00 66.81 334 LEU A O 1
ATOM 2593 N N . GLU A 1 335 ? -27.004 3.564 11.199 1.00 65.12 335 GLU A N 1
ATOM 2594 C CA . GLU A 1 335 ? -27.664 4.208 10.059 1.00 65.12 335 GLU A CA 1
ATOM 2595 C C . GLU A 1 335 ? -27.749 5.735 10.241 1.00 65.12 335 GLU A C 1
ATOM 2597 O O . GLU A 1 335 ? -28.276 6.246 11.230 1.00 65.12 335 GLU A O 1
ATOM 2602 N N . GLY A 1 336 ? -27.184 6.477 9.284 1.00 65.25 336 GLY A N 1
ATOM 2603 C CA . GLY A 1 336 ? -27.221 7.942 9.250 1.00 65.25 336 GLY A CA 1
ATOM 2604 C C . GLY A 1 336 ? -26.265 8.659 10.214 1.00 65.25 336 GLY A C 1
ATOM 2605 O O . GLY A 1 336 ? -26.085 9.875 10.083 1.00 65.25 336 GLY A O 1
ATOM 2606 N N . LYS A 1 337 ? -25.595 7.948 11.131 1.00 75.31 337 LYS A N 1
ATOM 2607 C CA . LYS A 1 337 ? -24.635 8.550 12.066 1.00 75.31 337 LYS A CA 1
ATOM 2608 C C . LYS A 1 337 ? -23.271 8.760 11.408 1.00 75.31 337 LYS A C 1
ATOM 2610 O O . LYS A 1 337 ? -22.810 7.945 10.610 1.00 75.31 337 LYS A O 1
ATOM 2615 N N . ARG A 1 338 ? -22.620 9.877 11.749 1.00 85.81 338 ARG A N 1
ATOM 2616 C CA . ARG A 1 338 ? -21.202 10.110 11.442 1.00 85.81 338 ARG A CA 1
ATOM 2617 C C . ARG A 1 338 ? -20.369 9.613 12.613 1.00 85.81 338 ARG A C 1
ATOM 2619 O O . ARG A 1 338 ? -20.626 9.996 13.754 1.00 85.81 338 ARG A O 1
ATOM 2626 N N . LEU A 1 339 ? -19.365 8.802 12.322 1.00 88.75 339 LEU A N 1
ATOM 2627 C CA . LEU A 1 339 ? -18.569 8.105 13.326 1.00 88.75 339 LEU A CA 1
ATOM 2628 C C . LEU A 1 339 ? -17.085 8.350 13.103 1.00 88.75 339 LEU A C 1
ATOM 2630 O O . LEU A 1 339 ? -16.664 8.692 11.999 1.00 88.75 339 LEU A O 1
ATOM 2634 N N . ARG A 1 340 ? -16.294 8.140 14.150 1.00 93.31 340 ARG A N 1
ATOM 2635 C CA . ARG A 1 340 ? -14.839 7.994 14.065 1.00 93.31 340 ARG A CA 1
ATOM 2636 C C . ARG A 1 340 ? -14.436 6.726 14.803 1.00 93.31 340 ARG A C 1
ATOM 2638 O O . ARG A 1 340 ? -15.081 6.356 15.780 1.00 93.31 340 ARG A O 1
ATOM 2645 N N . LEU A 1 341 ? -13.353 6.101 14.366 1.00 94.69 341 LEU A N 1
ATOM 2646 C CA . LEU A 1 341 ? -12.668 5.080 15.150 1.00 94.69 341 LEU A CA 1
ATOM 2647 C C . LEU A 1 341 ? -11.446 5.717 15.790 1.00 94.69 341 LEU A C 1
ATOM 2649 O O . LEU A 1 341 ? -10.724 6.467 15.125 1.00 94.69 341 LEU A O 1
ATOM 2653 N N . ARG A 1 342 ? -11.207 5.412 17.062 1.00 97.38 342 ARG A N 1
ATOM 2654 C CA . ARG A 1 342 ? -9.938 5.709 17.719 1.00 97.38 342 ARG A CA 1
ATOM 2655 C C . ARG A 1 342 ? -9.240 4.408 18.065 1.00 97.38 342 ARG A C 1
ATOM 2657 O O . ARG A 1 342 ? -9.728 3.643 18.884 1.00 97.38 342 ARG A O 1
ATOM 2664 N N . PHE A 1 343 ? -8.098 4.180 17.437 1.00 97.69 343 PHE A N 1
ATOM 2665 C CA . PHE A 1 343 ? -7.206 3.072 17.742 1.00 97.69 343 PHE A CA 1
ATOM 2666 C C . PHE A 1 343 ? -6.238 3.513 18.830 1.00 97.69 343 PHE A C 1
ATOM 2668 O O . PHE A 1 343 ? -5.628 4.574 18.711 1.00 97.69 343 PHE A O 1
ATOM 2675 N N . HIS A 1 344 ? -6.086 2.699 19.863 1.00 97.19 344 HIS A N 1
ATOM 2676 C CA . HIS A 1 344 ? -5.134 2.889 20.945 1.00 97.19 344 HIS A CA 1
ATOM 2677 C C . HIS A 1 344 ? -4.062 1.818 20.856 1.00 97.19 344 HIS A C 1
ATOM 2679 O O . HIS A 1 344 ? -4.367 0.629 20.809 1.00 97.19 344 HIS A O 1
ATOM 2685 N N . PHE A 1 345 ? -2.819 2.269 20.840 1.00 96.44 345 PHE A N 1
ATOM 2686 C CA . PHE A 1 345 ? -1.619 1.466 20.717 1.00 96.44 345 PHE A CA 1
ATOM 2687 C C . PHE A 1 345 ? -0.990 1.372 22.098 1.00 96.44 345 PHE A C 1
ATOM 2689 O O . PHE A 1 345 ? -0.784 2.404 22.735 1.00 96.44 345 PHE A O 1
ATOM 2696 N N . HIS A 1 346 ? -0.697 0.155 22.541 1.00 95.19 346 HIS A N 1
ATOM 2697 C CA . HIS A 1 346 ? 0.085 -0.112 23.741 1.00 95.19 346 HIS A CA 1
ATOM 2698 C C . HIS A 1 346 ? 1.237 -1.038 23.365 1.00 95.19 346 HIS A C 1
ATOM 2700 O O . HIS A 1 346 ? 0.982 -2.133 22.874 1.00 95.19 346 HIS A O 1
ATOM 2706 N N . GLY A 1 347 ? 2.484 -0.610 23.547 1.00 93.25 347 GLY A N 1
ATOM 2707 C CA . GLY A 1 347 ? 3.647 -1.406 23.162 1.00 93.25 347 GLY A CA 1
ATOM 2708 C C . GLY A 1 347 ? 4.898 -0.571 22.927 1.00 93.25 347 GLY A C 1
ATOM 2709 O O . GLY A 1 347 ? 5.220 0.305 23.721 1.00 93.25 347 GLY A O 1
ATOM 2710 N N . ASP A 1 348 ? 5.607 -0.853 21.840 1.00 90.81 348 ASP A N 1
ATOM 2711 C CA . ASP A 1 348 ? 6.824 -0.151 21.437 1.00 90.81 348 ASP A CA 1
ATOM 2712 C C . ASP A 1 348 ? 6.838 0.107 19.915 1.00 90.81 348 ASP A C 1
ATOM 2714 O O . ASP A 1 348 ? 5.864 -0.139 19.200 1.00 90.81 348 ASP A O 1
ATOM 2718 N N . ALA A 1 349 ? 7.944 0.638 19.393 1.00 87.38 349 ALA A N 1
ATOM 2719 C CA . ALA A 1 349 ? 8.074 0.982 17.976 1.00 87.38 349 ALA A CA 1
ATOM 2720 C C . ALA A 1 349 ? 8.053 -0.226 17.016 1.00 87.38 349 ALA A C 1
ATOM 2722 O O . ALA A 1 349 ? 7.798 -0.071 15.819 1.00 87.38 349 ALA A O 1
ATOM 2723 N N . SER A 1 350 ? 8.316 -1.437 17.511 1.00 89.88 350 SER A N 1
ATOM 2724 C CA . SER A 1 350 ? 8.255 -2.655 16.703 1.00 89.88 350 SER A CA 1
ATOM 2725 C C . SER A 1 350 ? 6.816 -3.144 16.511 1.00 89.88 350 SER A C 1
ATOM 2727 O O . SER A 1 350 ? 6.479 -3.613 15.416 1.00 89.88 350 SER A O 1
ATOM 2729 N N . MET A 1 351 ? 5.976 -3.008 17.545 1.00 92.38 351 MET A N 1
ATOM 2730 C CA . MET A 1 351 ? 4.614 -3.542 17.615 1.00 92.38 351 MET A CA 1
ATOM 2731 C C . MET A 1 351 ? 3.818 -2.841 18.740 1.00 92.38 351 MET A C 1
ATOM 2733 O O . MET A 1 351 ? 4.390 -2.566 19.797 1.00 92.38 351 MET A O 1
ATOM 2737 N N . PRO A 1 352 ? 2.503 -2.583 18.581 1.00 95.19 352 PRO A N 1
ATOM 2738 C CA . PRO A 1 352 ? 1.596 -3.061 17.531 1.00 95.19 352 PRO A CA 1
ATOM 2739 C C . PRO A 1 352 ? 1.666 -2.298 16.204 1.00 95.19 352 PRO A C 1
ATOM 2741 O O . PRO A 1 352 ? 2.026 -1.122 16.155 1.00 95.19 352 PRO A O 1
ATOM 2744 N N . ARG A 1 353 ? 1.275 -2.983 15.121 1.00 95.69 353 ARG A N 1
ATOM 2745 C CA . ARG A 1 353 ? 1.150 -2.414 13.769 1.00 95.69 353 ARG A CA 1
ATOM 2746 C C . ARG A 1 353 ? -0.278 -2.530 13.264 1.00 95.69 353 ARG A C 1
ATOM 2748 O O . ARG A 1 353 ? -0.824 -3.627 13.228 1.00 95.69 353 ARG A O 1
ATOM 2755 N N . LEU A 1 354 ? -0.848 -1.414 12.820 1.00 96.69 354 LEU A N 1
ATOM 2756 C CA . LEU A 1 354 ? -2.154 -1.353 12.161 1.00 96.69 354 LEU A CA 1
ATOM 2757 C C . LEU A 1 354 ? -1.954 -1.175 10.650 1.00 96.69 354 LEU A C 1
ATOM 2759 O O . LEU A 1 354 ? -1.353 -0.186 10.232 1.00 96.69 354 LEU A O 1
ATOM 2763 N N . TYR A 1 355 ? -2.468 -2.102 9.842 1.00 95.00 355 TYR A N 1
ATOM 2764 C CA . TYR A 1 355 ? -2.331 -2.087 8.376 1.00 95.00 355 TYR A CA 1
ATOM 2765 C C . TYR A 1 355 ? -3.606 -1.598 7.680 1.00 95.00 355 TYR A C 1
ATOM 2767 O O . TYR A 1 355 ? -3.566 -0.789 6.757 1.00 95.00 355 TYR A O 1
ATOM 2775 N N . SER A 1 356 ? -4.767 -2.067 8.128 1.00 92.88 356 SER A N 1
ATOM 2776 C CA . SER A 1 356 ? -6.062 -1.673 7.572 1.00 92.88 356 SER A CA 1
ATOM 2777 C C . SER A 1 356 ? -7.191 -1.965 8.550 1.00 92.88 356 SER A C 1
ATOM 2779 O O . SER A 1 356 ? -7.018 -2.675 9.546 1.00 92.88 356 SER A O 1
ATOM 2781 N N . PHE A 1 357 ? -8.363 -1.408 8.269 1.00 92.56 357 PHE A N 1
ATOM 2782 C CA . PHE A 1 357 ? -9.598 -1.763 8.954 1.00 92.56 357 PHE A CA 1
ATOM 2783 C C . PHE A 1 357 ? -10.768 -1.715 7.973 1.00 92.56 357 PHE A C 1
ATOM 2785 O O . PHE A 1 357 ? -10.747 -0.998 6.974 1.00 92.56 357 PHE A O 1
ATOM 2792 N N . GLY A 1 358 ? -11.816 -2.468 8.266 1.00 87.06 358 GLY A N 1
ATOM 2793 C CA . GLY A 1 358 ? -13.002 -2.535 7.428 1.00 87.06 358 GLY A CA 1
ATOM 2794 C C . GLY A 1 358 ? -14.192 -3.078 8.193 1.00 87.06 358 GLY A C 1
ATOM 2795 O O . GLY A 1 358 ? -14.116 -3.344 9.391 1.00 87.06 358 GLY A O 1
ATOM 2796 N N . PHE A 1 359 ? -15.299 -3.256 7.489 1.00 83.00 359 PHE A N 1
ATOM 2797 C CA . PHE A 1 359 ? -16.518 -3.785 8.081 1.00 83.00 359 PHE A CA 1
ATOM 2798 C C . PHE A 1 359 ? -16.921 -5.077 7.379 1.00 83.00 359 PHE A C 1
ATOM 2800 O O . PHE A 1 359 ? -16.914 -5.150 6.151 1.00 83.00 359 PHE A O 1
ATOM 2807 N N . ALA A 1 360 ? -17.267 -6.094 8.164 1.00 76.06 360 ALA A N 1
ATOM 2808 C CA . ALA A 1 360 ? -17.706 -7.393 7.672 1.00 76.06 360 ALA A CA 1
ATOM 2809 C C . ALA A 1 360 ? -19.118 -7.695 8.184 1.00 76.06 360 ALA A C 1
ATOM 2811 O O . ALA A 1 360 ? -19.422 -7.471 9.356 1.00 76.06 360 ALA A O 1
ATOM 2812 N N . GLY A 1 361 ? -19.987 -8.188 7.300 1.00 65.12 361 GLY A N 1
ATOM 2813 C CA . GLY A 1 361 ? -21.289 -8.721 7.689 1.00 65.12 361 GLY A CA 1
ATOM 2814 C C . GLY A 1 361 ? -21.158 -10.173 8.131 1.00 65.12 361 GLY A C 1
ATOM 2815 O O . GLY A 1 361 ? -20.616 -10.990 7.391 1.00 65.12 361 GLY A O 1
ATOM 2816 N N . TYR A 1 362 ? -21.676 -10.502 9.311 1.00 52.53 362 TYR A N 1
ATOM 2817 C CA . TYR A 1 362 ? -21.889 -11.885 9.721 1.00 52.53 362 TYR A CA 1
ATOM 2818 C C . TYR A 1 362 ? -23.358 -12.240 9.543 1.00 52.53 362 TYR A C 1
ATOM 2820 O O . TYR A 1 362 ? -24.234 -11.591 10.123 1.00 52.53 362 TYR A O 1
ATOM 2828 N N . ALA A 1 363 ? -23.632 -13.303 8.785 1.00 38.25 363 ALA A N 1
ATOM 2829 C CA . ALA A 1 363 ? -24.941 -13.932 8.819 1.00 38.25 363 ALA A CA 1
ATOM 2830 C C . ALA A 1 363 ? -25.221 -14.339 10.271 1.00 38.25 363 ALA A C 1
ATOM 2832 O O . ALA A 1 363 ? -24.473 -15.120 10.865 1.00 38.25 363 ALA A O 1
ATOM 2833 N N . VAL A 1 364 ? -26.285 -13.789 10.859 1.00 40.41 364 VAL A N 1
ATOM 2834 C CA . VAL A 1 364 ? -26.807 -14.317 12.117 1.00 40.41 364 VAL A CA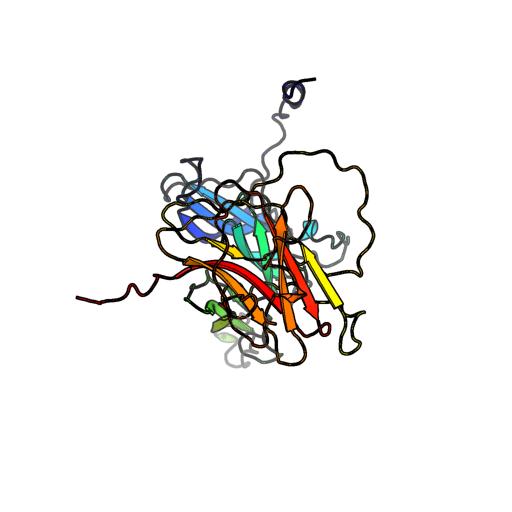 1
ATOM 2835 C C . VAL A 1 364 ? -27.169 -15.764 11.806 1.00 40.41 364 VAL A C 1
ATOM 2837 O O . VAL A 1 364 ? -27.989 -16.002 10.918 1.00 40.41 364 VAL A O 1
ATOM 2840 N N . LYS A 1 365 ? -26.532 -16.734 12.475 1.00 34.22 365 LYS A N 1
ATOM 2841 C CA . LYS A 1 365 ? -27.043 -18.108 12.511 1.00 34.22 365 LYS A CA 1
ATOM 2842 C C . LYS A 1 365 ? -28.429 -18.014 13.142 1.00 34.22 365 LYS A C 1
ATOM 2844 O O . LYS A 1 365 ? -28.550 -18.008 14.361 1.00 34.22 365 LYS A O 1
ATOM 2849 N N . GLY A 1 366 ? -29.448 -17.827 12.311 1.00 31.30 366 GLY A N 1
ATOM 2850 C CA . GLY A 1 366 ? -30.828 -17.939 12.730 1.00 31.30 366 GLY A CA 1
ATOM 2851 C C . GLY A 1 366 ? -31.023 -19.352 13.244 1.00 31.30 366 GLY A C 1
ATOM 2852 O O . GLY A 1 366 ? -30.585 -20.308 12.599 1.00 31.30 366 GLY A O 1
ATOM 2853 N N . ASP A 1 367 ? -31.624 -19.455 14.422 1.00 31.52 367 ASP A N 1
ATOM 2854 C CA . ASP A 1 367 ? -32.204 -20.683 14.932 1.00 31.52 367 ASP A CA 1
ATOM 2855 C C . ASP A 1 367 ? -32.933 -21.410 13.795 1.00 31.52 367 ASP A C 1
ATOM 2857 O O . ASP A 1 367 ? -34.011 -21.002 13.364 1.00 31.52 367 ASP A O 1
ATOM 2861 N N . MET A 1 368 ? -32.353 -22.510 13.307 1.00 30.05 368 MET A N 1
ATOM 2862 C CA . MET A 1 368 ? -33.159 -23.575 12.724 1.00 30.05 368 MET A CA 1
ATOM 2863 C C . MET A 1 368 ? -33.884 -24.246 13.893 1.00 30.05 368 MET A C 1
ATOM 2865 O O . MET A 1 368 ? -33.418 -25.239 14.446 1.00 30.05 368 MET A O 1
ATOM 2869 N N . GLN A 1 369 ? -34.994 -23.642 14.308 1.00 27.75 369 GLN A N 1
ATOM 2870 C CA . GLN A 1 369 ? -36.036 -24.289 15.094 1.00 27.75 369 GLN A CA 1
ATOM 2871 C C . GLN A 1 369 ? -37.273 -24.424 14.207 1.00 27.75 369 GLN A C 1
ATOM 2873 O O . GLN A 1 369 ? -37.817 -23.415 13.757 1.00 27.75 369 GLN A O 1
ATOM 2878 N N . GLY A 1 370 ? -37.711 -25.669 13.996 1.00 32.16 370 GLY A N 1
ATOM 2879 C CA . GLY A 1 370 ? -38.982 -26.023 13.360 1.00 32.16 370 GLY A CA 1
ATOM 2880 C C . GLY A 1 370 ? -38.826 -26.980 12.201 1.00 32.16 370 GLY A C 1
ATOM 2881 O O . GLY A 1 370 ? -38.956 -26.492 11.060 1.00 32.16 370 GLY A O 1
#

Nearest PDB structures (foldseek):
  7vco-assembly1_A  TM=3.297E-01  e=9.925E-06  Frischella perrara
  1uyp-assembly4_D  TM=3.340E-01  e=3.498E-05  Thermotoga maritima MSB8
  1w2t-assembly2_B  TM=3.203E-01  e=7.449E-05  Thermotoga maritima MSB8
  5z5d-assembly1_A  TM=3.114E-01  e=1.809E-02  Geobacillus thermoleovorans
  1al0-assembly1_G  TM=2.618E-01  e=9.073E-02  Sinsheimervirus phiX174

Sequence (370 aa):
MPREAIRAGLSCDPSFQAVKAFSIIPECFFRDEAEPDPAKRWKAYGFMSLNLRRRGGAYLYSADGLTWHVHPEVPVLDPSVRGTPAVVGGPESQIHDTVVFPYGGYYVALYQNQYDGRRLDIELAVSRDAETFVHVKPGEKIIPLGAPGSWDADYIIQTNPILFEDSIWVYYGGGHYFEVPAQEKARYPLVDLKFQPGLATLRRDGFTSVALAEGQSAAGGEGSLTTIPFRVAQASCPMSLTLLQECRLQPAERPRDGQPEGCTPECQFHWESGLLSLVVNAACDRERTLTVELLEAATGQPIPGYSRADCDPLTSDAVRQAVTWRGQAGLPRLEGKRLRLRFHFHGDASMPRLYSFGFAGYAVKGDMQG

pLDDT: mean 77.43, std 22.24, range [27.25, 98.0]